Protein AF-0000000079300363 (afdb_homodimer)

pLDDT: mean 96.54, std 2.91, range [78.4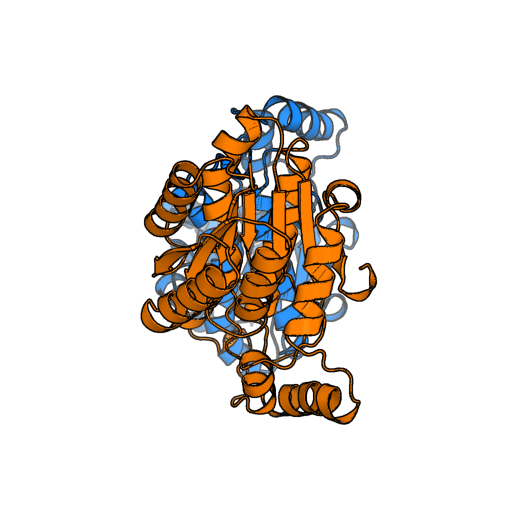4, 98.94]

Solvent-accessible surface area (backbone atoms only — not comparable to full-atom values): 22655 Å² total; per-resid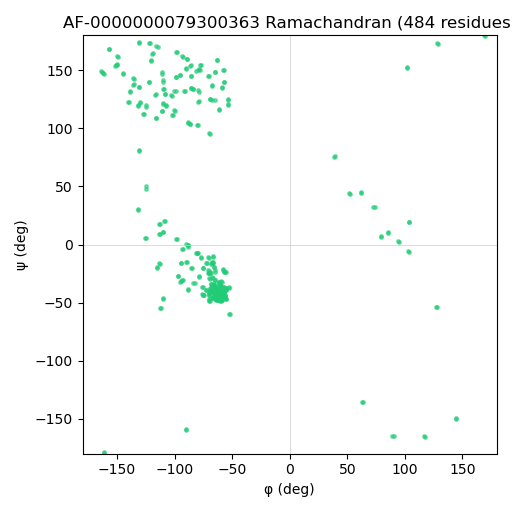ue (Å²): 134,56,44,16,34,34,32,31,30,26,53,47,51,49,24,30,33,29,50,47,50,39,19,70,74,51,30,27,38,30,35,23,24,68,51,52,68,53,40,52,54,46,31,52,53,24,38,74,64,73,23,52,49,50,72,47,59,36,56,41,39,39,62,71,43,20,45,47,45,46,52,51,28,51,70,75,32,59,58,35,41,36,36,41,49,34,68,47,56,80,46,5,38,42,56,53,68,52,51,66,72,59,47,49,48,19,33,29,39,34,27,36,15,52,50,33,39,38,41,58,40,44,67,60,29,56,73,71,55,42,36,39,38,36,38,56,49,50,74,44,40,78,49,52,59,54,11,36,35,54,28,19,22,22,34,27,20,30,51,42,43,40,33,27,48,19,63,64,39,70,53,33,28,15,27,32,36,27,56,70,54,47,66,33,70,68,48,49,46,32,42,63,25,53,61,84,20,14,69,59,29,25,54,54,47,44,43,38,56,76,70,65,58,55,36,49,26,54,57,33,22,51,21,51,61,59,34,56,91,49,36,67,84,32,46,50,36,77,43,42,42,86,75,76,133,54,43,15,34,36,32,30,30,26,52,47,50,49,24,30,32,30,50,47,51,39,19,72,73,51,30,29,38,30,36,24,26,68,52,52,68,52,39,52,54,47,32,50,53,24,39,73,65,73,23,54,49,49,72,48,59,36,54,39,40,37,62,69,42,20,43,49,47,46,50,52,28,51,71,75,32,60,59,34,42,36,37,41,48,33,69,46,58,78,45,6,36,40,55,51,69,53,52,65,72,61,44,49,49,20,34,30,39,36,28,37,16,51,50,32,39,37,40,58,41,44,66,60,28,57,74,71,55,41,34,37,38,37,39,55,48,50,74,45,40,78,50,52,60,55,12,35,34,55,28,18,21,22,34,27,20,29,50,42,42,41,34,28,50,18,62,62,39,71,53,32,28,15,26,32,37,28,57,70,53,45,65,32,69,68,48,50,46,34,42,62,25,54,61,86,19,12,70,60,29,24,54,54,47,44,44,38,56,76,70,64,58,55,36,48,26,54,58,32,22,50,22,52,61,58,34,56,89,49,36,69,83,33,47,50,35,77,45,42,42,86,74,76

InterPro domains:
  IPR002347 Short-chain dehydrogenase/reductase SDR [PF00106] (3-194)
  IPR002347 Short-chain dehydrogenase/reductase SDR [PR00081] (4-21)
  IPR002347 Short-chain dehydrogenase/reductase SDR [PR00081] (77-88)
  IPR002347 Short-chain dehydrogenase/reductase SDR [PR00081] (125-141)
  IPR002347 Short-chain dehydrogenase/reductase SDR [PR00081] (151-170)
  IPR002347 Short-chain dehydrogenase/reductase SDR [PR00081] (170-187)
  IPR002347 Short-chain dehydrogenase/reductase SDR [PR00081] (210-230)
  IPR036291 NAD(P)-binding domain superfamily [SSF51735] (2-232)
  IPR057326 Ketoreductase domain [SM00822] (3-185)

Organism: Thermus brockianus (NCBI:txid56956)

Sequence (488 aa):
MKKTLILTGASRGIGKALALELAKAGYDLVLNARSEGPLKAVAEEVAALGGRALYVAGSAGKAEVAESLVGKAESLGNFFGYIHNAGVLHPGPLLYEIAEPLFMEVLEANLLAGYQLARFAYPLLRRRGEGLAVYVGSGAAETNLPGIGAYAVAKAAEEHLARQLAAEVPEIACFVYRPGVVETEMQRQAREAQGSAASVLQRVFRGYKEEGLLLTPEEAAKALVRLLPKARQYHGKTASWRDAMKKTLILTGASRGIGKALALELAKAGYDLVLNARSEGPLKAVAEEVAALGGRALYVAGSAGKAEVAESLVGKAESLGNFFGYIHNAGVLHPGPLLYEIAEPLFMEVLEANLLAGYQLARFAYPLLRRRGEGLAVYVGSGAAETNLPGIGAYAVAKAAEEHLARQLAAEVPEIACFVYRPGVVETEMQRQAREAQGSAASVLQRVFRGYKEEGLLLTPEEAAKALVRLLPKARQYHGKTASWRDA

Foldseek 3Di:
DAEEEEEEPLLFFLNLLLLQLVLLVRHAYEYEDADDVSVVVSQVNSVVSVHHYHYFHRQLLDLVRLLVSLVVSVVVHNHAYYEQDFADFQFAEFPVPDDPVNLVVRLSNQPSSLVSNCVNNVVVQVVVLEHEYEHAAEPLCVDDQGGRNSNNVNRVNNQVVQLVCLVVRVSYLTAYEYLFAAPTVNLVCQLVDYYDRNVSSVVVSVVCVVVVVYDYSNLSSNLVSVCVVVSNVRRSHYDYSVND/DAEEEEEEPLLFFLNLLLLQLVLLVRHAYEYEEADDVSVVVSQVNSVVSVHHYHYFHRQLLDLVRLLVSQVVSVVVHNHAYYEQDFADFQFAEFPVPDDPVSLVVRLSNQPSSLVSNCVNNVVVQVVVLEHEYEHAAEPLCVDDQGGRNSNNVNRVNNQVVQLVCCVVRVSYLTAYEYLFAAPTVNLVCQLVHYYDRNVSSVVVSVVCVVVVVYDYSNLSSNLVVVCVVVSNVRRSHYDYSVND

Secondary structure (DSSP, 8-state):
---EEEEES-SSHHHHHHHHHHHHTT-EEEEEES-HHHHHHHHHHHHHTT--EEEEES-TTSHHHHHHHHHHHHHHSSEEEEEE-------SS-GGGS-HHHHHHHHIIIIIHHHHHHHHHHHHHHHHT--EEEEE--GGGG---TT-HHHHHHHHHHHHHHHHHHHH-TTSEEEEEE--SB-SHHHHHHHT--STTHHHHHHHHHHHHHTT-PBPHHHHHHHHHHHGGGGGGGTTSEEEGGG-/---EEEEES-SSHHHHHHHHHHHHTT-EEEEEES-HHHHHHHHHHHHHTT--EEEEES-TTSHHHHHHHHHHHHHHSSEEEEEE-------SS-GGGS-HHHHHHHHIIIIIHHHHHHHHHHHHHHHHT--EEEEE--GGGG---TT-HHHHHHHHHHHHHHHHHHHH-TTSEEEEEE--SB-SHHHHHHHT--STTHHHHHHHHHHHHHTT-PBPHHHHHHHHHHHGGGGGGGTTSEEEGGG-

Radius of gyration: 23.1 Å; Cα contacts (8 Å, |Δi|>4): 1162; chains: 2; bounding box: 53×69×51 Å

Nearest PDB structures (foldseek):
  4weo-assembly1_C  TM=8.901E-01  e=1.366E-16  Burkholderia cenocepacia J2315
  7v1q-assembly1_A  TM=8.946E-01  e=1.262E-15  Leifsonia antarctica
  6zzs-assembly2_F-2  TM=8.694E-01  e=1.336E-15  Acinetobacter baumannii
  7yic-assembly1_B  TM=8.596E-01  e=6.225E-15  Leifsonia sp. S749
  7v1r-assembly1_B  TM=8.862E-01  e=7.648E-14  Leifsonia antarctica

Structure (mmCIF, N/CA/C/O backbone):
data_AF-0000000079300363-model_v1
#
loop_
_entity.id
_entity.type
_entity.pdbx_description
1 polymer Dehydrogenase
#
loop_
_atom_site.group_PDB
_atom_site.id
_atom_site.type_symbol
_atom_site.label_atom_id
_atom_site.label_alt_id
_atom_site.label_comp_id
_atom_site.label_asym_id
_atom_site.label_entity_id
_atom_site.label_seq_id
_atom_site.pdbx_PDB_ins_code
_atom_site.Cartn_x
_atom_site.Cartn_y
_atom_site.Cartn_z
_atom_site.occupancy
_atom_site.B_iso_or_equiv
_atom_site.auth_seq_id
_atom_site.auth_comp_id
_atom_site.auth_asym_id
_atom_site.auth_atom_id
_atom_site.pdbx_PDB_model_num
ATOM 1 N N . MET A 1 1 ? -9.18 -34.375 -13.062 1 78.62 1 MET A N 1
ATOM 2 C CA . MET A 1 1 ? -8.773 -33.25 -13.922 1 78.62 1 MET A CA 1
ATOM 3 C C . MET A 1 1 ? -7.754 -32.375 -13.227 1 78.62 1 MET A C 1
ATOM 5 O O . MET A 1 1 ? -7.801 -32.219 -12.008 1 78.62 1 MET A O 1
ATOM 9 N N . LYS A 1 2 ? -6.707 -31.891 -13.984 1 93.88 2 LYS A N 1
ATOM 10 C CA . LYS A 1 2 ? -5.652 -31.047 -13.422 1 93.88 2 LYS A CA 1
ATOM 11 C C . LYS A 1 2 ? -6.199 -29.688 -13.008 1 93.88 2 LYS A C 1
ATOM 13 O O . LYS A 1 2 ? -7.055 -29.109 -13.688 1 93.88 2 LYS A O 1
ATOM 18 N N . LYS A 1 3 ? -5.812 -29.266 -11.93 1 97.19 3 LYS A N 1
ATOM 19 C CA . LYS A 1 3 ? -6.152 -27.906 -11.5 1 97.19 3 LYS A CA 1
ATOM 20 C C . LYS A 1 3 ? -5.41 -26.859 -12.336 1 97.19 3 LYS A C 1
ATOM 22 O O . LYS A 1 3 ? -4.258 -27.078 -12.727 1 97.19 3 LYS A O 1
ATOM 27 N N . THR A 1 4 ? -6.07 -25.719 -12.602 1 98.44 4 THR A N 1
ATOM 28 C CA . THR A 1 4 ? -5.48 -24.641 -13.391 1 98.44 4 THR A CA 1
ATOM 29 C C . THR A 1 4 ? -5.141 -23.453 -12.5 1 98.44 4 THR A C 1
ATOM 31 O O . THR A 1 4 ? -5.98 -22.984 -11.734 1 98.44 4 THR A O 1
ATOM 34 N N . LEU A 1 5 ? -3.906 -22.969 -12.625 1 98.81 5 LEU A N 1
ATOM 35 C CA . LEU A 1 5 ? -3.449 -21.812 -11.867 1 98.81 5 LEU A CA 1
ATOM 36 C C . LEU A 1 5 ? -2.969 -20.703 -12.797 1 98.81 5 LEU A C 1
ATOM 38 O O . LEU A 1 5 ? -2.328 -20.984 -13.812 1 98.81 5 LEU A O 1
ATOM 42 N N . ILE A 1 6 ? -3.283 -19.5 -12.477 1 98.94 6 ILE A N 1
ATOM 43 C CA . ILE A 1 6 ? -2.67 -18.328 -13.094 1 98.94 6 ILE A CA 1
ATOM 44 C C . ILE A 1 6 ? -1.355 -18 -12.391 1 98.94 6 ILE A C 1
ATOM 46 O O . ILE A 1 6 ? -1.273 -18.047 -11.156 1 98.94 6 ILE A O 1
ATOM 50 N N . LEU A 1 7 ? -0.326 -17.75 -13.117 1 98.94 7 LEU A N 1
ATOM 51 C CA . LEU A 1 7 ? 0.969 -17.344 -12.578 1 98.94 7 LEU A CA 1
ATOM 52 C C . LEU A 1 7 ? 1.458 -16.062 -13.25 1 98.94 7 LEU A C 1
ATOM 54 O O . LEU A 1 7 ? 1.732 -16.047 -14.453 1 98.94 7 LEU A O 1
ATOM 58 N N . THR A 1 8 ? 1.51 -14.977 -12.477 1 98.88 8 THR A N 1
ATOM 59 C CA . THR A 1 8 ? 2.045 -13.742 -13.039 1 98.88 8 THR A CA 1
ATOM 60 C C . THR A 1 8 ? 3.555 -13.664 -12.828 1 98.88 8 THR A C 1
ATOM 62 O O . THR A 1 8 ? 4.098 -14.312 -11.938 1 98.88 8 THR A O 1
ATOM 65 N N . GLY A 1 9 ? 4.195 -12.805 -13.672 1 98 9 GLY A N 1
ATOM 66 C CA . GLY A 1 9 ? 5.648 -12.734 -13.609 1 98 9 GLY A CA 1
ATOM 67 C C . GLY A 1 9 ? 6.324 -14.047 -13.961 1 98 9 GLY A C 1
ATOM 68 O O . GLY A 1 9 ? 7.254 -14.477 -13.273 1 98 9 GLY A O 1
ATOM 69 N N . ALA A 1 10 ? 5.895 -14.695 -15 1 98.31 10 ALA A N 1
ATOM 70 C CA . ALA A 1 10 ? 6.234 -16.094 -15.258 1 98.31 10 ALA A CA 1
ATOM 71 C C . ALA A 1 10 ? 7.379 -16.203 -16.266 1 98.31 10 ALA A C 1
ATOM 73 O O . ALA A 1 10 ? 7.805 -17.312 -16.609 1 98.31 10 ALA A O 1
ATOM 74 N N . SER A 1 11 ? 7.965 -15.094 -16.688 1 96.12 11 SER A N 1
ATOM 75 C CA . SER A 1 11 ? 8.852 -15.148 -17.844 1 96.12 11 SER A CA 1
ATOM 76 C C . SER A 1 11 ? 10.305 -15.305 -17.422 1 96.12 11 SER A C 1
ATOM 78 O O . SER A 1 11 ? 11.172 -15.602 -18.25 1 96.12 11 SER A O 1
ATOM 80 N N . ARG A 1 12 ? 10.656 -15.07 -16.172 1 93.88 12 ARG A N 1
ATOM 81 C CA . ARG A 1 12 ? 12.039 -15.18 -15.711 1 93.88 12 ARG A CA 1
ATOM 82 C C . ARG A 1 12 ? 12.094 -15.414 -14.203 1 93.88 12 ARG A C 1
ATOM 84 O O . ARG A 1 12 ? 11.055 -15.445 -13.539 1 93.88 12 ARG A O 1
ATOM 91 N N . GLY A 1 13 ? 13.227 -15.742 -13.758 1 95.81 13 GLY A N 1
ATOM 92 C CA . GLY A 1 13 ? 13.477 -15.797 -12.32 1 95.81 13 GLY A CA 1
ATOM 93 C C . GLY A 1 13 ? 12.633 -16.844 -11.609 1 95.81 13 GLY A C 1
ATOM 94 O O . GLY A 1 13 ? 12.547 -17.984 -12.055 1 95.81 13 GLY A O 1
ATOM 95 N N . ILE A 1 14 ? 12.102 -16.422 -10.484 1 96.75 14 ILE A N 1
ATOM 96 C CA . ILE A 1 14 ? 11.289 -17.297 -9.656 1 96.75 14 ILE A CA 1
ATOM 97 C C . ILE A 1 14 ? 10.055 -17.75 -10.438 1 96.75 14 ILE A C 1
ATOM 99 O O . ILE A 1 14 ? 9.656 -18.906 -10.367 1 96.75 14 ILE A O 1
ATOM 103 N N . GLY A 1 15 ? 9.492 -16.844 -11.242 1 98.19 15 GLY A N 1
ATOM 104 C CA . GLY A 1 15 ? 8.281 -17.125 -12 1 98.19 15 GLY A CA 1
ATOM 105 C C . GLY A 1 15 ? 8.461 -18.234 -13.016 1 98.19 15 GLY A C 1
ATOM 106 O O . GLY A 1 15 ? 7.633 -19.141 -13.109 1 98.19 15 GLY A O 1
ATOM 107 N N . LYS A 1 16 ? 9.5 -18.125 -13.75 1 98.12 16 LYS A N 1
ATOM 108 C CA . LYS A 1 16 ? 9.773 -19.172 -14.727 1 98.12 16 LYS A CA 1
ATOM 109 C C . LYS A 1 16 ? 10 -20.516 -14.039 1 98.12 16 LYS A C 1
ATOM 111 O O . LYS A 1 16 ? 9.445 -21.531 -14.453 1 98.12 16 LYS A O 1
ATOM 116 N N . ALA A 1 17 ? 10.828 -20.516 -13.008 1 98.44 17 ALA A N 1
ATOM 117 C CA . ALA A 1 17 ? 11.078 -21.75 -12.258 1 98.44 17 ALA A CA 1
ATOM 118 C C . ALA A 1 17 ? 9.789 -22.312 -11.695 1 98.44 17 ALA A C 1
ATOM 120 O O . ALA A 1 17 ? 9.578 -23.531 -11.719 1 98.44 17 ALA A O 1
ATOM 121 N N . LEU A 1 18 ? 8.945 -21.453 -11.195 1 98.56 18 LEU A N 1
ATOM 122 C CA . LEU A 1 18 ? 7.668 -21.859 -10.625 1 98.56 18 LEU A CA 1
ATOM 123 C C . LEU A 1 18 ? 6.762 -22.484 -11.688 1 98.56 18 LEU A C 1
ATOM 125 O O . LEU A 1 18 ? 6.086 -23.469 -11.438 1 98.56 18 LEU A O 1
ATOM 129 N N . ALA A 1 19 ? 6.754 -21.875 -12.852 1 98.69 19 ALA A N 1
ATOM 130 C CA . ALA A 1 19 ? 5.953 -22.406 -13.945 1 98.69 19 ALA A CA 1
ATOM 131 C C . ALA A 1 19 ? 6.336 -23.859 -14.242 1 98.69 19 ALA A C 1
ATOM 133 O O . ALA A 1 19 ? 5.465 -24.734 -14.359 1 98.69 19 ALA A O 1
ATOM 134 N N . LEU A 1 20 ? 7.582 -24.109 -14.305 1 98.5 20 LEU A N 1
ATOM 135 C CA . LEU A 1 20 ? 8.078 -25.453 -14.641 1 98.5 20 LEU A CA 1
ATOM 136 C C . LEU A 1 20 ? 7.797 -26.422 -13.508 1 98.5 20 LEU A C 1
ATOM 138 O O . LEU A 1 20 ? 7.355 -27.562 -13.75 1 98.5 20 LEU A O 1
ATOM 142 N N . GLU A 1 21 ? 8.031 -26 -12.273 1 98.44 21 GLU A N 1
ATOM 143 C CA . GLU A 1 21 ? 7.809 -26.875 -11.125 1 98.44 21 GLU A CA 1
ATOM 144 C C . GLU A 1 21 ? 6.324 -27.188 -10.953 1 98.44 21 GLU A C 1
ATOM 146 O O . GLU A 1 21 ? 5.953 -28.297 -10.555 1 98.44 21 GLU A O 1
ATOM 151 N N . LEU A 1 22 ? 5.469 -26.219 -11.219 1 98.56 22 LEU A N 1
ATOM 152 C CA . LEU A 1 22 ? 4.027 -26.422 -11.141 1 98.56 22 LEU A CA 1
ATOM 153 C C . LEU A 1 22 ? 3.566 -27.406 -12.211 1 98.56 22 LEU A C 1
ATOM 155 O O . LEU A 1 22 ? 2.719 -28.266 -11.945 1 98.56 22 LEU A O 1
ATOM 159 N N . ALA A 1 23 ? 4.141 -27.281 -13.398 1 98 23 ALA A N 1
ATOM 160 C CA . ALA A 1 23 ? 3.822 -28.219 -14.477 1 98 23 ALA A CA 1
ATOM 161 C C . ALA A 1 23 ? 4.188 -29.641 -14.078 1 98 23 ALA A C 1
ATOM 163 O O . ALA A 1 23 ? 3.396 -30.562 -14.273 1 98 23 ALA A O 1
ATOM 164 N N . LYS A 1 24 ? 5.332 -29.812 -13.516 1 97.62 24 LYS A N 1
ATOM 165 C CA . LYS A 1 24 ? 5.781 -31.125 -13.055 1 97.62 24 LYS A CA 1
ATOM 166 C C . LYS A 1 24 ? 4.844 -31.688 -11.984 1 97.62 24 LYS A C 1
ATOM 168 O O . LYS A 1 24 ? 4.648 -32.906 -11.906 1 97.62 24 LYS A O 1
ATOM 173 N N . ALA A 1 25 ? 4.309 -30.812 -11.195 1 97.25 25 ALA A N 1
ATOM 174 C CA . ALA A 1 25 ? 3.436 -31.203 -10.094 1 97.25 25 ALA A CA 1
ATOM 175 C C . ALA A 1 25 ? 2.021 -31.5 -10.586 1 97.25 25 ALA A C 1
ATOM 177 O O . ALA A 1 25 ? 1.148 -31.875 -9.805 1 97.25 25 ALA A O 1
ATOM 178 N N . GLY A 1 26 ? 1.766 -31.203 -11.898 1 96.88 26 GLY A N 1
ATOM 179 C CA . GLY A 1 26 ? 0.509 -31.641 -12.492 1 96.88 26 GLY A CA 1
ATOM 180 C C . GLY A 1 26 ? -0.501 -30.516 -12.633 1 96.88 26 GLY A C 1
ATOM 181 O O . GLY A 1 26 ? -1.705 -30.766 -12.719 1 96.88 26 GLY A O 1
ATOM 182 N N . TYR A 1 27 ? -0.087 -29.297 -12.609 1 97.75 27 TYR A N 1
ATOM 183 C CA . TYR A 1 27 ? -0.998 -28.172 -12.797 1 97.75 27 TYR A CA 1
ATOM 184 C C . TYR A 1 27 ? -1.016 -27.719 -14.25 1 97.75 27 TYR A C 1
ATOM 186 O O . TYR A 1 27 ? 0.002 -27.797 -14.945 1 97.75 27 TYR A O 1
ATOM 194 N N . ASP A 1 28 ? -2.139 -27.281 -14.727 1 98.06 28 ASP A N 1
ATOM 195 C CA . ASP A 1 28 ? -2.219 -26.453 -15.938 1 98.06 28 ASP A CA 1
ATOM 196 C C . ASP A 1 28 ? -2.021 -24.984 -15.602 1 98.06 28 ASP A C 1
ATOM 198 O O . ASP A 1 28 ? -2.291 -24.547 -14.484 1 98.06 28 ASP A O 1
ATOM 202 N N . LEU A 1 29 ? -1.549 -24.266 -16.609 1 98.69 29 LEU A N 1
ATOM 203 C CA . LEU A 1 29 ? -1.112 -22.938 -16.219 1 98.69 29 LEU A CA 1
ATOM 204 C C . LEU A 1 29 ? -1.6 -21.891 -17.234 1 98.69 29 LEU A C 1
ATOM 206 O O . LEU A 1 29 ? -1.701 -22.188 -18.422 1 98.69 29 LEU A O 1
ATOM 210 N N . VAL A 1 30 ? -1.963 -20.75 -16.766 1 98.88 30 VAL A N 1
ATOM 211 C CA . VAL A 1 30 ? -2.047 -19.516 -17.547 1 98.88 30 VAL A CA 1
ATOM 212 C C . VAL A 1 30 ? -0.966 -18.547 -17.109 1 98.88 30 VAL A C 1
ATOM 214 O O . VAL A 1 30 ? -1.001 -18.047 -15.977 1 98.88 30 VAL A O 1
ATOM 217 N N . LEU A 1 31 ? -0.021 -18.25 -18 1 98.88 31 LEU A N 1
ATOM 218 C CA . LEU A 1 31 ? 1.19 -17.5 -17.672 1 98.88 31 LEU A CA 1
ATOM 219 C C . LEU A 1 31 ? 1.047 -16.031 -18.062 1 98.88 31 LEU A C 1
ATOM 221 O O . LEU A 1 31 ? 0.441 -15.719 -19.094 1 98.88 31 LEU A O 1
ATOM 225 N N . ASN A 1 32 ? 1.618 -15.172 -17.25 1 98.88 32 ASN A N 1
ATOM 226 C CA . ASN A 1 32 ? 1.548 -13.734 -17.5 1 98.88 32 ASN A CA 1
ATOM 227 C C . ASN A 1 32 ? 2.898 -13.062 -17.281 1 98.88 32 ASN A C 1
ATOM 229 O O . ASN A 1 32 ? 3.621 -13.398 -16.344 1 98.88 32 ASN A O 1
ATOM 233 N N . ALA A 1 33 ? 3.275 -12.227 -18.062 1 97.94 33 ALA A N 1
ATOM 234 C CA . ALA A 1 33 ? 4.363 -11.258 -17.969 1 97.94 33 ALA A CA 1
ATOM 235 C C . ALA A 1 33 ? 4.176 -10.125 -18.969 1 97.94 33 ALA A C 1
ATOM 237 O O . ALA A 1 33 ? 3.244 -10.148 -19.781 1 97.94 33 ALA A O 1
ATOM 238 N N . ARG A 1 34 ? 5.043 -9.211 -19.031 1 94.44 34 ARG A N 1
ATOM 239 C CA . ARG A 1 34 ? 4.871 -8.023 -19.859 1 94.44 34 ARG A CA 1
ATOM 240 C C . ARG A 1 34 ? 5.117 -8.352 -21.328 1 94.44 34 ARG A C 1
ATOM 242 O O . ARG A 1 34 ? 4.395 -7.867 -22.203 1 94.44 34 ARG A O 1
ATOM 249 N N . SER A 1 35 ? 6.039 -9.195 -21.531 1 93.88 35 SER A N 1
ATOM 250 C CA . SER A 1 35 ? 6.457 -9.438 -22.906 1 93.88 35 SER A CA 1
ATOM 251 C C . SER A 1 35 ? 6.027 -10.828 -23.375 1 93.88 35 SER A C 1
ATOM 253 O O . SER A 1 35 ? 6.16 -11.805 -22.641 1 93.88 35 SER A O 1
ATOM 255 N N . GLU A 1 36 ? 5.609 -10.867 -24.578 1 96.56 36 GLU A N 1
ATOM 256 C CA . GLU A 1 36 ? 5.031 -12.086 -25.141 1 96.56 36 GLU A CA 1
ATOM 257 C C . GLU A 1 36 ? 6.113 -13.117 -25.453 1 96.56 36 GLU A C 1
ATOM 259 O O . GLU A 1 36 ? 5.945 -14.305 -25.188 1 96.56 36 GLU A O 1
ATOM 264 N N . GLY A 1 37 ? 7.199 -12.711 -26.016 1 95.81 37 GLY A N 1
ATOM 265 C CA . GLY A 1 37 ? 8.25 -13.617 -26.453 1 95.81 37 GLY A CA 1
ATOM 266 C C . GLY A 1 37 ? 8.711 -14.57 -25.375 1 95.81 37 GLY A C 1
ATOM 267 O O . GLY A 1 37 ? 8.586 -15.789 -25.516 1 95.81 37 GLY A O 1
ATOM 268 N N . PRO A 1 38 ? 9.203 -14.023 -24.297 1 96.38 38 PRO A N 1
ATOM 269 C CA . PRO A 1 38 ? 9.664 -14.875 -23.203 1 96.38 38 PRO A CA 1
ATOM 270 C C . PRO A 1 38 ? 8.555 -15.766 -22.641 1 96.38 38 PRO A C 1
ATOM 272 O O . PRO A 1 38 ? 8.82 -16.891 -22.219 1 96.38 38 PRO A O 1
ATOM 275 N N . LEU A 1 39 ? 7.344 -15.344 -22.656 1 97.31 39 LEU A N 1
ATOM 276 C CA . LEU A 1 39 ? 6.211 -16.125 -22.172 1 97.31 39 LEU A CA 1
ATOM 277 C C . LEU A 1 39 ? 5.977 -17.344 -23.047 1 97.31 39 LEU A C 1
ATOM 279 O O . LEU A 1 39 ? 5.703 -18.438 -22.547 1 97.31 39 LEU A O 1
ATOM 283 N N . LYS A 1 40 ? 6.02 -17.109 -24.312 1 97.31 40 LYS A N 1
ATOM 284 C CA . LYS A 1 40 ? 5.836 -18.203 -25.266 1 97.31 40 LYS A CA 1
ATOM 285 C C . LYS A 1 40 ? 6.883 -19.297 -25.047 1 97.31 40 LYS A C 1
ATOM 287 O O . LYS A 1 40 ? 6.566 -20.484 -25.094 1 97.31 40 LYS A O 1
ATOM 292 N N . ALA A 1 41 ? 8.086 -18.891 -24.828 1 97.88 41 ALA A N 1
ATOM 293 C CA . ALA A 1 41 ? 9.164 -19.844 -24.578 1 97.88 41 ALA A CA 1
ATOM 294 C C . ALA A 1 41 ? 8.875 -20.688 -23.328 1 97.88 41 ALA A C 1
ATOM 296 O O . ALA A 1 41 ? 9.078 -21.906 -23.328 1 97.88 41 ALA A O 1
ATOM 297 N N . VAL A 1 42 ? 8.406 -20.047 -22.25 1 98.25 42 VAL A N 1
ATOM 298 C CA . VAL A 1 42 ? 8.086 -20.75 -21.016 1 98.25 42 VAL A CA 1
ATOM 299 C C . VAL A 1 42 ? 6.91 -21.703 -21.25 1 98.25 42 VAL A C 1
ATOM 301 O O . VAL A 1 42 ? 6.906 -22.828 -20.766 1 98.25 42 VAL A O 1
ATOM 304 N N . ALA A 1 43 ? 5.922 -21.266 -22.016 1 98.12 43 ALA A N 1
ATOM 305 C CA . ALA A 1 43 ? 4.766 -22.094 -22.328 1 98.12 43 ALA A CA 1
ATOM 306 C C . ALA A 1 43 ? 5.188 -23.359 -23.078 1 98.12 43 ALA A C 1
ATOM 308 O O . ALA A 1 43 ? 4.66 -24.438 -22.828 1 98.12 43 ALA A O 1
ATOM 309 N N . GLU A 1 44 ? 6.102 -23.172 -23.969 1 97.94 44 GLU A N 1
ATOM 310 C CA . GLU A 1 44 ? 6.617 -24.312 -24.734 1 97.94 44 GLU A CA 1
ATOM 311 C C . GLU A 1 44 ? 7.363 -25.281 -23.828 1 97.94 44 GLU A C 1
ATOM 313 O O . GLU A 1 44 ? 7.25 -26.5 -23.984 1 97.94 44 GLU A O 1
ATOM 318 N N . GLU A 1 45 ? 8.125 -24.75 -22.922 1 97.81 45 GLU A N 1
ATOM 319 C CA . GLU A 1 45 ? 8.828 -25.594 -21.953 1 97.81 45 GLU A CA 1
ATOM 320 C C . GLU A 1 45 ? 7.848 -26.359 -21.078 1 97.81 45 GLU A C 1
ATOM 322 O O . GLU A 1 45 ? 8.07 -27.531 -20.766 1 97.81 45 GLU A O 1
ATOM 327 N N . VAL A 1 46 ? 6.809 -25.719 -20.641 1 97.75 46 VAL A N 1
ATOM 328 C CA . VAL A 1 46 ? 5.766 -26.359 -19.844 1 97.75 46 VAL A CA 1
ATOM 329 C C . VAL A 1 46 ? 5.117 -27.484 -20.656 1 97.75 46 VAL A C 1
ATOM 331 O O . VAL A 1 46 ? 4.902 -28.578 -20.125 1 97.75 46 VAL A O 1
ATOM 334 N N . ALA A 1 47 ? 4.848 -27.219 -21.922 1 95.94 47 ALA A N 1
ATOM 335 C CA . ALA A 1 47 ? 4.254 -28.219 -22.797 1 95.94 47 ALA A CA 1
ATOM 336 C C . ALA A 1 47 ? 5.168 -29.438 -22.953 1 95.94 47 ALA A C 1
ATOM 338 O O . ALA A 1 47 ? 4.699 -30.562 -23 1 95.94 47 ALA A O 1
ATOM 339 N N . ALA A 1 48 ? 6.379 -29.141 -23.016 1 96.19 48 ALA A N 1
ATOM 340 C CA . ALA A 1 48 ? 7.367 -30.219 -23.156 1 96.19 48 ALA A CA 1
ATOM 341 C C . ALA A 1 48 ? 7.383 -31.109 -21.922 1 96.19 48 ALA A C 1
ATOM 343 O O . ALA A 1 48 ? 7.777 -32.281 -22 1 96.19 48 ALA A O 1
ATOM 344 N N . LEU A 1 49 ? 6.93 -30.625 -20.797 1 94.62 49 LEU A N 1
ATOM 345 C CA . LEU A 1 49 ? 6.863 -31.375 -19.547 1 94.62 49 LEU A CA 1
ATOM 346 C C . LEU A 1 49 ? 5.523 -32.094 -19.422 1 94.62 49 LEU A C 1
ATOM 348 O O . LEU A 1 49 ? 5.25 -32.719 -18.406 1 94.62 49 LEU A O 1
ATOM 352 N N . GLY A 1 50 ? 4.645 -31.922 -20.484 1 91.38 50 GLY A N 1
ATOM 353 C CA . GLY A 1 50 ? 3.359 -32.594 -20.5 1 91.38 50 GLY A CA 1
ATOM 354 C C . GLY A 1 50 ? 2.23 -31.75 -19.938 1 91.38 50 GLY A C 1
ATOM 355 O O . GLY A 1 50 ? 1.108 -32.25 -19.766 1 91.38 50 GLY A O 1
ATOM 356 N N . GLY A 1 51 ? 2.537 -30.516 -19.562 1 92.38 51 GLY A N 1
ATOM 357 C CA . GLY A 1 51 ? 1.513 -29.625 -19.047 1 92.38 51 GLY A CA 1
ATOM 358 C C . GLY A 1 51 ? 0.874 -28.75 -20.109 1 92.38 51 GLY A C 1
ATOM 359 O O . GLY A 1 51 ? 1.361 -28.688 -21.25 1 92.38 51 GLY A O 1
ATOM 360 N N . ARG A 1 52 ? -0.274 -28.203 -19.844 1 96.31 52 ARG A N 1
ATOM 361 C CA . ARG A 1 52 ? -0.909 -27.203 -20.688 1 96.31 52 ARG A CA 1
ATOM 362 C C . ARG A 1 52 ? -0.665 -25.797 -20.156 1 96.31 52 ARG A C 1
ATOM 364 O O . ARG A 1 52 ? -0.726 -25.578 -18.938 1 96.31 52 ARG A O 1
ATOM 371 N N . ALA A 1 53 ? -0.27 -24.969 -21.062 1 97.62 53 ALA A N 1
ATOM 372 C CA . ALA A 1 53 ? -0.047 -23.578 -20.656 1 97.62 53 ALA A CA 1
ATOM 373 C C . ALA A 1 53 ? -0.542 -22.594 -21.719 1 97.62 53 ALA A C 1
ATOM 375 O O . ALA A 1 53 ? -0.218 -22.75 -22.891 1 97.62 53 ALA A O 1
ATOM 376 N N . LEU A 1 54 ? -1.415 -21.734 -21.375 1 98.25 54 LEU A N 1
ATOM 377 C CA . LEU A 1 54 ? -1.738 -20.531 -22.141 1 98.25 54 LEU A CA 1
ATOM 378 C C . LEU A 1 54 ? -1.021 -19.312 -21.562 1 98.25 54 LEU A C 1
ATOM 380 O O . LEU A 1 54 ? -0.351 -19.406 -20.531 1 98.25 54 LEU A O 1
ATOM 384 N N . TYR A 1 55 ? -0.994 -18.25 -22.328 1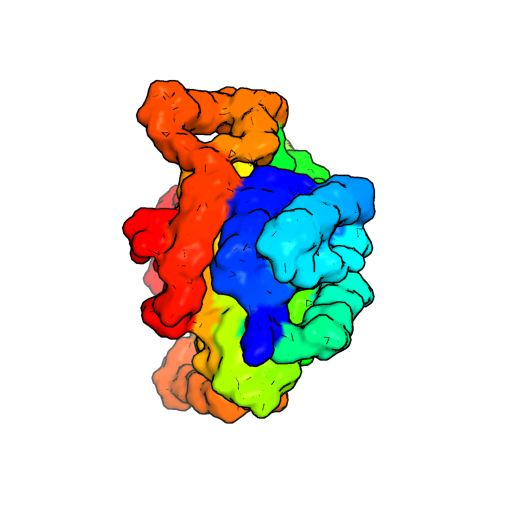 98.38 55 TYR A N 1
ATOM 385 C CA . TYR A 1 55 ? -0.311 -17.062 -21.812 1 98.38 55 TYR A CA 1
ATOM 386 C C . TYR A 1 55 ? -1.001 -15.789 -22.266 1 98.38 55 TYR A C 1
ATOM 388 O O . TYR A 1 55 ? -1.682 -15.781 -23.297 1 98.38 55 TYR A O 1
ATOM 396 N N . VAL A 1 56 ? -0.98 -14.797 -21.453 1 98.62 56 VAL A N 1
ATOM 397 C CA . VAL A 1 56 ? -1.438 -13.438 -21.75 1 98.62 56 VAL A CA 1
ATOM 398 C C . VAL A 1 56 ? -0.315 -12.445 -21.469 1 98.62 56 VAL A C 1
ATOM 400 O O . VAL A 1 56 ? 0.198 -12.375 -20.344 1 98.62 56 VAL A O 1
ATOM 403 N N . ALA A 1 57 ? 0.093 -11.727 -22.5 1 98.44 57 ALA A N 1
ATOM 404 C CA . ALA A 1 57 ? 1.106 -10.688 -22.328 1 98.44 57 ALA A CA 1
ATOM 405 C C . ALA A 1 57 ? 0.473 -9.367 -21.906 1 98.44 57 ALA A C 1
ATOM 407 O O . ALA A 1 57 ? -0.646 -9.047 -22.312 1 98.44 57 ALA A O 1
ATOM 408 N N . GLY A 1 58 ? 1.183 -8.617 -21.062 1 98.25 58 GLY A N 1
ATOM 409 C CA . GLY A 1 58 ? 0.707 -7.348 -20.547 1 98.25 58 GLY A CA 1
ATOM 410 C C . GLY A 1 58 ? 0.783 -7.254 -19.031 1 98.25 58 GLY A C 1
ATOM 411 O O . GLY A 1 58 ? 1.062 -8.25 -18.359 1 98.25 58 GLY A O 1
ATOM 412 N N . SER A 1 59 ? 0.534 -6.152 -18.484 1 98.31 59 SER A N 1
ATOM 413 C CA . SER A 1 59 ? 0.52 -5.973 -17.031 1 98.31 59 SER A CA 1
ATOM 414 C C . SER A 1 59 ? -0.782 -6.488 -16.422 1 98.31 59 SER A C 1
ATOM 416 O O . SER A 1 59 ? -1.867 -6.031 -16.797 1 98.31 59 SER A O 1
ATOM 418 N N . ALA A 1 60 ? -0.658 -7.379 -15.508 1 98.5 60 ALA A N 1
ATOM 419 C CA . ALA A 1 60 ? -1.836 -7.898 -14.812 1 98.5 60 ALA A CA 1
ATOM 420 C C . ALA A 1 60 ? -2.492 -6.82 -13.961 1 98.5 60 ALA A C 1
ATOM 422 O O . ALA A 1 60 ? -3.594 -7.016 -13.438 1 98.5 60 ALA A O 1
ATOM 423 N N . GLY A 1 61 ? -1.787 -5.676 -13.812 1 98.31 61 GLY A N 1
ATOM 424 C CA . GLY A 1 61 ? -2.387 -4.547 -13.109 1 98.31 61 GLY A CA 1
ATOM 425 C C . GLY A 1 61 ? -3.477 -3.861 -13.914 1 98.31 61 GLY A C 1
ATOM 426 O O . GLY A 1 61 ? -4.246 -3.066 -13.375 1 98.31 61 GLY A O 1
ATOM 427 N N . LYS A 1 62 ? -3.525 -4.121 -15.188 1 98.31 62 LYS A N 1
ATOM 428 C CA . LYS A 1 62 ? -4.605 -3.643 -16.047 1 98.31 62 LYS A CA 1
ATOM 429 C C . LYS A 1 62 ? -5.797 -4.598 -16.016 1 98.31 62 LYS A C 1
ATOM 431 O O . LYS A 1 62 ? -5.629 -5.809 -16.156 1 98.31 62 LYS A O 1
ATOM 436 N N . ALA A 1 63 ? -6.961 -4.031 -15.883 1 98.44 63 ALA A N 1
ATOM 437 C CA . ALA A 1 63 ? -8.18 -4.816 -15.711 1 98.44 63 ALA A CA 1
ATOM 438 C C . ALA A 1 63 ? -8.375 -5.797 -16.859 1 98.44 63 ALA A C 1
ATOM 440 O O . ALA A 1 63 ? -8.703 -6.965 -16.641 1 98.44 63 ALA A O 1
ATOM 441 N N . GLU A 1 64 ? -8.133 -5.355 -18.047 1 98.5 64 GLU A N 1
ATOM 442 C CA . GLU A 1 64 ? -8.383 -6.184 -19.219 1 98.5 64 GLU A CA 1
ATOM 443 C C . GLU A 1 64 ? -7.449 -7.391 -19.266 1 98.5 64 GLU A C 1
ATOM 445 O O . GLU A 1 64 ? -7.836 -8.469 -19.719 1 98.5 64 GLU A O 1
ATOM 450 N N . VAL A 1 65 ? -6.246 -7.215 -18.812 1 98.81 65 VAL A N 1
ATOM 451 C CA . VAL A 1 65 ? -5.277 -8.305 -18.797 1 98.81 65 VAL A CA 1
ATOM 452 C C . VAL A 1 65 ? -5.668 -9.336 -17.75 1 98.81 65 VAL A C 1
ATOM 454 O O . VAL A 1 65 ? -5.699 -10.539 -18.016 1 98.81 65 VAL A O 1
ATOM 457 N N . ALA A 1 66 ? -5.988 -8.883 -16.531 1 98.81 66 ALA A N 1
ATOM 458 C CA . ALA A 1 66 ? -6.41 -9.773 -15.445 1 98.81 66 ALA A CA 1
ATOM 459 C C . ALA A 1 66 ? -7.672 -10.547 -15.836 1 98.81 66 ALA A C 1
ATOM 461 O O . ALA A 1 66 ? -7.773 -11.742 -15.57 1 98.81 66 ALA A O 1
ATOM 462 N N . GLU A 1 67 ? -8.562 -9.82 -16.438 1 98.81 67 GLU A N 1
ATOM 463 C CA . GLU A 1 67 ? -9.789 -10.461 -16.906 1 98.81 67 GLU A CA 1
ATOM 464 C C . GLU A 1 67 ? -9.492 -11.555 -17.938 1 98.81 67 GLU A C 1
ATOM 466 O O . GLU A 1 67 ? -10.078 -12.641 -17.875 1 98.81 67 GLU A O 1
ATOM 471 N N . SER A 1 68 ? -8.617 -11.266 -18.844 1 98.88 68 SER A N 1
ATOM 472 C CA . SER A 1 68 ? -8.219 -12.234 -19.859 1 98.88 68 SER A CA 1
ATOM 473 C C . SER A 1 68 ? -7.551 -13.453 -19.234 1 98.88 68 SER A C 1
ATOM 475 O O . SER A 1 68 ? -7.766 -14.586 -19.672 1 98.88 68 SER A O 1
ATOM 477 N N . LEU A 1 69 ? -6.75 -13.219 -18.234 1 98.94 69 LEU A N 1
ATOM 478 C CA . LEU A 1 69 ? -6.094 -14.312 -17.531 1 98.94 69 LEU A CA 1
ATOM 479 C C . LEU A 1 69 ? -7.121 -15.258 -16.906 1 98.94 69 LEU A C 1
ATOM 481 O O . LEU A 1 69 ? -7.031 -16.469 -17.078 1 98.94 69 LEU A O 1
ATOM 485 N N . VAL A 1 70 ? -8.094 -14.703 -16.266 1 98.88 70 VAL A N 1
ATOM 486 C CA . VAL A 1 70 ? -9.117 -15.5 -15.602 1 98.88 70 VAL A CA 1
ATOM 487 C C . VAL A 1 70 ? -9.969 -16.219 -16.656 1 98.88 70 VAL A C 1
ATOM 489 O O . VAL A 1 70 ? -10.305 -17.391 -16.484 1 98.88 70 VAL A O 1
ATOM 492 N N . GLY A 1 71 ? -10.281 -15.484 -17.734 1 98.75 71 GLY A N 1
ATOM 493 C CA . GLY A 1 71 ? -11.023 -16.109 -18.812 1 98.75 71 GLY A CA 1
ATOM 494 C C . GLY A 1 71 ? -10.32 -17.312 -19.406 1 98.75 71 GLY A C 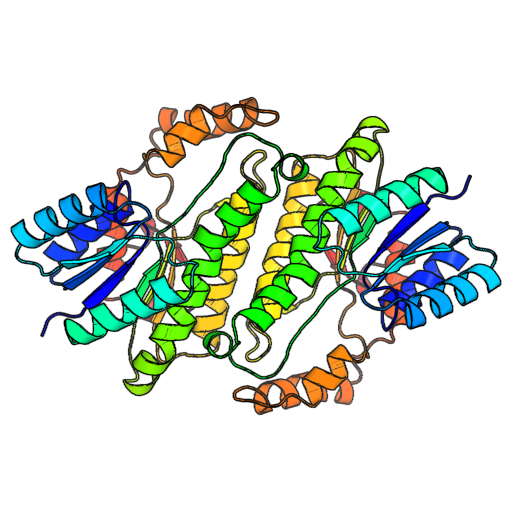1
ATOM 495 O O . GLY A 1 71 ? -10.945 -18.344 -19.656 1 98.75 71 GLY A O 1
ATOM 496 N N . LYS A 1 72 ? -9.055 -17.219 -19.656 1 98.75 72 LYS A N 1
ATOM 497 C CA . LYS A 1 72 ? -8.273 -18.328 -20.203 1 98.75 72 LYS A CA 1
ATOM 498 C C . LYS A 1 72 ? -8.195 -19.484 -19.203 1 98.75 72 LYS A C 1
ATOM 500 O O . LYS A 1 72 ? -8.195 -20.656 -19.609 1 98.75 72 LYS A O 1
ATOM 505 N N . ALA A 1 73 ? -8.031 -19.109 -17.938 1 98.62 73 ALA A N 1
ATOM 506 C CA . ALA A 1 73 ? -8 -20.156 -16.922 1 98.62 73 ALA A CA 1
ATOM 507 C C . ALA A 1 73 ? -9.312 -20.953 -16.906 1 98.62 73 ALA A C 1
ATOM 509 O O . ALA A 1 73 ? -9.305 -22.172 -16.812 1 98.62 73 ALA A O 1
ATOM 510 N N . GLU A 1 74 ? -10.406 -20.25 -17.047 1 98 74 GLU A N 1
ATOM 511 C CA . GLU A 1 74 ? -11.711 -20.891 -17.125 1 98 74 GLU A CA 1
ATOM 512 C C . GLU A 1 74 ? -11.812 -21.781 -18.359 1 98 74 GLU A C 1
ATOM 514 O O . GLU A 1 74 ? -12.352 -22.891 -18.297 1 98 74 GLU A O 1
ATOM 519 N N . SER A 1 75 ? -11.266 -21.297 -19.406 1 97.56 75 SER A N 1
ATOM 520 C CA . SER A 1 75 ? -11.359 -22.031 -20.656 1 97.56 75 SER A CA 1
ATOM 521 C C . SER A 1 75 ? -10.547 -23.328 -20.594 1 97.56 75 SER A C 1
ATOM 523 O O . SER A 1 75 ? -10.922 -24.328 -21.203 1 97.56 75 SER A O 1
ATOM 525 N N . LEU A 1 76 ? -9.414 -23.328 -19.875 1 96.62 76 LEU A N 1
ATOM 526 C CA . LEU A 1 76 ? -8.594 -24.531 -19.703 1 96.62 76 LEU A CA 1
ATOM 527 C C . LEU A 1 76 ? -9.305 -25.547 -18.828 1 96.62 76 LEU A C 1
ATOM 529 O O . LEU A 1 76 ? -9.031 -26.75 -18.922 1 96.62 76 LEU A O 1
ATOM 533 N N . GLY A 1 77 ? -10.148 -25 -17.906 1 96.62 77 GLY A N 1
ATOM 534 C CA . GLY A 1 77 ? -10.93 -25.875 -17.062 1 96.62 77 GLY A CA 1
ATOM 535 C C . GLY A 1 77 ? -10.367 -26.016 -15.656 1 96.62 77 GLY A C 1
ATOM 536 O O . GLY A 1 77 ? -9.164 -25.844 -15.438 1 96.62 77 GLY A O 1
ATOM 537 N N . ASN A 1 78 ? -11.242 -26.312 -14.68 1 97.31 78 ASN A N 1
ATOM 538 C CA . ASN A 1 78 ? -10.914 -26.547 -13.281 1 97.31 78 ASN A CA 1
ATOM 539 C C . ASN A 1 78 ? -10.055 -25.422 -12.703 1 97.31 78 ASN A C 1
ATOM 541 O O . ASN A 1 78 ? -9 -25.672 -12.125 1 97.31 78 ASN A O 1
ATOM 545 N N . PHE A 1 79 ? -10.469 -24.219 -13.039 1 98.44 79 PHE A N 1
ATOM 546 C CA . PHE A 1 79 ? -9.781 -23.047 -12.516 1 98.44 79 PHE A CA 1
ATOM 547 C C . PHE A 1 79 ? -9.703 -23.094 -10.992 1 98.44 79 PHE A C 1
ATOM 549 O O . PHE A 1 79 ? -10.734 -23.141 -10.32 1 98.44 79 PHE A O 1
ATOM 556 N N . PHE A 1 80 ? -8.422 -22.984 -10.453 1 98.62 80 PHE A N 1
ATOM 557 C CA . PHE A 1 80 ? -8.195 -23.203 -9.031 1 98.62 80 PHE A CA 1
ATOM 558 C C . PHE A 1 80 ? -7.711 -21.922 -8.352 1 98.62 80 PHE A C 1
ATOM 560 O O . PHE A 1 80 ? -7.828 -21.781 -7.133 1 98.62 80 PHE A O 1
ATOM 567 N N . GLY A 1 81 ? -7.195 -21 -9.078 1 98.81 81 GLY A N 1
ATOM 568 C CA . GLY A 1 81 ? -6.77 -19.75 -8.469 1 98.81 81 GLY A CA 1
ATOM 569 C C . GLY A 1 81 ? -5.527 -19.172 -9.102 1 98.81 81 GLY A C 1
ATOM 570 O O . GLY A 1 81 ? -5.352 -19.25 -10.32 1 98.81 81 GLY A O 1
ATOM 571 N N . TYR A 1 82 ? -4.727 -18.453 -8.289 1 98.94 82 TYR A N 1
ATOM 572 C CA . TYR A 1 82 ? -3.592 -17.75 -8.898 1 98.94 82 TYR A CA 1
ATOM 573 C C . TYR A 1 82 ? -2.439 -17.625 -7.906 1 98.94 82 TYR A C 1
ATOM 575 O O . TYR A 1 82 ? -2.639 -17.734 -6.695 1 98.94 82 TYR A O 1
ATOM 583 N N . ILE A 1 83 ? -1.266 -17.5 -8.438 1 98.94 83 ILE A N 1
ATOM 584 C CA . ILE A 1 83 ? -0.032 -17.109 -7.77 1 98.94 83 ILE A CA 1
ATOM 585 C C . ILE A 1 83 ? 0.468 -15.781 -8.352 1 98.94 83 ILE A C 1
ATOM 587 O O . ILE A 1 83 ? 0.888 -15.727 -9.508 1 98.94 83 ILE A O 1
ATOM 591 N N . HIS A 1 84 ? 0.368 -14.766 -7.602 1 98.88 84 HIS A N 1
ATOM 592 C CA . HIS A 1 84 ? 0.88 -13.461 -8.008 1 98.88 84 HIS A CA 1
ATOM 593 C C . HIS A 1 84 ? 2.355 -13.312 -7.648 1 98.88 84 HIS A C 1
ATOM 595 O O . HIS A 1 84 ? 2.693 -12.984 -6.512 1 98.88 84 HIS A O 1
ATOM 601 N N . ASN A 1 85 ? 3.191 -13.43 -8.625 1 98.44 85 ASN A N 1
ATOM 602 C CA . ASN A 1 85 ? 4.641 -13.422 -8.461 1 98.44 85 ASN A CA 1
ATOM 603 C C . ASN A 1 85 ? 5.27 -12.188 -9.094 1 98.44 85 ASN A C 1
ATOM 605 O O . ASN A 1 85 ? 6.402 -11.82 -8.773 1 98.44 85 ASN A O 1
ATOM 609 N N . ALA A 1 86 ? 4.516 -11.508 -9.961 1 94.81 86 ALA A N 1
ATOM 610 C CA . ALA A 1 86 ? 5.043 -10.336 -10.656 1 94.81 86 ALA A CA 1
ATOM 611 C C . ALA A 1 86 ? 5.523 -9.281 -9.664 1 94.81 86 ALA A C 1
ATOM 613 O O . ALA A 1 86 ? 4.887 -9.055 -8.633 1 94.81 86 ALA A O 1
ATOM 614 N N . GLY A 1 87 ? 6.629 -8.68 -9.984 1 92.31 87 GLY A N 1
ATOM 615 C CA . GLY A 1 87 ? 7.168 -7.625 -9.148 1 92.31 87 GLY A CA 1
ATOM 616 C C . GLY A 1 87 ? 8.203 -6.77 -9.852 1 92.31 87 GLY A C 1
ATOM 617 O O . GLY A 1 87 ? 8.891 -7.242 -10.758 1 92.31 87 GLY A O 1
ATOM 618 N N . VAL A 1 88 ? 8.234 -5.562 -9.461 1 90.75 88 VAL A N 1
ATOM 619 C CA . VA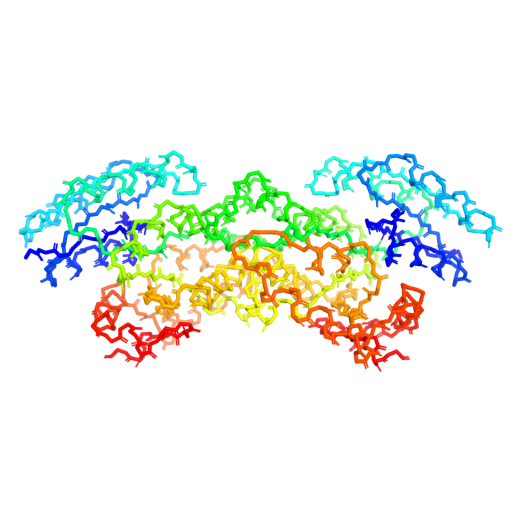L A 1 88 ? 9.188 -4.586 -9.953 1 90.75 88 VAL A CA 1
ATOM 620 C C . VAL A 1 88 ? 9.836 -3.85 -8.781 1 90.75 88 VAL A C 1
ATOM 622 O O . VAL A 1 88 ? 9.164 -3.523 -7.805 1 90.75 88 VAL A O 1
ATOM 625 N N . LEU A 1 89 ? 11.086 -3.633 -8.734 1 89.38 89 LEU A N 1
ATOM 626 C CA . LEU A 1 89 ? 11.828 -3.072 -7.605 1 89.38 89 LEU A CA 1
ATOM 627 C C . LEU A 1 89 ? 12.32 -1.665 -7.926 1 89.38 89 LEU A C 1
ATOM 629 O O . LEU A 1 89 ? 12.102 -0.733 -7.148 1 89.38 89 LEU A O 1
ATOM 633 N N . HIS A 1 90 ? 12.883 -1.145 -8.898 1 91.81 90 HIS A N 1
ATOM 634 C CA . HIS A 1 90 ? 13.633 0.056 -9.25 1 91.81 90 HIS A CA 1
ATOM 635 C C . HIS A 1 90 ? 14.57 0.473 -8.125 1 91.81 90 HIS A C 1
ATOM 637 O O . HIS A 1 90 ? 14.289 1.427 -7.395 1 91.81 90 HIS A O 1
ATOM 643 N N . PRO A 1 91 ? 15.719 -0.233 -7.934 1 94.62 91 PRO A N 1
ATOM 644 C CA . PRO A 1 91 ? 16.609 -0.003 -6.789 1 94.62 91 PRO A CA 1
ATOM 645 C C . PRO A 1 91 ? 17.516 1.204 -6.988 1 94.62 91 PRO A C 1
ATOM 647 O O . PRO A 1 91 ? 17.922 1.502 -8.117 1 94.62 91 PRO A O 1
ATOM 650 N N . GLY A 1 92 ? 17.891 1.872 -5.879 1 94.12 92 GLY A N 1
ATOM 651 C CA . GLY A 1 92 ? 18.953 2.854 -5.957 1 94.12 92 GLY A CA 1
ATOM 652 C C . GLY A 1 92 ? 18.562 4.207 -5.391 1 94.12 92 GLY A C 1
ATOM 653 O O . GLY A 1 92 ? 19.203 4.703 -4.465 1 94.12 92 GLY A O 1
ATOM 654 N N . PRO A 1 93 ? 17.484 4.742 -5.875 1 96.25 93 PRO A N 1
ATOM 655 C CA . PRO A 1 93 ? 17.078 6.07 -5.395 1 96.25 93 PRO A CA 1
ATOM 656 C C . PRO A 1 93 ? 16.406 6.027 -4.027 1 96.25 93 PRO A C 1
ATOM 658 O O . PRO A 1 93 ? 15.812 5.008 -3.658 1 96.25 93 PRO A O 1
ATOM 661 N N . LEU A 1 94 ? 16.578 7.133 -3.279 1 97.88 94 LEU A N 1
ATOM 662 C CA . LEU A 1 94 ? 15.711 7.316 -2.119 1 97.88 94 LEU A CA 1
ATOM 663 C C . LEU A 1 94 ? 14.25 7.445 -2.543 1 97.88 94 LEU A C 1
ATOM 665 O O . LEU A 1 94 ? 13.961 7.781 -3.693 1 97.88 94 LEU A O 1
ATOM 669 N N . LEU A 1 95 ? 13.398 7.199 -1.665 1 98 95 LEU A N 1
ATOM 670 C CA . LEU A 1 95 ? 11.977 7.109 -1.987 1 98 95 LEU A CA 1
ATOM 671 C C . LEU A 1 95 ? 11.477 8.414 -2.59 1 98 95 LEU A C 1
ATOM 673 O O . LEU A 1 95 ? 10.797 8.406 -3.617 1 98 95 LEU A O 1
ATOM 677 N N . TYR A 1 96 ? 11.828 9.562 -1.995 1 98.12 96 TYR A N 1
ATOM 678 C CA . TYR A 1 96 ? 11.312 10.844 -2.457 1 98.12 96 TYR A CA 1
ATOM 679 C C . TYR A 1 96 ? 11.922 11.227 -3.801 1 98.12 96 TYR A C 1
ATOM 681 O O . TYR A 1 96 ? 11.43 12.133 -4.477 1 98.12 96 TYR A O 1
ATOM 689 N N . GLU A 1 97 ? 13 10.484 -4.27 1 98.12 97 GLU A N 1
ATOM 690 C CA . GLU A 1 97 ? 13.68 10.766 -5.531 1 98.12 97 GLU A CA 1
ATOM 691 C C . GLU A 1 97 ? 13.039 10 -6.684 1 98.12 97 GLU A C 1
ATOM 693 O O . GLU A 1 97 ? 13.312 10.289 -7.852 1 98.12 97 GLU A O 1
ATOM 698 N N . ILE A 1 98 ? 12.242 9.039 -6.316 1 97.19 98 ILE A N 1
ATOM 699 C CA . ILE A 1 98 ? 11.656 8.18 -7.34 1 97.19 98 ILE A CA 1
ATOM 700 C C . ILE A 1 98 ? 10.641 8.977 -8.164 1 97.19 98 ILE A C 1
ATOM 702 O O . ILE A 1 98 ? 9.719 9.578 -7.609 1 97.19 98 ILE A O 1
ATOM 706 N N . ALA A 1 99 ? 10.852 8.969 -9.508 1 96.44 99 ALA A N 1
ATOM 707 C CA . ALA A 1 99 ? 9.891 9.625 -10.391 1 96.44 99 ALA A CA 1
ATOM 708 C C . ALA A 1 99 ? 8.531 8.93 -10.336 1 96.44 99 ALA A C 1
ATOM 710 O O . ALA A 1 99 ? 8.461 7.711 -10.141 1 96.44 99 ALA A O 1
ATOM 711 N N . GLU A 1 100 ? 7.48 9.688 -10.508 1 97.69 100 GLU A N 1
ATOM 712 C CA . GLU A 1 100 ? 6.113 9.188 -10.352 1 97.69 100 GLU A CA 1
ATOM 713 C C . GLU A 1 100 ? 5.859 7.992 -11.266 1 97.69 100 GLU A C 1
ATOM 715 O O . GLU A 1 100 ? 5.289 6.988 -10.844 1 97.69 100 GLU A O 1
ATOM 720 N N . PRO A 1 101 ? 6.281 8.039 -12.555 1 97.75 101 PRO A N 1
ATOM 721 C CA . PRO A 1 101 ? 5.996 6.879 -13.406 1 97.75 101 PRO A CA 1
ATOM 722 C C . PRO A 1 101 ? 6.625 5.59 -12.875 1 97.75 101 PRO A C 1
ATOM 724 O O . PRO A 1 101 ? 6.031 4.516 -13 1 97.75 101 PRO A O 1
ATOM 727 N N . LEU A 1 102 ? 7.824 5.688 -12.281 1 97.19 102 LEU A N 1
ATOM 728 C CA . LEU A 1 102 ? 8.492 4.516 -11.727 1 97.19 102 LEU A CA 1
ATOM 729 C C . LEU A 1 102 ? 7.77 4.02 -10.477 1 97.19 102 LEU A C 1
ATOM 731 O O . LEU A 1 102 ? 7.609 2.811 -10.281 1 97.19 102 LEU A O 1
ATOM 735 N N . PHE A 1 103 ? 7.348 4.957 -9.625 1 98.06 103 PHE A N 1
ATOM 736 C CA . PHE A 1 103 ? 6.578 4.598 -8.445 1 98.06 103 PHE A CA 1
ATOM 737 C C . PHE A 1 103 ? 5.293 3.875 -8.828 1 98.06 103 PHE A C 1
ATOM 739 O O . PHE A 1 103 ? 4.953 2.842 -8.25 1 98.06 103 PHE A O 1
ATOM 746 N N . MET A 1 104 ? 4.633 4.418 -9.836 1 98.12 104 MET A N 1
ATOM 747 C CA . MET A 1 104 ? 3.371 3.842 -10.289 1 98.12 104 MET A CA 1
ATOM 748 C C . MET A 1 104 ? 3.594 2.465 -10.914 1 98.12 104 MET A C 1
ATOM 750 O O . MET A 1 104 ? 2.748 1.579 -10.789 1 98.12 104 MET A O 1
ATOM 754 N N . GLU A 1 105 ? 4.688 2.297 -11.609 1 97.62 105 GLU A N 1
ATOM 755 C CA . GLU A 1 105 ? 5.02 0.994 -12.172 1 97.62 105 GLU A CA 1
ATOM 756 C C . GLU A 1 105 ? 5.18 -0.06 -11.086 1 97.62 105 GLU A C 1
ATOM 758 O O . GLU A 1 105 ? 4.715 -1.191 -11.234 1 97.62 105 GLU A O 1
ATOM 763 N N . VAL A 1 106 ? 5.832 0.328 -10.016 1 97.88 106 VAL A N 1
ATOM 764 C CA . VAL A 1 106 ? 6.039 -0.577 -8.891 1 97.88 106 VAL A CA 1
ATOM 765 C C . VAL A 1 106 ? 4.691 -0.947 -8.266 1 97.88 106 VAL A C 1
ATOM 767 O O . VAL A 1 106 ? 4.422 -2.123 -8.016 1 97.88 106 VAL A O 1
ATOM 770 N N . LEU A 1 107 ? 3.83 0.025 -8.047 1 98.31 107 LEU A N 1
ATOM 771 C CA . LEU A 1 107 ? 2.516 -0.226 -7.469 1 98.31 107 LEU A CA 1
ATOM 772 C C . LEU A 1 107 ? 1.68 -1.115 -8.383 1 98.31 107 LEU A C 1
ATOM 774 O O . LEU A 1 107 ? 0.983 -2.018 -7.914 1 98.31 107 LEU A O 1
ATOM 778 N N . GLU A 1 108 ? 1.758 -0.814 -9.656 1 98.25 108 GLU A N 1
ATOM 779 C CA . GLU A 1 108 ? 0.969 -1.562 -10.625 1 98.25 108 GLU A CA 1
ATOM 780 C C . GLU A 1 108 ? 1.349 -3.039 -10.625 1 98.25 108 GLU A C 1
ATOM 782 O O . GLU A 1 108 ? 0.478 -3.908 -10.562 1 98.25 108 GLU A O 1
ATOM 787 N N . ALA A 1 109 ? 2.592 -3.309 -10.664 1 97.75 109 ALA A N 1
ATOM 788 C CA . ALA A 1 109 ? 3.07 -4.684 -10.781 1 97.75 109 ALA A CA 1
ATOM 789 C C . ALA A 1 109 ? 2.865 -5.453 -9.484 1 97.75 109 ALA A C 1
ATOM 791 O O . ALA A 1 109 ? 2.488 -6.625 -9.5 1 97.75 109 ALA A O 1
ATOM 792 N N . ASN A 1 110 ? 3.104 -4.77 -8.391 1 97.56 110 ASN A N 1
ATOM 793 C CA . ASN A 1 110 ? 3.168 -5.488 -7.121 1 97.56 110 ASN A CA 1
ATOM 794 C C . ASN A 1 110 ? 1.826 -5.465 -6.395 1 97.56 110 ASN A C 1
ATOM 796 O O . ASN A 1 110 ? 1.499 -6.398 -5.656 1 97.56 110 ASN A O 1
ATOM 800 N N . LEU A 1 111 ? 1.073 -4.414 -6.566 1 98.44 111 LEU A N 1
ATOM 801 C CA . LEU A 1 111 ? -0.149 -4.262 -5.789 1 98.44 111 LEU A CA 1
ATOM 802 C C . LEU A 1 111 ? -1.381 -4.371 -6.68 1 98.44 111 LEU A C 1
ATOM 804 O O . LEU A 1 111 ? -2.234 -5.234 -6.461 1 98.44 111 LEU A O 1
ATOM 808 N N . LEU A 1 112 ? -1.452 -3.555 -7.73 1 98.75 112 LEU A N 1
ATOM 809 C CA . LEU A 1 112 ? -2.666 -3.496 -8.539 1 98.75 112 LEU A CA 1
ATOM 810 C C . LEU A 1 112 ? -2.91 -4.824 -9.25 1 98.75 112 LEU A C 1
ATOM 812 O O . LEU A 1 112 ? -4.059 -5.223 -9.445 1 98.75 112 LEU A O 1
ATOM 816 N N . ALA A 1 113 ? -1.859 -5.457 -9.664 1 98.75 113 ALA A N 1
ATOM 817 C CA . ALA A 1 113 ? -1.999 -6.75 -10.32 1 98.75 113 ALA A CA 1
ATOM 818 C C . ALA A 1 113 ? -2.689 -7.762 -9.414 1 98.75 113 ALA A C 1
ATOM 820 O O . ALA A 1 113 ? -3.621 -8.453 -9.828 1 98.75 113 ALA A O 1
ATOM 821 N N . GLY A 1 114 ? -2.246 -7.867 -8.164 1 98.62 114 GLY A N 1
ATOM 822 C CA . GLY A 1 114 ? -2.873 -8.758 -7.199 1 98.62 114 GLY A CA 1
ATOM 823 C C . GLY A 1 114 ? -4.324 -8.414 -6.926 1 98.62 114 GLY A C 1
ATOM 824 O O . GLY A 1 114 ? -5.168 -9.305 -6.812 1 98.62 114 GLY A O 1
ATOM 825 N N . TYR A 1 115 ? -4.609 -7.113 -6.824 1 98.81 115 TYR A N 1
ATOM 826 C CA . TYR A 1 115 ? -5.969 -6.625 -6.625 1 98.81 115 TYR A CA 1
ATOM 827 C C . TYR A 1 115 ? -6.863 -7 -7.805 1 98.81 115 TYR A C 1
ATOM 829 O O . TYR A 1 115 ? -7.973 -7.504 -7.613 1 98.81 115 TYR A O 1
ATOM 837 N N . GLN A 1 116 ? -6.402 -6.789 -9.039 1 98.88 116 GLN A N 1
ATOM 838 C CA . GLN A 1 116 ? -7.18 -7.086 -10.242 1 98.88 116 GLN A CA 1
ATOM 839 C C . GLN A 1 116 ? -7.445 -8.578 -10.367 1 98.88 116 GLN A C 1
ATOM 841 O O . GLN A 1 116 ? -8.555 -8.992 -10.727 1 98.88 116 GLN A O 1
ATOM 846 N N . LEU A 1 117 ? -6.418 -9.359 -10.078 1 98.88 117 LEU A N 1
ATOM 847 C CA . LEU A 1 117 ? -6.617 -10.805 -10.102 1 98.88 117 LEU A CA 1
ATOM 848 C C . LEU A 1 117 ? -7.723 -11.219 -9.141 1 98.88 117 LEU A C 1
ATOM 850 O O . LEU A 1 117 ? -8.586 -12.031 -9.492 1 98.88 117 LEU A O 1
ATOM 854 N N . ALA A 1 118 ? -7.691 -10.688 -7.926 1 98.81 118 ALA A N 1
ATOM 855 C CA . ALA A 1 118 ? -8.734 -10.992 -6.949 1 98.81 118 ALA A CA 1
ATOM 856 C C . ALA A 1 118 ? -10.109 -10.57 -7.461 1 98.81 118 ALA A C 1
ATOM 858 O O . ALA A 1 118 ? -11.07 -11.328 -7.355 1 98.81 118 ALA A O 1
ATOM 859 N N . ARG A 1 119 ? -10.195 -9.375 -8.055 1 98.56 119 ARG A N 1
ATOM 860 C CA . ARG A 1 119 ? -11.461 -8.836 -8.539 1 98.56 119 ARG A CA 1
ATOM 861 C C . ARG A 1 119 ? -12.125 -9.805 -9.523 1 98.56 119 ARG A C 1
ATOM 863 O O . ARG A 1 119 ? -13.336 -10 -9.484 1 98.56 119 ARG A O 1
ATOM 870 N N . PHE A 1 120 ? -11.32 -10.422 -10.344 1 98.81 120 PHE A N 1
ATOM 871 C CA . PHE A 1 120 ? -11.906 -11.219 -11.422 1 98.81 120 PHE A CA 1
ATOM 872 C C . PHE A 1 120 ? -11.961 -12.688 -11.031 1 98.81 120 PHE A C 1
ATOM 874 O O . PHE A 1 120 ? -12.852 -13.414 -11.469 1 98.81 120 PHE A O 1
ATOM 881 N N . ALA A 1 121 ? -11.109 -13.188 -10.172 1 98.88 121 ALA A N 1
ATOM 882 C CA . ALA A 1 121 ? -11.031 -14.609 -9.836 1 98.88 121 ALA A CA 1
ATOM 883 C C . ALA A 1 121 ? -11.977 -14.961 -8.695 1 98.88 121 ALA A C 1
ATOM 885 O O . ALA A 1 121 ? -12.586 -16.031 -8.695 1 98.88 121 ALA A O 1
ATOM 886 N N . TYR A 1 122 ? -12.109 -14.102 -7.703 1 98.69 122 TYR A N 1
ATOM 887 C CA . TYR A 1 122 ? -12.734 -14.445 -6.434 1 98.69 122 TYR A CA 1
ATOM 888 C C . TYR A 1 122 ? -14.211 -14.773 -6.629 1 98.69 122 TYR A C 1
ATOM 890 O O . TYR A 1 122 ? -14.742 -15.688 -5.992 1 98.69 122 TYR A O 1
ATOM 898 N N . PRO A 1 123 ? -14.961 -13.945 -7.527 1 98.06 123 PRO A N 1
ATOM 899 C CA . PRO A 1 123 ? -16.359 -14.32 -7.727 1 98.06 123 PRO A CA 1
ATOM 900 C C . PRO A 1 123 ? -16.531 -15.766 -8.195 1 98.06 123 PRO A C 1
ATOM 902 O O . PRO A 1 123 ? -17.438 -16.453 -7.742 1 98.06 123 PRO A O 1
ATOM 905 N N . LEU A 1 124 ? -15.672 -16.234 -9.016 1 98.19 124 LEU A N 1
ATOM 906 C CA . LEU A 1 124 ? -15.742 -17.594 -9.562 1 98.19 124 LEU A CA 1
ATOM 907 C C . LEU A 1 124 ? -15.336 -18.625 -8.508 1 98.19 124 LEU A C 1
ATOM 909 O O . LEU A 1 124 ? -16.016 -19.641 -8.344 1 98.19 124 LEU A O 1
ATOM 913 N N . LEU A 1 125 ? -14.297 -18.344 -7.781 1 98.25 125 LEU A N 1
ATOM 914 C CA . LEU A 1 125 ? -13.766 -19.266 -6.781 1 98.25 125 LEU A CA 1
ATOM 915 C C . LEU A 1 125 ? -14.719 -19.391 -5.598 1 98.25 125 LEU A C 1
ATOM 917 O O . LEU A 1 125 ? -14.883 -20.469 -5.039 1 98.25 125 LEU A O 1
ATOM 921 N N . ARG A 1 126 ? -15.266 -18.266 -5.238 1 96.38 126 ARG A N 1
ATOM 922 C CA . ARG A 1 126 ? -16.203 -18.281 -4.121 1 96.38 126 ARG A CA 1
ATOM 923 C C . ARG A 1 126 ? -17.422 -19.125 -4.445 1 96.38 126 ARG A C 1
ATOM 925 O O . ARG A 1 126 ? -17.938 -19.844 -3.58 1 96.38 126 ARG A O 1
ATOM 932 N N . ARG A 1 127 ? -17.906 -19.016 -5.637 1 95.56 127 ARG A N 1
ATOM 933 C CA . ARG A 1 127 ? -19.047 -19.812 -6.066 1 95.56 127 ARG A CA 1
ATOM 934 C C . ARG A 1 127 ? -18.734 -21.297 -5.98 1 95.56 127 ARG A C 1
ATOM 936 O O . ARG A 1 127 ? -19.609 -22.109 -5.645 1 95.56 127 ARG A O 1
ATOM 943 N N . ARG A 1 128 ? -17.547 -21.703 -6.234 1 95.62 128 ARG A N 1
ATOM 944 C CA . ARG A 1 128 ? -17.109 -23.094 -6.176 1 95.62 128 ARG A CA 1
ATOM 945 C C . ARG A 1 128 ? -16.859 -23.531 -4.734 1 95.62 128 ARG A C 1
ATOM 947 O O . ARG A 1 128 ? -16.875 -24.719 -4.426 1 95.62 128 ARG A O 1
ATOM 954 N N . GLY A 1 129 ? -16.516 -22.578 -3.842 1 96.25 129 GLY A N 1
ATOM 955 C CA . GLY A 1 129 ? -16.297 -22.828 -2.426 1 96.25 129 GLY A CA 1
ATOM 956 C C . GLY A 1 129 ? -14.891 -23.281 -2.104 1 96.25 129 GLY A C 1
ATOM 957 O O . GLY A 1 129 ? -14.641 -23.844 -1.029 1 96.25 129 GLY A O 1
ATOM 958 N N . GLU A 1 130 ? -14.055 -23.188 -3.092 1 96.75 130 GLU A N 1
ATOM 959 C CA . GLU A 1 130 ? -12.648 -23.547 -2.932 1 96.75 130 GLU A CA 1
ATOM 960 C C . GLU A 1 130 ? -11.758 -22.75 -3.879 1 96.75 130 GLU A C 1
ATOM 962 O O . GLU A 1 130 ? -12.219 -22.281 -4.918 1 96.75 130 GLU A O 1
ATOM 967 N N . GLY A 1 131 ? -10.508 -22.594 -3.488 1 98.25 131 GLY A N 1
ATOM 968 C CA . GLY A 1 131 ? -9.562 -21.922 -4.352 1 98.25 131 GLY A CA 1
ATOM 969 C C . GLY A 1 131 ? -8.25 -21.578 -3.656 1 98.25 131 GLY A C 1
ATOM 970 O O . GLY A 1 131 ? -8.055 -21.953 -2.494 1 98.25 131 GLY A O 1
ATOM 971 N N . LEU A 1 132 ? -7.379 -20.969 -4.426 1 98.81 132 LEU A N 1
ATOM 972 C CA . LEU A 1 132 ? -6.035 -20.641 -3.961 1 98.81 132 LEU A CA 1
ATOM 973 C C . LEU A 1 132 ? -5.617 -19.25 -4.438 1 98.81 132 LEU A C 1
ATOM 975 O O . LEU A 1 132 ? -5.848 -18.891 -5.594 1 98.81 132 LEU A O 1
ATOM 979 N N . ALA A 1 133 ? -5.141 -18.516 -3.578 1 98.88 133 ALA A N 1
ATOM 980 C CA . ALA A 1 133 ? -4.457 -17.281 -3.902 1 98.88 133 ALA A CA 1
ATOM 981 C C . ALA A 1 133 ? -3.129 -17.172 -3.156 1 98.88 133 ALA A C 1
ATOM 983 O O . ALA A 1 133 ? -3.092 -17.25 -1.927 1 98.88 133 ALA A O 1
ATOM 984 N N . VAL A 1 134 ? -2.055 -17.078 -3.863 1 98.94 134 VAL A N 1
ATOM 985 C CA . VAL A 1 134 ? -0.737 -16.891 -3.264 1 98.94 134 VAL A CA 1
ATOM 986 C C . VAL A 1 134 ? -0.148 -15.555 -3.719 1 98.94 134 VAL A C 1
ATOM 988 O O . VAL A 1 134 ? -0.177 -15.227 -4.906 1 98.94 134 VAL A O 1
ATOM 991 N N . TYR A 1 135 ? 0.27 -14.805 -2.826 1 98.88 135 TYR A N 1
ATOM 992 C CA . TYR A 1 135 ? 1.022 -13.586 -3.092 1 98.88 135 TYR A CA 1
ATOM 993 C C . TYR A 1 135 ? 2.49 -13.758 -2.725 1 98.88 135 TYR A C 1
ATOM 995 O O . TYR A 1 135 ? 2.818 -14.031 -1.568 1 98.88 135 TYR A O 1
ATOM 1003 N N . VAL A 1 136 ? 3.396 -13.602 -3.711 1 98.38 136 VAL A N 1
ATOM 1004 C CA . VAL A 1 136 ? 4.824 -13.711 -3.439 1 98.38 136 VAL A CA 1
ATOM 1005 C C . VAL A 1 136 ? 5.336 -12.406 -2.836 1 98.38 136 VAL A C 1
ATOM 1007 O O . VAL A 1 136 ? 5.543 -11.422 -3.551 1 98.38 136 VAL A O 1
ATOM 1010 N N . GLY A 1 137 ? 5.527 -12.445 -1.591 1 96.31 137 GLY A N 1
ATOM 1011 C CA . GLY A 1 137 ? 5.918 -11.273 -0.83 1 96.31 137 GLY A CA 1
ATOM 1012 C C . GLY A 1 137 ? 7.422 -11.102 -0.73 1 96.31 137 GLY A C 1
ATOM 1013 O O . GLY A 1 137 ? 8.156 -11.469 -1.646 1 96.31 137 GLY A O 1
ATOM 1014 N N . SER A 1 138 ? 7.828 -10.359 0.241 1 90.62 138 SER A N 1
ATOM 1015 C CA . SER A 1 138 ? 9.234 -10.031 0.462 1 90.62 138 SER A CA 1
ATOM 1016 C C . SER A 1 138 ? 9.469 -9.539 1.888 1 90.62 138 SER A C 1
ATOM 1018 O O . SER A 1 138 ? 8.578 -8.953 2.502 1 90.62 138 SER A O 1
ATOM 1020 N N . GLY A 1 139 ? 10.656 -9.867 2.391 1 87.88 139 GLY A N 1
ATOM 1021 C CA . GLY A 1 139 ? 11.062 -9.242 3.641 1 87.88 139 GLY A CA 1
ATOM 1022 C C . GLY A 1 139 ? 11.039 -7.723 3.582 1 87.88 139 GLY A C 1
ATOM 1023 O O . GLY A 1 139 ? 10.938 -7.059 4.613 1 87.88 139 GLY A O 1
ATOM 1024 N N . ALA A 1 140 ? 11.141 -7.188 2.443 1 87.25 140 ALA A N 1
ATOM 1025 C CA . ALA A 1 140 ? 11.102 -5.742 2.232 1 87.25 140 ALA A CA 1
ATOM 1026 C C . ALA A 1 140 ? 9.812 -5.137 2.787 1 87.25 140 ALA A C 1
ATOM 1028 O O . ALA A 1 140 ? 9.758 -3.943 3.084 1 87.25 140 ALA A O 1
ATOM 1029 N N . ALA A 1 141 ? 8.758 -5.918 2.924 1 92.38 141 ALA A N 1
ATOM 1030 C CA . ALA A 1 141 ? 7.469 -5.449 3.428 1 92.38 141 ALA A CA 1
ATOM 1031 C C . ALA A 1 141 ? 7.57 -5.047 4.895 1 92.38 141 ALA A C 1
ATOM 1033 O O . ALA A 1 141 ? 6.676 -4.375 5.422 1 92.38 141 ALA A O 1
ATOM 1034 N N . GLU A 1 142 ? 8.664 -5.48 5.527 1 91.56 142 GLU A N 1
ATOM 1035 C CA . GLU A 1 142 ? 8.781 -5.238 6.961 1 91.56 142 GLU A CA 1
ATOM 1036 C C . GLU A 1 142 ? 10.086 -4.516 7.289 1 91.56 142 GLU A C 1
ATOM 1038 O O . GLU A 1 142 ? 10.469 -4.414 8.453 1 91.56 142 GLU A O 1
ATOM 1043 N N . THR A 1 143 ? 10.789 -4.152 6.328 1 90.88 143 THR A N 1
ATOM 1044 C CA . THR A 1 143 ? 12.039 -3.428 6.527 1 90.88 143 THR A CA 1
ATOM 1045 C C . THR A 1 143 ? 11.984 -2.059 5.855 1 90.88 143 THR A C 1
ATOM 1047 O O . THR A 1 143 ? 11.062 -1.776 5.082 1 90.88 143 THR A O 1
ATOM 1050 N N . ASN A 1 144 ? 12.883 -1.214 6.23 1 95.56 144 ASN A N 1
ATOM 1051 C CA . ASN A 1 144 ? 12.992 0.115 5.641 1 95.56 144 ASN A CA 1
ATOM 1052 C C . ASN A 1 144 ? 14.398 0.363 5.086 1 95.56 144 ASN A C 1
ATOM 1054 O O . ASN A 1 144 ? 15.016 1.384 5.387 1 95.56 144 ASN A O 1
ATOM 1058 N N . LEU A 1 145 ? 14.844 -0.606 4.285 1 94.56 145 LEU A N 1
ATOM 1059 C CA . LEU A 1 145 ? 16.172 -0.517 3.68 1 94.56 145 LEU A CA 1
ATOM 1060 C C . LEU A 1 145 ? 16.219 0.62 2.664 1 94.56 145 LEU A C 1
ATOM 1062 O O . LEU A 1 145 ? 15.422 0.658 1.724 1 94.56 145 LEU A O 1
ATOM 1066 N N . PRO A 1 146 ? 17.156 1.55 2.84 1 96.56 146 PRO A N 1
ATOM 1067 C CA . PRO A 1 146 ? 17.266 2.648 1.876 1 96.56 146 PRO A CA 1
ATOM 1068 C C . PRO A 1 146 ? 17.531 2.16 0.453 1 96.56 146 PRO A C 1
ATOM 1070 O O . PRO A 1 146 ? 18.359 1.269 0.246 1 96.56 146 PRO A O 1
ATOM 1073 N N . GLY A 1 147 ? 16.812 2.729 -0.49 1 96.5 147 GLY A N 1
ATOM 1074 C CA . GLY A 1 147 ? 17.094 2.451 -1.89 1 96.5 147 GLY A CA 1
ATOM 1075 C C . GLY A 1 147 ? 16.109 1.485 -2.518 1 96.5 147 GLY A C 1
ATOM 1076 O O . GLY A 1 147 ? 16.141 1.259 -3.729 1 96.5 147 GLY A O 1
ATOM 1077 N N . ILE A 1 148 ? 15.203 0.936 -1.661 1 96.5 148 ILE A N 1
ATOM 1078 C CA . ILE A 1 148 ? 14.188 0.045 -2.205 1 96.5 148 ILE A CA 1
ATOM 1079 C C . ILE A 1 148 ? 12.812 0.443 -1.669 1 96.5 148 ILE A C 1
ATOM 1081 O O . ILE A 1 148 ? 11.953 -0.415 -1.442 1 96.5 148 ILE A O 1
ATOM 1085 N N . GLY A 1 149 ? 12.641 1.699 -1.382 1 97.25 149 GLY A N 1
ATOM 1086 C CA . GLY A 1 149 ? 11.469 2.195 -0.679 1 97.25 149 GLY A CA 1
ATOM 1087 C C . GLY A 1 149 ? 10.18 1.96 -1.437 1 97.25 149 GLY A C 1
ATOM 1088 O O . GLY A 1 149 ? 9.172 1.543 -0.851 1 97.25 149 GLY A O 1
ATOM 1089 N N . ALA A 1 150 ? 10.164 2.289 -2.762 1 97.25 150 ALA A N 1
ATOM 1090 C CA . ALA A 1 150 ? 8.953 2.092 -3.553 1 97.25 150 ALA A CA 1
ATOM 1091 C C . ALA A 1 150 ? 8.508 0.632 -3.525 1 97.25 150 ALA A C 1
ATOM 1093 O O . ALA A 1 150 ? 7.32 0.339 -3.375 1 97.25 150 ALA A O 1
ATOM 1094 N N . TYR A 1 151 ? 9.438 -0.216 -3.689 1 97.25 151 TYR A N 1
ATOM 1095 C CA . TYR A 1 151 ? 9.18 -1.65 -3.648 1 97.25 151 TYR A CA 1
ATOM 1096 C C . TYR A 1 151 ? 8.672 -2.074 -2.275 1 97.25 151 TYR A C 1
ATOM 1098 O O . TYR A 1 151 ? 7.699 -2.824 -2.17 1 97.25 151 TYR A O 1
ATOM 1106 N N . ALA A 1 152 ? 9.352 -1.601 -1.2 1 97.81 152 ALA A N 1
ATOM 1107 C CA . ALA A 1 152 ? 8.984 -1.943 0.172 1 97.81 152 ALA A CA 1
ATOM 1108 C C . ALA A 1 152 ? 7.566 -1.49 0.487 1 97.81 152 ALA A C 1
ATOM 1110 O O . ALA A 1 152 ? 6.789 -2.234 1.093 1 97.81 152 ALA A O 1
ATOM 1111 N N . VAL A 1 153 ? 7.203 -0.319 0.081 1 98.38 153 VAL A N 1
ATOM 1112 C CA . VAL A 1 153 ? 5.859 0.216 0.28 1 98.38 153 VAL A CA 1
ATOM 1113 C C . VAL A 1 153 ? 4.84 -0.658 -0.448 1 98.38 153 VAL A C 1
ATOM 1115 O O . VAL A 1 153 ? 3.812 -1.03 0.123 1 98.38 153 VAL A O 1
ATOM 1118 N N . ALA A 1 154 ? 5.094 -1.015 -1.686 1 98.25 154 ALA A N 1
ATOM 1119 C CA . ALA A 1 154 ? 4.195 -1.839 -2.488 1 98.25 154 ALA A CA 1
ATOM 1120 C C . ALA A 1 154 ? 4.027 -3.227 -1.876 1 98.25 154 ALA A C 1
ATOM 1122 O O . ALA A 1 154 ? 2.92 -3.768 -1.845 1 98.25 154 ALA A O 1
ATOM 1123 N N . LYS A 1 155 ? 5.125 -3.766 -1.427 1 98.31 155 LYS A N 1
ATOM 1124 C CA . LYS A 1 155 ? 5.07 -5.105 -0.85 1 98.31 155 LYS A CA 1
ATOM 1125 C C . LYS A 1 155 ? 4.309 -5.105 0.472 1 98.31 155 LYS A C 1
ATOM 1127 O O . LYS A 1 155 ? 3.6 -6.062 0.788 1 98.31 155 LYS A O 1
ATOM 1132 N N . ALA A 1 156 ? 4.477 -4.035 1.297 1 98.06 156 ALA A N 1
ATOM 1133 C CA . ALA A 1 156 ? 3.658 -3.895 2.498 1 98.06 156 ALA A CA 1
ATOM 1134 C C . ALA A 1 156 ? 2.172 -3.887 2.15 1 98.06 156 ALA A C 1
ATOM 1136 O O . ALA A 1 156 ? 1.374 -4.574 2.795 1 98.06 156 ALA A O 1
ATOM 1137 N N . ALA A 1 157 ? 1.845 -3.162 1.146 1 98.5 157 ALA A N 1
ATOM 1138 C CA . ALA A 1 157 ? 0.463 -3.076 0.682 1 98.5 157 ALA A CA 1
ATOM 1139 C C . ALA A 1 157 ? -0.024 -4.422 0.157 1 98.5 157 ALA A C 1
ATOM 1141 O O . ALA A 1 157 ? -1.137 -4.852 0.468 1 98.5 157 ALA A O 1
ATOM 1142 N N . GLU A 1 158 ? 0.781 -5.078 -0.616 1 98.5 158 GLU A N 1
ATOM 1143 C CA . GLU A 1 158 ? 0.449 -6.371 -1.208 1 98.5 158 GLU A CA 1
ATOM 1144 C C . GLU A 1 158 ? 0.164 -7.414 -0.131 1 98.5 158 GLU A C 1
ATOM 1146 O O . GLU A 1 158 ? -0.819 -8.156 -0.219 1 98.5 158 GLU A O 1
ATOM 1151 N N . GLU A 1 159 ? 1.074 -7.473 0.83 1 98.56 159 GLU A N 1
ATOM 1152 C CA . GLU A 1 159 ? 0.896 -8.477 1.879 1 98.56 159 GLU A CA 1
ATOM 1153 C C . GLU A 1 159 ? -0.347 -8.18 2.715 1 98.56 159 GLU A C 1
ATOM 1155 O O . GLU A 1 159 ? -1.033 -9.102 3.16 1 98.56 159 GLU A O 1
ATOM 1160 N N . HIS A 1 160 ? -0.633 -6.891 2.924 1 98.56 160 HIS A N 1
ATOM 1161 C CA . HIS A 1 160 ? -1.87 -6.555 3.619 1 98.56 160 HIS A CA 1
ATOM 1162 C C . HIS A 1 160 ? -3.09 -6.926 2.785 1 98.56 160 HIS A C 1
ATOM 1164 O O . HIS A 1 160 ? -4.09 -7.41 3.32 1 98.56 160 HIS A O 1
ATOM 1170 N N . LEU A 1 161 ? -3.029 -6.711 1.525 1 98.62 161 LEU A N 1
ATOM 1171 C CA . LEU A 1 161 ? -4.09 -7.105 0.604 1 98.62 161 LEU A CA 1
ATOM 1172 C C . LEU A 1 161 ? -4.395 -8.594 0.728 1 98.62 161 LEU A C 1
ATOM 1174 O O . LEU A 1 161 ? -5.559 -8.984 0.822 1 98.62 161 LEU A O 1
ATOM 1178 N N . ALA A 1 162 ? -3.348 -9.383 0.742 1 98.69 162 ALA A N 1
ATOM 1179 C CA . ALA A 1 162 ? -3.506 -10.828 0.862 1 98.69 162 ALA A CA 1
ATOM 1180 C C . ALA A 1 162 ? -4.215 -11.203 2.162 1 98.69 162 ALA A C 1
ATOM 1182 O O . ALA A 1 162 ? -5.168 -11.984 2.158 1 98.69 162 ALA A O 1
ATOM 1183 N N . ARG A 1 163 ? -3.773 -10.602 3.254 1 98.44 163 ARG A N 1
ATOM 1184 C CA . ARG A 1 163 ? -4.363 -10.906 4.555 1 98.44 163 ARG A CA 1
ATOM 1185 C C . ARG A 1 163 ? -5.812 -10.438 4.621 1 98.44 163 ARG A C 1
ATOM 1187 O O . ARG A 1 163 ? -6.656 -11.094 5.234 1 98.44 163 ARG A O 1
ATOM 1194 N N . GLN A 1 164 ? -6.066 -9.289 4.004 1 98.5 164 GLN A N 1
ATOM 1195 C CA . GLN A 1 164 ? -7.43 -8.766 3.965 1 98.5 164 GLN A CA 1
ATOM 1196 C C . GLN A 1 164 ? -8.352 -9.703 3.193 1 98.5 164 GLN A C 1
ATOM 1198 O O . GLN A 1 164 ? -9.461 -10.008 3.646 1 98.5 164 GLN A O 1
ATOM 1203 N N . LEU A 1 165 ? -7.938 -10.156 2.047 1 98.62 165 LEU A N 1
ATOM 1204 C CA . LEU A 1 165 ? -8.719 -11.086 1.239 1 98.62 165 LEU A CA 1
ATOM 1205 C C . LEU A 1 165 ? -8.992 -12.375 2.008 1 98.62 165 LEU A C 1
ATOM 1207 O O . LEU A 1 165 ? -10.117 -12.891 1.981 1 98.62 165 LEU A O 1
ATOM 1211 N N . ALA A 1 166 ? -7.984 -12.898 2.68 1 98.62 166 ALA A N 1
ATOM 1212 C CA . ALA A 1 166 ? -8.133 -14.117 3.471 1 98.62 166 ALA A CA 1
ATOM 1213 C C . ALA A 1 166 ? -9.203 -13.945 4.543 1 98.62 166 ALA A C 1
ATOM 1215 O O . ALA A 1 166 ? -10.016 -14.852 4.77 1 98.62 166 ALA A O 1
ATOM 1216 N N . ALA A 1 167 ? -9.195 -12.781 5.207 1 98 167 ALA A N 1
ATOM 1217 C CA . ALA A 1 167 ? -10.148 -12.5 6.281 1 98 167 ALA A CA 1
ATOM 1218 C C . ALA A 1 167 ? -11.57 -12.391 5.734 1 98 167 ALA A C 1
ATOM 1220 O O . ALA A 1 167 ? -12.531 -12.766 6.41 1 98 167 ALA A O 1
ATOM 1221 N N . GLU A 1 168 ? -11.719 -11.984 4.531 1 97.88 168 GLU A N 1
ATOM 1222 C CA . GLU A 1 168 ? -13.031 -11.648 3.986 1 97.88 168 GLU A CA 1
ATOM 1223 C C . GLU A 1 168 ? -13.656 -12.852 3.283 1 97.88 168 GLU A C 1
ATOM 1225 O O . GLU A 1 168 ? -14.883 -12.969 3.203 1 97.88 168 GLU A O 1
ATOM 1230 N N . VAL A 1 169 ? -12.781 -13.688 2.74 1 97.88 169 VAL A N 1
ATOM 1231 C CA . VAL A 1 169 ? -13.281 -14.82 1.978 1 97.88 169 VAL A CA 1
ATOM 1232 C C . VAL A 1 169 ? -12.586 -16.094 2.436 1 97.88 169 VAL A C 1
ATOM 1234 O O . VAL A 1 169 ? -11.742 -16.641 1.718 1 97.88 169 VAL A O 1
ATOM 1237 N N . PRO A 1 170 ? -13.016 -16.656 3.48 1 96.69 170 PRO A N 1
ATOM 1238 C CA . PRO A 1 170 ? -12.305 -17.781 4.098 1 96.69 170 PRO A CA 1
ATOM 1239 C C . PRO A 1 170 ? -12.344 -19.031 3.244 1 96.69 170 PRO A C 1
ATOM 1241 O O . PRO A 1 170 ? -11.562 -19.969 3.469 1 96.69 170 PRO A O 1
ATOM 1244 N N . GLU A 1 171 ? -13.234 -19.109 2.266 1 96.69 171 GLU A N 1
ATOM 1245 C CA . GLU A 1 171 ? -13.359 -20.297 1.428 1 96.69 171 GLU A CA 1
ATOM 1246 C C . GLU A 1 171 ? -12.156 -20.453 0.506 1 96.69 171 GLU A C 1
ATOM 1248 O O . GLU A 1 171 ? -11.875 -21.547 0.023 1 96.69 171 GLU A O 1
ATOM 1253 N N . ILE A 1 172 ? -11.484 -19.406 0.207 1 98.44 172 ILE A N 1
ATOM 1254 C CA . ILE A 1 172 ? -10.312 -19.422 -0.664 1 98.44 172 ILE A CA 1
ATOM 1255 C C . ILE A 1 172 ? -9.039 -19.391 0.181 1 98.44 172 ILE A C 1
ATOM 1257 O O . ILE A 1 172 ? -8.82 -18.453 0.944 1 98.44 172 ILE A O 1
ATOM 1261 N N . ALA A 1 173 ? -8.242 -20.453 0.126 1 98.75 173 ALA A N 1
ATOM 1262 C CA . ALA A 1 173 ? -6.957 -20.422 0.82 1 98.75 173 ALA A CA 1
ATOM 1263 C C . ALA A 1 173 ? -6.062 -19.312 0.261 1 98.75 173 ALA A C 1
ATOM 1265 O O . ALA A 1 173 ? -5.734 -19.312 -0.928 1 98.75 173 ALA A O 1
ATOM 1266 N N . CYS A 1 174 ? -5.742 -18.359 1.05 1 98.81 174 CYS A N 1
ATOM 1267 C CA . CYS A 1 174 ? -4.961 -17.203 0.644 1 98.81 174 CYS A CA 1
ATOM 1268 C C . CYS A 1 174 ? -3.805 -16.953 1.608 1 98.81 174 CYS A C 1
ATOM 1270 O O . CYS A 1 174 ? -4.016 -16.828 2.814 1 98.81 174 CYS A O 1
ATOM 1272 N N . PHE A 1 175 ? -2.545 -16.938 1.089 1 98.75 175 PHE A N 1
ATOM 1273 C CA . PHE A 1 175 ? -1.423 -16.688 1.988 1 98.75 175 PHE A CA 1
ATOM 1274 C C . PHE A 1 175 ? -0.283 -15.992 1.257 1 98.75 175 PHE A C 1
ATOM 1276 O O . PHE A 1 175 ? -0.295 -15.898 0.028 1 98.75 175 PHE A O 1
ATOM 1283 N N . VAL A 1 176 ? 0.587 -15.406 2.016 1 98.75 176 VAL A N 1
ATOM 1284 C CA . VAL A 1 176 ? 1.801 -14.773 1.507 1 98.75 176 VAL A CA 1
ATOM 1285 C C . VAL A 1 176 ? 2.947 -15.781 1.512 1 98.75 176 VAL A C 1
ATOM 1287 O O . VAL A 1 176 ? 3.135 -16.516 2.486 1 98.75 176 VAL A O 1
ATOM 1290 N N . TYR A 1 177 ? 3.676 -15.875 0.404 1 98.75 177 TYR A N 1
ATOM 1291 C CA . TYR A 1 177 ? 4.883 -16.688 0.328 1 98.75 177 TYR A CA 1
ATOM 1292 C C . TYR A 1 177 ? 6.125 -15.82 0.218 1 98.75 177 TYR A C 1
ATOM 1294 O O . TYR A 1 177 ? 6.23 -14.992 -0.687 1 98.75 177 TYR A O 1
ATOM 1302 N N . ARG A 1 178 ? 7.023 -15.93 1.092 1 97.94 178 ARG A N 1
ATOM 1303 C CA . ARG A 1 178 ? 8.312 -15.25 1.013 1 97.94 178 ARG A CA 1
ATOM 1304 C C . ARG A 1 178 ? 9.406 -16.203 0.555 1 97.94 178 ARG A C 1
ATOM 1306 O O . ARG A 1 178 ? 9.828 -17.078 1.309 1 97.94 178 ARG A O 1
ATOM 1313 N N . PRO A 1 179 ? 9.922 -16.047 -0.575 1 96.38 179 PRO A N 1
ATOM 1314 C CA . PRO A 1 179 ? 10.844 -17.016 -1.176 1 96.38 179 PRO A CA 1
ATOM 1315 C C . PRO A 1 179 ? 12.25 -16.922 -0.588 1 96.38 179 PRO A C 1
ATOM 1317 O O . PRO A 1 179 ? 13.078 -17.812 -0.836 1 96.38 179 PRO A O 1
ATOM 1320 N N . GLY A 1 180 ? 12.547 -15.844 0.219 1 92.06 180 GLY A N 1
ATOM 1321 C CA . GLY A 1 180 ? 13.914 -15.617 0.661 1 92.06 180 GLY A CA 1
ATOM 1322 C C . GLY A 1 180 ? 14.719 -14.766 -0.303 1 92.06 180 GLY A C 1
ATOM 1323 O O . GLY A 1 180 ? 14.148 -13.992 -1.082 1 92.06 180 GLY A O 1
ATOM 1324 N N . VAL A 1 181 ? 16.078 -14.789 -0.121 1 92.81 181 VAL A N 1
ATOM 1325 C CA . VAL A 1 181 ? 16.969 -14.055 -1.004 1 92.81 181 VAL A CA 1
ATOM 1326 C C . VAL A 1 181 ? 17.359 -14.93 -2.195 1 92.81 181 VAL A C 1
ATOM 1328 O O . VAL A 1 181 ? 18.156 -15.852 -2.061 1 92.81 181 VAL A O 1
ATOM 1331 N N . VAL A 1 182 ? 16.766 -14.625 -3.334 1 94.38 182 VAL A N 1
ATOM 1332 C CA . VAL A 1 182 ? 16.891 -15.508 -4.488 1 94.38 182 VAL A CA 1
ATOM 1333 C C . VAL A 1 182 ? 17.766 -14.844 -5.555 1 94.38 182 VAL A C 1
ATOM 1335 O O . VAL A 1 182 ? 17.625 -13.656 -5.828 1 94.38 182 VAL A O 1
ATOM 1338 N N . GLU A 1 183 ? 18.672 -15.578 -6.09 1 93.25 183 GLU A N 1
ATOM 1339 C CA . GLU A 1 183 ? 19.531 -15.07 -7.156 1 93.25 183 GLU A CA 1
ATOM 1340 C C . GLU A 1 183 ? 18.75 -14.875 -8.453 1 93.25 183 GLU A C 1
ATOM 1342 O O . GLU A 1 183 ? 18.562 -15.82 -9.219 1 93.25 183 GLU A O 1
ATOM 1347 N N . THR A 1 184 ? 18.297 -13.68 -8.68 1 93.06 184 THR A N 1
ATOM 1348 C CA . THR A 1 184 ? 17.547 -13.273 -9.867 1 93.06 184 THR A CA 1
ATOM 1349 C C . THR A 1 184 ? 18.125 -11.992 -10.461 1 93.06 184 THR A C 1
ATOM 1351 O O . THR A 1 184 ? 19.078 -11.422 -9.914 1 93.06 184 THR A O 1
ATOM 1354 N N . GLU A 1 185 ? 17.609 -11.602 -11.602 1 89.88 185 GLU A N 1
ATOM 1355 C CA . GLU A 1 185 ? 17.984 -10.32 -12.195 1 89.88 185 GLU A CA 1
ATOM 1356 C C . GLU A 1 185 ? 17.672 -9.172 -11.242 1 89.88 185 GLU A C 1
ATOM 1358 O O . GLU A 1 185 ? 18.422 -8.188 -11.195 1 89.88 185 GLU A O 1
ATOM 1363 N N . MET A 1 186 ? 16.625 -9.242 -10.523 1 88.56 186 MET A N 1
ATOM 1364 C CA . MET A 1 186 ? 16.266 -8.227 -9.531 1 88.56 186 MET A CA 1
ATOM 1365 C C . MET A 1 186 ? 17.359 -8.07 -8.492 1 88.56 186 MET A C 1
ATOM 1367 O O . MET A 1 186 ? 17.719 -6.949 -8.125 1 88.56 186 MET A O 1
ATOM 1371 N N . GLN A 1 187 ? 17.875 -9.164 -8.016 1 89.81 187 GLN A N 1
ATOM 1372 C CA . GLN A 1 187 ? 18.969 -9.156 -7.043 1 89.81 187 GLN A CA 1
ATOM 1373 C C . GLN A 1 187 ? 20.234 -8.547 -7.641 1 89.81 187 GLN A C 1
ATOM 1375 O O . GLN A 1 187 ? 20.938 -7.793 -6.969 1 89.81 187 GLN A O 1
ATOM 1380 N N . ARG A 1 188 ? 20.484 -8.914 -8.875 1 90.94 188 ARG A N 1
ATOM 1381 C CA . ARG A 1 188 ? 21.641 -8.344 -9.57 1 90.94 188 ARG A CA 1
ATOM 1382 C C . ARG A 1 188 ? 21.5 -6.828 -9.695 1 90.94 188 ARG A C 1
ATOM 1384 O O . ARG A 1 188 ? 22.469 -6.09 -9.477 1 90.94 188 ARG A O 1
ATOM 1391 N N . GLN A 1 189 ? 20.344 -6.41 -10.039 1 91.62 189 GLN A N 1
ATOM 1392 C CA . GLN A 1 189 ? 20.078 -4.98 -10.164 1 91.62 189 GLN A CA 1
ATOM 1393 C C . GLN A 1 189 ? 20.312 -4.254 -8.844 1 91.62 189 GLN A C 1
ATOM 1395 O O . GLN A 1 189 ? 20.844 -3.135 -8.828 1 91.62 189 GLN A O 1
ATOM 1400 N N . ALA A 1 190 ? 19.922 -4.875 -7.762 1 91.94 190 ALA A N 1
ATOM 1401 C CA . ALA A 1 190 ? 20.141 -4.285 -6.441 1 91.94 190 ALA A CA 1
ATOM 1402 C C . ALA A 1 190 ? 21.625 -4.18 -6.117 1 91.94 190 ALA A C 1
ATOM 1404 O O . ALA A 1 190 ? 22.078 -3.168 -5.578 1 91.94 190 ALA A O 1
ATOM 1405 N N . ARG A 1 191 ? 22.375 -5.184 -6.508 1 92.81 191 ARG A N 1
ATOM 1406 C CA . ARG A 1 191 ? 23.812 -5.203 -6.258 1 92.81 191 ARG A CA 1
ATOM 1407 C C . ARG A 1 191 ? 24.531 -4.176 -7.125 1 92.81 191 ARG A C 1
ATOM 1409 O O . ARG A 1 191 ? 25.641 -3.729 -6.785 1 92.81 191 ARG A O 1
ATOM 1416 N N . GLU A 1 192 ? 23.875 -3.799 -8.219 1 93.56 192 GLU A N 1
ATOM 1417 C CA . GLU A 1 192 ? 24.5 -2.871 -9.164 1 93.56 192 GLU A CA 1
ATOM 1418 C C . GLU A 1 192 ? 23.75 -1.538 -9.188 1 93.56 192 GLU A C 1
ATOM 1420 O O . GLU A 1 192 ? 23.844 -0.785 -10.164 1 93.56 192 GLU A O 1
ATOM 1425 N N . ALA A 1 193 ? 23 -1.376 -8.18 1 93.19 193 ALA A N 1
ATOM 1426 C CA . ALA A 1 193 ? 22.141 -0.194 -8.141 1 93.19 193 ALA A CA 1
ATOM 1427 C C . ALA A 1 193 ? 22.969 1.085 -8.258 1 93.19 193 ALA A C 1
ATOM 1429 O O . ALA A 1 193 ? 24.141 1.113 -7.875 1 93.19 193 ALA A O 1
ATOM 1430 N N . GLN A 1 194 ? 22.359 2.062 -8.82 1 93.19 194 GLN A N 1
ATOM 1431 C CA . GLN A 1 194 ? 22.922 3.412 -8.891 1 93.19 194 GLN A CA 1
ATOM 1432 C C . GLN A 1 194 ? 21.984 4.418 -8.203 1 93.19 194 GLN A C 1
ATOM 1434 O O . GLN A 1 194 ? 20.812 4.133 -7.98 1 93.19 194 GLN A O 1
ATOM 1439 N N . GLY A 1 195 ? 22.562 5.523 -7.824 1 93.94 195 GLY A N 1
ATOM 1440 C CA . GLY A 1 195 ? 21.766 6.559 -7.188 1 93.94 195 GLY A CA 1
ATOM 1441 C C . GLY A 1 195 ? 22.172 6.836 -5.754 1 93.94 195 GLY A C 1
ATOM 1442 O O . GLY A 1 195 ? 23.219 6.355 -5.297 1 93.94 195 GLY A O 1
ATOM 1443 N N . SER A 1 196 ? 21.312 7.531 -5.023 1 95.81 196 SER A N 1
ATOM 1444 C CA . SER A 1 196 ? 21.672 8.102 -3.727 1 95.81 196 SER A CA 1
ATOM 1445 C C . SER A 1 196 ? 21.844 7.008 -2.676 1 95.81 196 SER A C 1
ATOM 1447 O O . SER A 1 196 ? 22.609 7.176 -1.719 1 95.81 196 SER A O 1
ATOM 1449 N N . ALA A 1 197 ? 21.188 5.836 -2.887 1 96.12 197 ALA A N 1
ATOM 1450 C CA . ALA A 1 197 ? 21.25 4.785 -1.873 1 96.12 197 ALA A CA 1
ATOM 1451 C C . ALA A 1 197 ? 22.078 3.6 -2.369 1 96.12 197 ALA A C 1
ATOM 1453 O O . ALA A 1 197 ? 22.047 2.521 -1.772 1 96.12 197 ALA A O 1
ATOM 1454 N N . ALA A 1 198 ? 22.766 3.715 -3.445 1 95 198 ALA A N 1
ATOM 1455 C CA . ALA A 1 198 ? 23.469 2.625 -4.109 1 95 198 ALA A CA 1
ATOM 1456 C C . ALA A 1 198 ? 24.453 1.957 -3.162 1 95 198 ALA A C 1
ATOM 1458 O O . ALA A 1 198 ? 24.531 0.728 -3.088 1 95 198 ALA A O 1
ATOM 1459 N N . SER A 1 199 ? 25.219 2.746 -2.432 1 95.5 199 SER A N 1
ATOM 1460 C CA . SER A 1 199 ? 26.266 2.197 -1.568 1 95.5 199 SER A CA 1
ATOM 1461 C C . SER A 1 199 ? 25.672 1.287 -0.498 1 95.5 199 SER A C 1
ATOM 1463 O O . SER A 1 199 ? 26.203 0.215 -0.218 1 95.5 199 SER A O 1
ATOM 1465 N N . VAL A 1 200 ? 24.578 1.701 0.043 1 94.94 200 VAL A N 1
ATOM 1466 C CA . VAL A 1 200 ? 23.906 0.913 1.071 1 94.94 200 VAL A CA 1
ATOM 1467 C C . VAL A 1 200 ? 23.406 -0.399 0.471 1 94.94 200 VAL A C 1
ATOM 1469 O O . VAL A 1 200 ? 23.625 -1.472 1.039 1 94.94 200 VAL A O 1
ATOM 1472 N N . LEU A 1 201 ? 22.828 -0.339 -0.648 1 94.25 201 LEU A N 1
ATOM 1473 C CA . LEU A 1 201 ? 22.25 -1.513 -1.288 1 94.25 201 LEU A CA 1
ATOM 1474 C C . LEU A 1 201 ? 23.328 -2.5 -1.708 1 94.25 201 LEU A C 1
ATOM 1476 O O . LEU A 1 201 ? 23.188 -3.707 -1.503 1 94.25 201 LEU A O 1
ATOM 1480 N N . GLN A 1 202 ? 24.344 -1.919 -2.318 1 94.75 202 GLN A N 1
ATOM 1481 C CA . GLN A 1 202 ? 25.438 -2.775 -2.754 1 94.75 202 GLN A CA 1
ATOM 1482 C C . GLN A 1 202 ? 26.047 -3.527 -1.576 1 94.75 202 GLN A C 1
ATOM 1484 O O . GLN A 1 202 ? 26.312 -4.727 -1.67 1 94.75 202 GLN A O 1
ATOM 1489 N N . ARG A 1 203 ? 26.219 -2.832 -0.509 1 94.44 203 ARG A N 1
ATOM 1490 C CA . ARG A 1 203 ? 26.781 -3.463 0.681 1 94.44 203 ARG A CA 1
ATOM 1491 C C . ARG A 1 203 ? 25.891 -4.586 1.182 1 94.44 203 ARG A C 1
ATOM 1493 O O . ARG A 1 203 ? 26.359 -5.688 1.469 1 94.44 203 ARG A O 1
ATOM 1500 N N . VAL A 1 204 ? 24.578 -4.359 1.241 1 92.62 204 VAL A N 1
ATOM 1501 C CA . VAL A 1 204 ? 23.609 -5.32 1.776 1 92.62 204 VAL A CA 1
ATOM 1502 C C . VAL A 1 204 ? 23.5 -6.512 0.829 1 92.62 204 VAL A C 1
ATOM 1504 O O . VAL A 1 204 ? 23.641 -7.664 1.247 1 92.62 204 VAL A O 1
ATOM 1507 N N . PHE A 1 205 ? 23.344 -6.293 -0.401 1 92.25 205 PHE A N 1
ATOM 1508 C CA . PHE A 1 205 ? 23.016 -7.359 -1.339 1 92.25 205 PHE A CA 1
ATOM 1509 C C . PHE A 1 205 ? 24.25 -8.117 -1.768 1 92.25 205 PHE A C 1
ATOM 1511 O O . PHE A 1 205 ? 24.188 -9.32 -2.039 1 92.25 205 PHE A O 1
ATOM 1518 N N . ARG A 1 206 ? 25.344 -7.406 -1.852 1 91.69 206 ARG A N 1
ATOM 1519 C CA . ARG A 1 206 ? 26.594 -8.141 -2.055 1 91.69 206 ARG A CA 1
ATOM 1520 C C . ARG A 1 206 ? 26.922 -9.008 -0.848 1 91.69 206 ARG A C 1
ATOM 1522 O O . ARG A 1 206 ? 27.453 -10.109 -0.997 1 91.69 206 ARG A O 1
ATOM 1529 N N . GLY A 1 207 ? 26.547 -8.508 0.274 1 91.38 207 GLY A N 1
ATOM 1530 C CA . GLY A 1 207 ? 26.734 -9.281 1.488 1 91.38 207 GLY A CA 1
ATOM 1531 C C . GLY A 1 207 ? 25.969 -10.594 1.482 1 91.38 207 GLY A C 1
ATOM 1532 O O . GLY A 1 207 ? 26.5 -11.633 1.889 1 91.38 207 GLY A O 1
ATOM 1533 N N . TYR A 1 208 ? 24.766 -10.57 1.043 1 90.25 208 TYR A N 1
ATOM 1534 C CA . TYR A 1 208 ? 23.969 -11.797 0.935 1 90.25 208 TYR A CA 1
ATOM 1535 C C . TYR A 1 208 ? 24.688 -12.82 0.058 1 90.25 208 TYR A C 1
ATOM 1537 O O . TYR A 1 208 ? 24.719 -14.016 0.386 1 90.25 208 TYR A O 1
ATOM 1545 N N . LYS A 1 209 ? 25.188 -12.375 -1.053 1 88.62 209 LYS A N 1
ATOM 1546 C CA . LYS A 1 209 ? 25.875 -13.266 -1.987 1 88.62 209 LYS A CA 1
ATOM 1547 C C . LYS A 1 209 ? 27.156 -13.82 -1.382 1 88.62 209 LYS A C 1
ATOM 1549 O O . LYS A 1 209 ? 27.422 -15.023 -1.451 1 88.62 209 LYS A O 1
ATOM 1554 N N . GLU A 1 210 ? 27.906 -12.938 -0.781 1 92.19 210 GLU A N 1
ATOM 1555 C CA . GLU A 1 210 ? 29.188 -13.312 -0.203 1 92.19 210 GLU A CA 1
ATOM 1556 C C . GLU A 1 210 ? 29 -14.297 0.952 1 92.19 210 GLU A C 1
ATOM 1558 O O . GLU A 1 210 ? 29.859 -15.156 1.18 1 92.19 210 GLU A O 1
ATOM 1563 N N . GLU A 1 211 ? 27.875 -14.164 1.634 1 93.19 211 GLU A N 1
ATOM 1564 C CA . GLU A 1 211 ? 27.609 -15 2.799 1 93.19 211 GLU A CA 1
ATOM 1565 C C . GLU A 1 211 ? 26.922 -16.297 2.396 1 93.19 211 GLU A C 1
ATOM 1567 O O . GLU A 1 211 ? 26.609 -17.141 3.25 1 93.19 211 GLU A O 1
ATOM 1572 N N . GLY A 1 212 ? 26.625 -16.484 1.131 1 89.56 212 GLY A N 1
ATOM 1573 C CA . GLY A 1 212 ? 26.031 -17.719 0.627 1 89.56 212 GLY A CA 1
ATOM 1574 C C . GLY A 1 212 ? 24.578 -17.859 1.001 1 89.56 212 GLY A C 1
ATOM 1575 O O . GLY A 1 212 ? 24.094 -18.984 1.215 1 89.56 212 GLY A O 1
ATOM 1576 N N . LEU A 1 213 ? 23.875 -16.766 1.1 1 89.44 213 LEU A N 1
ATOM 1577 C CA . LEU A 1 213 ? 22.5 -16.797 1.565 1 89.44 213 LEU A CA 1
ATOM 1578 C C . LEU A 1 213 ? 21.531 -16.891 0.39 1 89.44 213 LEU A C 1
ATOM 1580 O O . LEU A 1 213 ? 20.328 -17.078 0.585 1 89.44 213 LEU A O 1
ATOM 1584 N N . LEU A 1 214 ? 22.016 -16.859 -0.828 1 93.88 214 LEU A N 1
ATOM 1585 C CA . LEU A 1 214 ? 21.156 -16.812 -1.998 1 93.88 214 LEU A CA 1
ATOM 1586 C C . LEU A 1 214 ? 20.594 -18.188 -2.322 1 93.88 214 LEU A C 1
ATOM 1588 O O . LEU A 1 214 ? 21.344 -19.172 -2.35 1 93.88 214 LEU A O 1
ATOM 1592 N N . LEU A 1 215 ? 19.312 -18.234 -2.535 1 95.38 215 LEU A N 1
ATOM 1593 C CA . LEU A 1 215 ? 18.656 -19.391 -3.105 1 95.38 215 LEU A CA 1
ATOM 1594 C C . LEU A 1 215 ? 18.609 -19.297 -4.629 1 95.38 215 LEU A C 1
ATOM 1596 O O . LEU A 1 215 ? 18.641 -18.203 -5.191 1 95.38 215 LEU A O 1
ATOM 1600 N N . THR A 1 216 ? 18.594 -20.5 -5.258 1 96.44 216 THR A N 1
ATOM 1601 C CA . THR A 1 216 ? 18.297 -20.5 -6.688 1 96.44 216 THR A CA 1
ATOM 1602 C C . THR A 1 216 ? 16.797 -20.312 -6.93 1 96.44 216 THR A C 1
ATOM 1604 O O . THR A 1 216 ? 15.984 -20.625 -6.062 1 96.44 216 THR A O 1
ATOM 1607 N N . PRO A 1 217 ? 16.438 -19.781 -8.086 1 97.75 217 PRO A N 1
ATOM 1608 C CA . PRO A 1 217 ? 15.008 -19.719 -8.422 1 97.75 217 PRO A CA 1
ATOM 1609 C C . PRO A 1 217 ? 14.305 -21.062 -8.297 1 97.75 217 PRO A C 1
ATOM 1611 O O . PRO A 1 217 ? 13.172 -21.125 -7.82 1 97.75 217 PRO A O 1
ATOM 1614 N N . GLU A 1 218 ? 14.961 -22.109 -8.641 1 97.81 218 GLU A N 1
ATOM 1615 C CA . GLU A 1 218 ? 14.398 -23.453 -8.578 1 97.81 218 GLU A CA 1
ATOM 1616 C C . GLU A 1 218 ? 14.117 -23.875 -7.141 1 97.81 218 GLU A C 1
ATOM 1618 O O . GLU A 1 218 ? 13.078 -24.484 -6.855 1 97.81 218 GLU A O 1
ATOM 1623 N N . GLU A 1 219 ? 15.062 -23.547 -6.246 1 97.62 219 GLU A N 1
ATOM 1624 C CA . GLU A 1 219 ? 14.859 -23.859 -4.836 1 97.62 219 GLU A CA 1
ATOM 1625 C C . GLU A 1 219 ? 13.648 -23.125 -4.27 1 97.62 219 GLU A C 1
ATOM 1627 O O . GLU A 1 219 ? 12.836 -23.719 -3.557 1 97.62 219 GLU A O 1
ATOM 1632 N N . ALA A 1 220 ? 13.531 -21.891 -4.586 1 97.88 220 ALA A N 1
ATOM 1633 C CA . ALA A 1 220 ? 12.391 -21.094 -4.145 1 97.88 220 ALA A CA 1
ATOM 1634 C C . ALA A 1 220 ? 11.086 -21.641 -4.719 1 97.88 220 ALA A C 1
ATOM 1636 O O . ALA A 1 220 ? 10.078 -21.734 -4.012 1 97.88 220 ALA A O 1
ATOM 1637 N N . ALA A 1 221 ? 11.086 -22.016 -5.969 1 98.44 221 ALA A N 1
ATOM 1638 C CA . ALA A 1 221 ? 9.906 -22.547 -6.652 1 98.44 221 ALA A CA 1
ATOM 1639 C C . ALA A 1 221 ? 9.469 -23.875 -6.043 1 98.44 221 ALA A C 1
ATOM 1641 O O . ALA A 1 221 ? 8.289 -24.062 -5.75 1 98.44 221 ALA A O 1
ATOM 1642 N N . LYS A 1 222 ? 10.438 -24.781 -5.836 1 98.38 222 LYS A N 1
ATOM 1643 C CA . LYS A 1 222 ? 10.141 -26.094 -5.258 1 98.38 222 LYS A CA 1
ATOM 1644 C C . LYS A 1 222 ? 9.523 -25.953 -3.871 1 98.38 222 LYS A C 1
ATOM 1646 O O . LYS A 1 222 ? 8.602 -26.688 -3.514 1 98.38 222 LYS A O 1
ATOM 1651 N N . ALA A 1 223 ? 10.062 -25.016 -3.135 1 98.44 223 ALA A N 1
ATOM 1652 C CA . ALA A 1 223 ? 9.539 -24.781 -1.791 1 98.44 223 ALA A CA 1
ATOM 1653 C C . ALA A 1 223 ? 8.07 -24.391 -1.834 1 98.44 223 ALA A C 1
ATOM 1655 O O . ALA A 1 223 ? 7.254 -24.938 -1.082 1 98.44 223 ALA A O 1
ATOM 1656 N N . LEU A 1 224 ? 7.656 -23.469 -2.719 1 98.62 224 LEU A N 1
ATOM 1657 C CA . LEU A 1 224 ? 6.262 -23.047 -2.812 1 98.62 224 LEU A CA 1
ATOM 1658 C C . LEU A 1 224 ? 5.375 -24.203 -3.256 1 98.62 224 LEU A C 1
ATOM 1660 O O . LEU A 1 224 ? 4.293 -24.422 -2.699 1 98.62 224 LEU A O 1
ATOM 1664 N N . VAL A 1 225 ? 5.809 -25 -4.223 1 98.75 225 VAL A N 1
ATOM 1665 C CA . VAL A 1 225 ? 5.016 -26.125 -4.73 1 98.75 225 VAL A CA 1
ATOM 1666 C C . VAL A 1 225 ? 4.754 -27.125 -3.609 1 98.75 225 VAL A C 1
ATOM 1668 O O . VAL A 1 225 ? 3.658 -27.688 -3.51 1 98.75 225 VAL A O 1
ATOM 1671 N N . ARG A 1 226 ? 5.762 -27.297 -2.74 1 98.38 226 ARG A N 1
ATOM 1672 C CA . ARG A 1 226 ? 5.617 -28.203 -1.612 1 98.38 226 ARG A CA 1
ATOM 1673 C C . ARG A 1 226 ? 4.613 -27.672 -0.599 1 98.38 226 ARG A C 1
ATOM 1675 O O . ARG A 1 226 ? 4.012 -28.438 0.156 1 98.38 226 ARG A O 1
ATOM 1682 N N . LEU A 1 227 ? 4.391 -26.375 -0.552 1 98.44 227 LEU A N 1
ATOM 1683 C CA . LEU A 1 227 ? 3.49 -25.75 0.415 1 98.44 227 LEU A CA 1
ATOM 1684 C C . LEU A 1 227 ? 2.051 -25.781 -0.088 1 98.44 227 LEU A C 1
ATOM 1686 O O . LEU A 1 227 ? 1.111 -25.656 0.7 1 98.44 227 LEU A O 1
ATOM 1690 N N . LEU A 1 228 ? 1.807 -25.938 -1.384 1 98.31 228 LEU A N 1
ATOM 1691 C CA . LEU A 1 228 ? 0.497 -25.75 -2 1 98.31 228 LEU A CA 1
ATOM 1692 C C . LEU A 1 228 ? -0.516 -26.734 -1.431 1 98.31 228 LEU A C 1
ATOM 1694 O O . LEU A 1 228 ? -1.645 -26.359 -1.11 1 98.31 228 LEU A O 1
ATOM 1698 N N . PRO A 1 229 ? -0.121 -28.047 -1.188 1 97.19 229 PRO A N 1
ATOM 1699 C CA . PRO A 1 229 ? -1.086 -28.984 -0.596 1 97.19 229 PRO A CA 1
ATOM 1700 C C . PRO A 1 229 ? -1.446 -28.625 0.844 1 97.19 229 PRO A C 1
ATOM 1702 O O . PRO A 1 229 ? -2.445 -29.109 1.376 1 97.19 229 PRO A O 1
ATOM 1705 N N . LYS A 1 230 ? -0.66 -27.766 1.51 1 96.88 230 LYS A N 1
ATOM 1706 C CA . LYS A 1 230 ? -0.871 -27.328 2.889 1 96.88 230 LYS A CA 1
ATOM 1707 C C . LYS A 1 230 ? -1.329 -25.875 2.947 1 96.88 230 LYS A C 1
ATOM 1709 O O . LYS A 1 230 ? -1.194 -25.219 3.982 1 96.88 230 LYS A O 1
ATOM 1714 N N . ALA A 1 231 ? -1.841 -25.375 1.88 1 97.94 231 ALA A N 1
ATOM 1715 C CA . ALA A 1 231 ? -2.174 -23.969 1.744 1 97.94 231 ALA A CA 1
ATOM 1716 C C . ALA A 1 231 ? -3.113 -23.516 2.857 1 97.94 231 ALA A C 1
ATOM 1718 O O . ALA A 1 231 ? -2.975 -22.406 3.385 1 97.94 231 ALA A O 1
ATOM 1719 N N . ARG A 1 232 ? -4.047 -24.344 3.221 1 97.88 232 ARG A N 1
ATOM 1720 C CA . ARG A 1 232 ? -5.043 -24 4.23 1 97.88 232 ARG A CA 1
ATOM 1721 C C . ARG A 1 232 ? -4.387 -23.719 5.578 1 97.88 232 ARG A C 1
ATOM 1723 O O . ARG A 1 232 ? -4.863 -22.891 6.355 1 97.88 232 ARG A O 1
ATOM 1730 N N . GLN A 1 233 ? -3.293 -24.391 5.863 1 97.81 233 GLN A N 1
ATOM 1731 C CA . GLN A 1 233 ? -2.555 -24.203 7.105 1 97.81 233 GLN A CA 1
ATOM 1732 C C . GLN A 1 233 ? -1.955 -22.797 7.176 1 97.81 233 GLN A C 1
ATOM 1734 O O . GLN A 1 233 ? -1.698 -22.281 8.266 1 97.81 233 GLN A O 1
ATOM 1739 N N . TYR A 1 234 ? -1.838 -22.172 6.027 1 98.19 234 TYR A N 1
ATOM 1740 C CA . TYR A 1 234 ? -1.18 -20.875 5.977 1 98.19 234 TYR A CA 1
ATOM 1741 C C . TYR A 1 234 ? -2.174 -19.766 5.625 1 98.19 234 TYR A C 1
ATOM 1743 O O . TYR A 1 234 ? -1.781 -18.625 5.379 1 98.19 234 TYR A O 1
ATOM 1751 N N . HIS A 1 235 ? -3.469 -20.125 5.609 1 98.62 235 HIS A N 1
ATOM 1752 C CA . HIS A 1 235 ? -4.5 -19.156 5.281 1 98.62 235 HIS A CA 1
ATOM 1753 C C . HIS A 1 235 ? -4.395 -17.922 6.168 1 98.62 235 HIS A C 1
ATOM 1755 O O . HIS A 1 235 ? -4.422 -18.031 7.395 1 98.62 235 HIS A O 1
ATOM 1761 N N . GLY A 1 236 ? -4.207 -16.766 5.547 1 98.19 236 GLY A N 1
ATOM 1762 C CA . GLY A 1 236 ? -4.125 -15.492 6.258 1 98.19 236 GLY A CA 1
ATOM 1763 C C . GLY A 1 236 ? -2.771 -15.25 6.895 1 98.19 236 GLY A C 1
ATOM 1764 O O . GLY A 1 236 ? -2.594 -14.289 7.648 1 98.19 236 GLY A O 1
ATOM 1765 N N . LYS A 1 237 ? -1.795 -16.156 6.609 1 97.75 237 LYS A N 1
ATOM 1766 C CA . LYS A 1 237 ? -0.478 -16.078 7.238 1 97.75 237 LYS A CA 1
ATOM 1767 C C . LYS A 1 237 ? 0.624 -15.945 6.188 1 97.75 237 LYS A C 1
ATOM 1769 O O . LYS A 1 237 ? 0.341 -15.82 4.996 1 97.75 237 LYS A O 1
ATOM 1774 N N . THR A 1 238 ? 1.771 -15.75 6.648 1 98.06 238 THR A N 1
ATOM 1775 C CA . THR A 1 238 ? 2.967 -15.75 5.816 1 98.06 238 THR A CA 1
ATOM 1776 C C . THR A 1 238 ? 3.738 -17.047 5.973 1 98.06 238 THR A C 1
ATOM 1778 O O . THR A 1 238 ? 3.975 -17.516 7.094 1 98.06 238 THR A O 1
ATOM 1781 N N . ALA A 1 239 ? 4.047 -17.672 4.883 1 98 239 ALA A N 1
ATOM 1782 C CA . ALA A 1 239 ? 4.965 -18.812 4.848 1 98 239 ALA A CA 1
ATOM 1783 C C . ALA A 1 239 ? 6.262 -18.438 4.137 1 98 239 ALA A C 1
ATOM 1785 O O . ALA A 1 239 ? 6.262 -17.625 3.211 1 98 239 ALA A O 1
ATOM 1786 N N . SER A 1 240 ? 7.352 -19.016 4.535 1 96.62 240 SER A N 1
ATOM 1787 C CA . SER A 1 240 ? 8.625 -18.828 3.848 1 96.62 240 SER A CA 1
ATOM 1788 C C . SER A 1 240 ? 9.125 -20.141 3.246 1 96.62 240 SER A C 1
ATOM 1790 O O . SER A 1 240 ? 8.562 -21.203 3.512 1 96.62 240 SER A O 1
ATOM 1792 N N . TRP A 1 241 ? 10.148 -20 2.463 1 95.69 241 TRP A N 1
ATOM 1793 C CA . TRP A 1 241 ? 10.734 -21.188 1.852 1 95.69 241 TRP A CA 1
ATOM 1794 C C . TRP A 1 241 ? 11.188 -22.188 2.918 1 95.69 241 TRP A C 1
ATOM 1796 O O . TRP A 1 241 ? 11.219 -23.391 2.674 1 95.69 241 TRP A O 1
ATOM 1806 N N . ARG A 1 242 ? 11.398 -21.703 4.109 1 94.38 242 ARG A N 1
ATOM 1807 C CA . ARG A 1 242 ? 11.852 -22.562 5.199 1 94.38 242 ARG A CA 1
ATOM 1808 C C . ARG A 1 242 ? 10.719 -23.438 5.73 1 94.38 242 ARG A C 1
ATOM 1810 O O . ARG A 1 242 ? 10.953 -24.453 6.375 1 94.38 242 ARG A O 1
ATOM 1817 N N . ASP A 1 243 ? 9.5 -23.031 5.473 1 95.12 243 ASP A N 1
ATOM 1818 C CA . ASP A 1 243 ? 8.328 -23.75 5.973 1 95.12 243 ASP A CA 1
ATOM 1819 C C . ASP A 1 243 ? 8.008 -24.953 5.102 1 95.12 243 ASP A C 1
ATOM 1821 O O . ASP A 1 243 ? 7.137 -25.766 5.445 1 95.12 243 ASP A O 1
ATOM 1825 N N . ALA A 1 244 ? 8.672 -25.156 3.938 1 92.12 244 ALA A N 1
ATOM 1826 C CA . ALA A 1 244 ? 8.367 -26.188 2.953 1 92.12 244 ALA A CA 1
ATOM 1827 C C . ALA A 1 244 ? 8.875 -27.547 3.412 1 92.12 244 ALA A C 1
ATOM 1829 O O . ALA A 1 244 ? 8.242 -28.578 3.154 1 92.12 244 ALA A O 1
ATOM 1830 N N . MET B 1 1 ? 10.008 34 13.281 1 78.44 1 MET B N 1
ATOM 1831 C CA . MET B 1 1 ? 9.031 33.812 12.211 1 78.44 1 MET B CA 1
ATOM 1832 C C . MET B 1 1 ? 8.266 32.5 12.414 1 78.44 1 MET B C 1
ATOM 1834 O O . MET B 1 1 ? 8.812 31.516 12.93 1 78.44 1 MET B O 1
ATOM 1838 N N . LYS B 1 2 ? 6.922 32.5 12.125 1 93.88 2 LYS B N 1
ATOM 1839 C CA . LYS B 1 2 ? 6.074 31.312 12.297 1 93.88 2 LYS B CA 1
ATOM 1840 C C . LYS B 1 2 ? 6.449 30.219 11.305 1 93.88 2 LYS B C 1
ATOM 1842 O O . LYS B 1 2 ? 6.77 30.5 10.148 1 93.88 2 LYS B O 1
ATOM 1847 N N . LYS B 1 3 ? 6.5 29.078 11.758 1 97.19 3 LYS B N 1
ATOM 1848 C CA . LYS B 1 3 ? 6.703 27.953 10.859 1 97.19 3 LYS B CA 1
ATOM 1849 C C . LYS B 1 3 ? 5.469 27.703 10 1 97.19 3 LYS B C 1
ATOM 1851 O O . LYS B 1 3 ? 4.34 27.891 10.453 1 97.19 3 LYS B O 1
ATOM 1856 N N . THR B 1 4 ? 5.691 27.266 8.734 1 98.44 4 THR B N 1
ATOM 1857 C CA . THR B 1 4 ? 4.602 27 7.805 1 98.44 4 THR B CA 1
ATOM 1858 C C . THR B 1 4 ? 4.449 25.5 7.578 1 98.44 4 THR B C 1
ATOM 1860 O O . THR B 1 4 ? 5.426 24.797 7.281 1 98.44 4 THR B O 1
ATOM 1863 N N . LEU B 1 5 ? 3.219 25.016 7.715 1 98.81 5 LEU B N 1
ATOM 1864 C CA . LEU B 1 5 ? 2.918 23.594 7.496 1 98.81 5 LEU B CA 1
ATOM 1865 C C . LEU B 1 5 ? 1.857 23.438 6.414 1 98.81 5 LEU B C 1
ATOM 1867 O O . LEU B 1 5 ? 0.905 24.219 6.344 1 98.81 5 LEU B O 1
ATOM 1871 N N . ILE B 1 6 ? 2.027 22.469 5.582 1 98.94 6 ILE B N 1
ATOM 1872 C CA . ILE B 1 6 ? 0.977 22 4.684 1 98.94 6 ILE B CA 1
ATOM 1873 C C . ILE B 1 6 ? 0.073 21 5.414 1 98.94 6 ILE B C 1
ATOM 1875 O O . ILE B 1 6 ? 0.556 20.141 6.148 1 98.94 6 ILE B O 1
ATOM 1879 N N . LEU B 1 7 ? -1.203 21.156 5.289 1 98.94 7 LEU B N 1
ATOM 1880 C CA . LEU B 1 7 ? -2.18 20.234 5.859 1 98.94 7 LEU B CA 1
ATOM 1881 C C . LEU B 1 7 ? -3.168 19.75 4.797 1 98.94 7 LEU B C 1
ATOM 1883 O O . LEU B 1 7 ? -3.936 20.562 4.258 1 98.94 7 LEU B O 1
ATOM 1887 N N . THR B 1 8 ? -3.1 18.469 4.465 1 98.88 8 THR B N 1
ATOM 1888 C CA . THR B 1 8 ? -4.07 17.938 3.514 1 98.88 8 THR B CA 1
ATOM 1889 C C . THR B 1 8 ? -5.316 17.438 4.238 1 98.88 8 THR B C 1
ATOM 1891 O O . THR B 1 8 ? -5.262 17.125 5.426 1 98.88 8 THR B O 1
ATOM 1894 N N . GLY B 1 9 ? -6.426 17.328 3.447 1 98 9 GLY B N 1
ATOM 1895 C CA . GLY B 1 9 ? -7.684 16.938 4.066 1 98 9 GLY B CA 1
ATOM 1896 C C . GLY B 1 9 ? -8.164 17.938 5.117 1 98 9 GLY B C 1
ATOM 1897 O O . GLY B 1 9 ? -8.586 17.531 6.203 1 98 9 GLY B O 1
ATOM 1898 N N . ALA B 1 10 ? -8.094 19.203 4.844 1 98.31 10 ALA B N 1
ATOM 1899 C CA . ALA B 1 10 ? -8.219 20.234 5.859 1 98.31 10 ALA B CA 1
ATOM 1900 C C . ALA B 1 10 ? -9.633 20.797 5.906 1 98.31 10 ALA B C 1
ATOM 1902 O O . ALA B 1 10 ? -9.93 21.703 6.699 1 98.31 10 ALA B O 1
ATOM 1903 N N . SER B 1 11 ? -10.562 20.25 5.137 1 96.06 11 SER B N 1
ATOM 1904 C CA . SER B 1 11 ? -11.844 20.922 4.941 1 96.06 11 SER B CA 1
ATOM 1905 C C . SER B 1 11 ? -12.891 20.422 5.93 1 96.06 11 SER B C 1
ATOM 1907 O O . SER B 1 11 ? -13.945 21.031 6.086 1 96.06 11 SER B O 1
ATOM 1909 N N . ARG B 1 12 ? -12.688 19.297 6.582 1 93.75 12 ARG B N 1
ATOM 1910 C CA . ARG B 1 12 ? -13.664 18.75 7.516 1 93.75 12 ARG B CA 1
ATOM 1911 C C . ARG B 1 12 ? -13 17.812 8.516 1 93.75 12 ARG B C 1
ATOM 1913 O O . ARG B 1 12 ? -11.789 17.562 8.438 1 93.75 12 ARG B O 1
ATOM 1920 N N . GLY B 1 13 ? -13.719 17.469 9.5 1 95.75 13 GLY B N 1
ATOM 1921 C CA . GLY B 1 13 ? -13.289 16.438 10.422 1 95.75 13 GLY B CA 1
ATOM 1922 C C . GLY B 1 13 ? -12.023 16.797 11.18 1 95.75 13 GLY B C 1
ATOM 1923 O O . GLY B 1 13 ? -11.914 17.891 11.727 1 95.75 13 GLY B O 1
ATOM 1924 N N . ILE B 1 14 ? -11.148 15.82 11.242 1 96.69 14 ILE B N 1
ATOM 1925 C CA . ILE B 1 14 ? -9.891 15.977 11.961 1 96.69 14 ILE B CA 1
ATOM 1926 C C . ILE B 1 14 ? -9.062 17.094 11.32 1 96.69 14 ILE B C 1
ATOM 1928 O O . ILE B 1 14 ? -8.453 17.891 12.023 1 96.69 14 ILE B O 1
ATOM 1932 N N . GLY B 1 15 ? -9.125 17.188 9.992 1 98.19 15 GLY B N 1
ATOM 1933 C CA . GLY B 1 15 ? -8.344 18.156 9.25 1 98.19 15 GLY B CA 1
ATOM 1934 C C . GLY B 1 15 ? -8.727 19.594 9.57 1 98.19 15 GLY B C 1
ATOM 1935 O O . GLY B 1 15 ? -7.859 20.438 9.805 1 98.19 15 GLY B O 1
ATOM 1936 N N . LYS B 1 16 ? -9.977 19.828 9.562 1 98.12 16 LYS B N 1
ATOM 1937 C CA . LYS B 1 16 ? -10.43 21.172 9.914 1 98.12 16 LYS B CA 1
ATOM 1938 C C . LYS B 1 16 ? -10.047 21.531 11.344 1 98.12 16 LYS B C 1
ATOM 1940 O O . LYS B 1 16 ? -9.539 22.625 11.609 1 98.12 16 LYS B O 1
ATOM 1945 N N . ALA B 1 17 ? -10.312 20.625 12.266 1 98.44 17 ALA B N 1
ATOM 1946 C CA . ALA B 1 17 ? -9.945 20.844 13.664 1 98.44 17 ALA B CA 1
ATOM 1947 C C . ALA B 1 17 ? -8.445 21.094 13.805 1 98.44 17 ALA B C 1
ATOM 1949 O O . ALA B 1 17 ? -8.023 21.969 14.57 1 98.44 17 ALA B O 1
ATOM 1950 N N . LEU B 1 18 ? -7.676 20.344 13.078 1 98.56 18 LEU B N 1
ATOM 1951 C CA . LEU B 1 18 ? -6.223 20.469 13.117 1 98.56 18 LEU B CA 1
ATOM 1952 C C . LEU B 1 18 ? -5.781 21.828 12.578 1 98.56 18 LEU B C 1
ATOM 1954 O O . LEU B 1 18 ? -4.871 22.438 13.133 1 98.56 18 LEU B O 1
ATOM 1958 N N . ALA B 1 19 ? -6.41 22.25 11.516 1 98.69 19 ALA B N 1
ATOM 1959 C CA . ALA B 1 19 ? -6.09 23.562 10.961 1 98.69 19 ALA B CA 1
ATOM 1960 C C . ALA B 1 19 ? -6.254 24.656 12.008 1 98.69 19 ALA B C 1
ATOM 1962 O O . ALA B 1 19 ? -5.367 25.5 12.188 1 98.69 19 ALA B O 1
ATOM 1963 N N . LEU B 1 20 ? -7.316 24.625 12.711 1 98.5 20 LEU B N 1
ATOM 1964 C CA . LEU B 1 20 ? -7.621 25.641 13.703 1 98.5 20 LEU B CA 1
ATOM 1965 C C . LEU B 1 20 ? -6.672 25.531 14.898 1 98.5 20 LEU B C 1
ATOM 1967 O O . LEU B 1 20 ? -6.156 26.547 15.375 1 98.5 20 LEU B O 1
ATOM 1971 N N . GLU B 1 21 ? -6.418 24.312 15.359 1 98.44 21 GLU B N 1
ATOM 1972 C CA . GLU B 1 21 ? -5.535 24.125 16.5 1 98.44 21 GLU B CA 1
ATOM 1973 C C . GLU B 1 21 ? -4.098 24.5 16.172 1 98.44 21 GLU B C 1
ATOM 1975 O O . GLU B 1 21 ? -3.369 25.031 17.016 1 98.44 21 GLU B O 1
ATOM 1980 N N . LEU B 1 22 ? -3.672 24.234 14.945 1 98.56 22 LEU B N 1
ATOM 1981 C CA . LEU B 1 22 ? -2.336 24.625 14.5 1 98.56 22 LEU B CA 1
ATOM 1982 C C . LEU B 1 22 ? -2.199 26.141 14.43 1 98.56 22 LEU B C 1
ATOM 1984 O O . LEU B 1 22 ? -1.166 26.688 14.812 1 98.56 22 LEU B O 1
ATOM 1988 N N . ALA B 1 23 ? -3.254 26.781 13.953 1 98 23 ALA B N 1
ATOM 1989 C CA . ALA B 1 23 ? -3.254 28.25 13.906 1 98 23 ALA B CA 1
ATOM 1990 C C . ALA B 1 23 ? -3.105 28.828 15.305 1 98 23 ALA B C 1
ATOM 1992 O O . ALA B 1 23 ? -2.311 29.75 15.516 1 98 23 ALA B O 1
ATOM 1993 N N . LYS B 1 24 ? -3.818 28.297 16.234 1 97.62 24 LYS B N 1
ATOM 1994 C CA . LYS B 1 24 ? -3.738 28.75 17.625 1 97.62 24 LYS B CA 1
ATOM 1995 C C . LYS B 1 24 ? -2.336 28.547 18.188 1 97.62 24 LYS B C 1
ATOM 1997 O O . LYS B 1 24 ? -1.877 29.344 19.016 1 97.62 24 LYS B O 1
ATOM 2002 N N . ALA B 1 25 ? -1.696 27.516 17.75 1 97.25 25 ALA B N 1
ATOM 2003 C CA . ALA B 1 25 ? -0.365 27.172 18.234 1 97.25 25 ALA B CA 1
ATOM 2004 C C . ALA B 1 25 ? 0.709 28.016 17.547 1 97.25 25 ALA B C 1
ATOM 2006 O O . ALA B 1 25 ? 1.896 27.891 17.859 1 97.25 25 ALA B O 1
ATOM 2007 N N . GLY B 1 26 ? 0.302 28.812 16.516 1 96.81 26 GLY B N 1
ATOM 2008 C CA . GLY B 1 26 ? 1.226 29.781 15.953 1 96.81 26 GLY B CA 1
ATOM 2009 C C . GLY B 1 26 ? 1.813 29.344 14.625 1 96.81 26 GLY B C 1
ATOM 2010 O O . GLY B 1 26 ? 2.873 29.828 14.219 1 96.81 26 GLY B O 1
ATOM 2011 N N . TYR B 1 27 ? 1.202 28.422 13.938 1 97.75 27 TYR B N 1
ATOM 2012 C CA . TYR B 1 27 ? 1.683 28 12.625 1 97.75 27 TYR B CA 1
ATOM 2013 C C . TYR B 1 27 ? 0.96 28.75 11.508 1 97.75 27 TYR B C 1
ATOM 2015 O O . TYR B 1 27 ? -0.219 29.078 11.641 1 97.75 27 TYR B O 1
ATOM 2023 N N . ASP B 1 28 ? 1.646 29.016 10.445 1 98.06 28 ASP B N 1
ATOM 2024 C CA . ASP B 1 28 ? 1.015 29.359 9.172 1 98.06 28 ASP B CA 1
ATOM 2025 C C . ASP B 1 28 ? 0.679 28.094 8.383 1 98.06 28 ASP B C 1
ATOM 2027 O O . ASP B 1 28 ? 1.324 27.062 8.555 1 98.06 28 ASP B O 1
ATOM 2031 N N . LEU B 1 29 ? -0.334 28.234 7.543 1 98.69 29 LEU B N 1
ATOM 2032 C CA . LEU B 1 29 ? -0.827 26.984 6.984 1 98.69 29 LEU B CA 1
ATOM 2033 C C . LEU B 1 29 ? -1.062 27.109 5.48 1 98.69 29 LEU B C 1
ATOM 2035 O O . LEU B 1 29 ? -1.444 28.188 5 1 98.69 29 LEU B O 1
ATOM 2039 N N . VAL B 1 30 ? -0.767 26.094 4.75 1 98.88 30 VAL B N 1
ATOM 2040 C CA . VAL B 1 30 ? -1.295 25.859 3.412 1 98.88 30 VAL B CA 1
ATOM 2041 C C . VAL B 1 30 ? -2.242 24.672 3.426 1 98.88 30 VAL B C 1
ATOM 2043 O O . VAL B 1 30 ? -1.817 23.531 3.662 1 98.88 30 VAL B O 1
ATOM 2046 N N . LEU B 1 31 ? -3.52 24.922 3.158 1 98.88 31 LEU B N 1
ATOM 2047 C CA . LEU B 1 31 ? -4.586 23.938 3.332 1 98.88 31 LEU B CA 1
ATOM 2048 C C . LEU B 1 31 ? -4.938 23.281 2.006 1 98.88 31 LEU B C 1
ATOM 2050 O O . LEU B 1 31 ? -4.934 23.938 0.959 1 98.88 31 LEU B O 1
ATOM 2054 N N . ASN B 1 32 ? -5.254 22 2.072 1 98.81 32 ASN B N 1
ATOM 2055 C CA . ASN B 1 32 ? -5.602 21.234 0.877 1 98.81 32 ASN B CA 1
ATOM 2056 C C . ASN B 1 32 ? -6.824 20.359 1.111 1 98.81 32 ASN B C 1
ATOM 2058 O O . ASN B 1 32 ? -6.969 19.766 2.182 1 98.81 32 ASN B O 1
ATOM 2062 N N . ALA B 1 33 ? -7.668 20.281 0.255 1 97.88 33 ALA B N 1
ATOM 2063 C CA . ALA B 1 33 ? -8.773 19.344 0.089 1 97.88 33 ALA B CA 1
ATOM 2064 C C . ALA B 1 33 ? -9.289 19.359 -1.348 1 97.88 33 ALA B C 1
ATOM 2066 O O . ALA B 1 33 ? -8.828 20.141 -2.176 1 97.88 33 ALA B O 1
ATOM 2067 N N . ARG B 1 34 ? -10.266 18.609 -1.63 1 94.25 34 ARG B N 1
ATOM 2068 C CA . ARG B 1 34 ? -10.734 18.453 -3.004 1 94.25 34 ARG B CA 1
ATOM 2069 C C . ARG B 1 34 ? -11.523 19.672 -3.463 1 94.25 34 ARG B C 1
ATOM 2071 O O . ARG B 1 34 ? -11.375 20.125 -4.602 1 94.25 34 ARG B O 1
ATOM 2078 N N . SER B 1 35 ? -12.234 20.188 -2.549 1 93.81 35 SER B N 1
ATOM 2079 C CA . SER B 1 35 ? -13.156 21.266 -2.934 1 93.81 35 SER B CA 1
ATOM 2080 C C . SER B 1 35 ? -12.703 22.609 -2.383 1 93.81 35 SER B C 1
ATOM 2082 O O . SER B 1 35 ? -12.297 22.703 -1.224 1 93.81 35 SER B O 1
ATOM 2084 N N . GLU B 1 36 ? -12.875 23.594 -3.186 1 96.56 36 GLU B N 1
ATOM 2085 C CA . GLU B 1 36 ? -12.359 24.922 -2.857 1 96.56 36 GLU B CA 1
ATOM 2086 C C . GLU B 1 36 ? -13.234 25.609 -1.813 1 96.56 36 GLU B C 1
ATOM 2088 O O . GLU B 1 36 ? -12.727 26.25 -0.891 1 96.56 36 GLU B O 1
ATOM 2093 N N . GLY B 1 37 ? -14.508 25.516 -1.929 1 95.88 37 GLY B N 1
ATOM 2094 C CA . GLY B 1 37 ? -15.438 26.219 -1.054 1 95.88 37 GLY B CA 1
ATOM 2095 C C . GLY B 1 37 ? -15.164 25.969 0.419 1 95.88 37 GLY B C 1
ATOM 2096 O O . GLY B 1 37 ? -14.867 26.906 1.165 1 95.88 37 GLY B O 1
ATOM 2097 N N . PRO B 1 38 ? -15.234 24.734 0.813 1 96.38 38 PRO B N 1
ATOM 2098 C CA . PRO B 1 38 ? -14.969 24.422 2.221 1 96.38 38 PRO B CA 1
ATOM 2099 C C . PRO B 1 38 ? -13.578 24.844 2.672 1 96.38 38 PRO B C 1
ATOM 2101 O O . PRO B 1 38 ? -13.391 25.234 3.828 1 96.38 38 PRO B O 1
ATOM 2104 N N . LEU B 1 39 ? -12.602 24.812 1.823 1 97.25 39 LEU B N 1
ATOM 2105 C CA . LEU B 1 39 ? -11.242 25.219 2.145 1 97.25 39 LEU B CA 1
ATOM 2106 C C . LEU B 1 39 ? -11.172 26.719 2.445 1 97.25 39 LEU B C 1
ATOM 2108 O O . LEU B 1 39 ? -10.484 27.141 3.377 1 97.25 39 LEU B O 1
ATOM 2112 N N . LYS B 1 40 ? -11.828 27.453 1.609 1 97.25 40 LYS B N 1
ATOM 2113 C CA . LYS B 1 40 ? -11.867 28.906 1.808 1 97.25 40 LYS B CA 1
ATOM 2114 C C . LYS B 1 40 ? -12.461 29.266 3.17 1 97.25 40 LYS B C 1
ATOM 2116 O O . LYS B 1 40 ? -11.953 30.141 3.859 1 97.25 40 LYS B O 1
ATOM 2121 N N . ALA B 1 41 ? -13.492 28.578 3.529 1 97.88 41 ALA B N 1
ATOM 2122 C CA . ALA B 1 41 ? -14.133 28.797 4.824 1 97.88 41 ALA B CA 1
ATOM 2123 C C . ALA B 1 41 ? -13.156 28.531 5.969 1 97.88 41 ALA B C 1
ATOM 2125 O O . ALA B 1 41 ? -13.086 29.297 6.926 1 97.88 41 ALA B O 1
ATOM 2126 N N . VAL B 1 42 ? -12.391 27.422 5.875 1 98.25 42 VAL B N 1
ATOM 2127 C CA . VAL B 1 42 ? -11.414 27.078 6.91 1 98.25 42 VAL B CA 1
ATOM 2128 C C . VAL B 1 42 ? -10.305 28.125 6.941 1 98.25 42 VAL B C 1
ATOM 2130 O O . VAL B 1 42 ? -9.852 28.531 8.016 1 98.25 42 VAL B O 1
ATOM 2133 N N . ALA B 1 43 ? -9.867 28.578 5.789 1 98.12 43 ALA B N 1
ATOM 2134 C CA . ALA B 1 43 ? -8.828 29.609 5.707 1 98.12 43 ALA B CA 1
ATOM 2135 C C . ALA B 1 43 ? -9.273 30.891 6.387 1 98.12 43 ALA B C 1
ATOM 2137 O O . ALA B 1 43 ? -8.484 31.547 7.07 1 98.12 43 ALA B O 1
ATOM 2138 N N . GLU B 1 44 ? -10.508 31.219 6.191 1 97.94 44 GLU B N 1
ATOM 2139 C CA . GLU B 1 44 ? -11.062 32.406 6.82 1 97.94 44 GLU B CA 1
ATOM 2140 C C . GLU B 1 44 ? -11.117 32.25 8.336 1 97.94 44 GLU B C 1
ATOM 2142 O O . GLU B 1 44 ? -10.844 33.219 9.078 1 97.94 44 GLU B O 1
ATOM 2147 N N . GLU B 1 45 ? -11.484 31.094 8.773 1 97.81 45 GLU B N 1
ATOM 2148 C CA . GLU B 1 45 ? -11.508 30.812 10.203 1 97.81 45 GLU B CA 1
ATOM 2149 C C . GLU B 1 45 ? -10.102 30.906 10.805 1 97.81 45 GLU B C 1
ATOM 2151 O O . GLU B 1 45 ? -9.922 31.422 11.906 1 97.81 45 GLU B O 1
ATOM 2156 N N . VAL B 1 46 ? -9.133 30.391 10.102 1 97.75 46 VAL B N 1
ATOM 2157 C CA . VAL B 1 46 ? -7.738 30.469 10.531 1 97.75 46 VAL B CA 1
ATOM 2158 C C . VAL B 1 46 ? -7.301 31.922 10.625 1 97.75 46 VAL B C 1
ATOM 2160 O O . VAL B 1 46 ? -6.656 32.312 11.594 1 97.75 46 VAL B O 1
ATOM 2163 N N . ALA B 1 47 ? -7.68 32.719 9.633 1 96 47 ALA B N 1
ATOM 2164 C CA . ALA B 1 47 ? -7.348 34.125 9.617 1 96 47 ALA B CA 1
ATOM 2165 C C . ALA B 1 47 ? -7.965 34.875 10.812 1 96 47 ALA B C 1
ATOM 2167 O O . ALA B 1 47 ? -7.344 35.75 11.391 1 96 47 ALA B O 1
ATOM 2168 N N . ALA B 1 48 ? -9.109 34.469 11.109 1 96.19 48 ALA B N 1
ATOM 2169 C CA . ALA B 1 48 ? -9.812 35.062 12.234 1 96.19 48 ALA B CA 1
ATOM 2170 C C . ALA B 1 48 ? -9.102 34.781 13.547 1 96.19 48 ALA B C 1
ATOM 2172 O O . ALA B 1 48 ? -9.234 35.531 14.516 1 96.19 48 ALA B O 1
ATOM 2173 N N . LEU B 1 49 ? -8.312 33.719 13.602 1 94.62 49 LEU B N 1
ATOM 2174 C CA . LEU B 1 49 ? -7.539 33.344 14.781 1 94.62 49 LEU B CA 1
ATOM 2175 C C . LEU B 1 49 ? -6.168 34.031 14.773 1 94.62 49 LEU B C 1
ATOM 2177 O O . LEU B 1 49 ? -5.348 33.781 15.664 1 94.62 49 LEU B O 1
ATOM 2181 N N . GLY B 1 50 ? -5.906 34.844 13.695 1 91.44 50 GLY B N 1
ATOM 2182 C CA . GLY B 1 50 ? -4.648 35.562 13.609 1 91.44 50 GLY B CA 1
ATOM 2183 C C . GLY B 1 50 ? -3.59 34.844 12.805 1 91.44 50 GLY B C 1
ATOM 2184 O O . GLY B 1 50 ? -2.436 35.281 12.75 1 91.44 50 GLY B O 1
ATOM 2185 N N . GLY B 1 51 ? -3.949 33.688 12.242 1 92.31 51 GLY B N 1
ATOM 2186 C CA . GLY B 1 51 ? -3.008 32.938 11.438 1 92.31 51 GLY B CA 1
ATOM 2187 C C . GLY B 1 51 ? -3.098 33.25 9.953 1 92.31 51 GLY B C 1
ATOM 2188 O O . GLY B 1 51 ? -4.027 33.938 9.516 1 92.31 51 GLY B O 1
ATOM 2189 N N . ARG B 1 52 ? -2.086 32.906 9.211 1 96.38 52 ARG B N 1
ATOM 2190 C CA . ARG B 1 52 ? -2.105 33 7.754 1 96.38 52 ARG B CA 1
ATOM 2191 C C . ARG B 1 52 ? -2.361 31.625 7.137 1 96.38 52 ARG B C 1
ATOM 2193 O O . ARG B 1 52 ? -1.812 30.609 7.598 1 96.38 52 ARG B O 1
ATOM 2200 N N . ALA B 1 53 ? -3.275 31.625 6.219 1 97.62 53 ALA B N 1
AT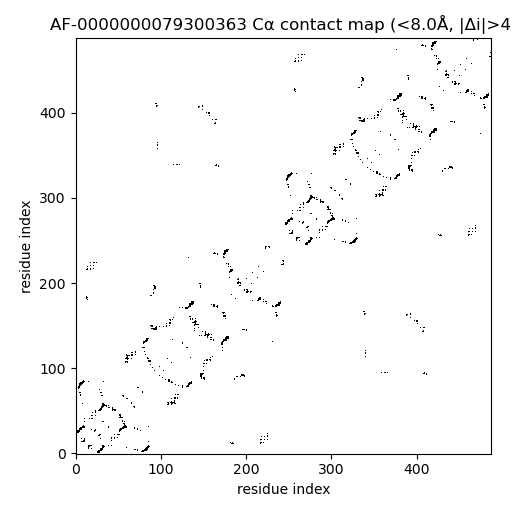OM 2201 C CA . ALA B 1 53 ? -3.562 30.375 5.543 1 97.62 53 ALA B CA 1
ATOM 2202 C C . ALA B 1 53 ? -3.805 30.578 4.051 1 97.62 53 ALA B C 1
ATOM 2204 O O . ALA B 1 53 ? -4.574 31.469 3.664 1 97.62 53 ALA B O 1
ATOM 2205 N N . LEU B 1 54 ? -3.076 29.953 3.219 1 98.25 54 LEU B N 1
ATOM 2206 C CA . LEU B 1 54 ? -3.385 29.766 1.805 1 98.25 54 LEU B CA 1
ATOM 2207 C C . LEU B 1 54 ? -4.008 28.391 1.556 1 98.25 54 LEU B C 1
ATOM 2209 O O . LEU B 1 54 ? -4.113 27.578 2.475 1 98.25 54 LEU B O 1
ATOM 2213 N N . TYR B 1 55 ? -4.594 28.234 0.389 1 98.38 55 TYR B N 1
ATOM 2214 C CA . TYR B 1 55 ? -5.199 26.922 0.129 1 98.38 55 TYR B CA 1
ATOM 2215 C C . TYR B 1 55 ? -5.059 26.547 -1.34 1 98.38 55 TYR B C 1
ATOM 2217 O O . TYR B 1 55 ? -4.918 27.406 -2.203 1 98.38 55 TYR B O 1
ATOM 2225 N N . VAL B 1 56 ? -4.922 25.312 -1.607 1 98.62 56 VAL B N 1
ATOM 2226 C CA . VAL B 1 56 ? -4.93 24.703 -2.936 1 98.62 56 VAL B CA 1
ATOM 2227 C C . VAL B 1 56 ? -5.992 23.609 -3 1 98.62 56 VAL B C 1
ATOM 2229 O O . VAL B 1 56 ? -5.957 22.656 -2.219 1 98.62 56 VAL B O 1
ATOM 2232 N N . ALA B 1 57 ? -6.961 23.797 -3.893 1 98.44 57 ALA B N 1
ATOM 2233 C CA . ALA B 1 57 ? -7.984 22.766 -4.094 1 98.44 57 ALA B CA 1
ATOM 2234 C C . ALA B 1 57 ? -7.516 21.719 -5.094 1 98.44 57 ALA B C 1
ATOM 2236 O O . ALA B 1 57 ? -6.781 22.031 -6.035 1 98.44 57 ALA B O 1
ATOM 2237 N N . GLY B 1 58 ? -7.922 20.469 -4.867 1 98.25 58 GLY B N 1
ATOM 2238 C CA . GLY B 1 58 ? -7.543 19.344 -5.711 1 98.25 58 GLY B CA 1
ATOM 2239 C C . GLY B 1 58 ? -6.961 18.172 -4.934 1 98.25 58 GLY B C 1
ATOM 2240 O O . GLY B 1 58 ? -6.719 18.281 -3.73 1 98.25 58 GLY B O 1
ATOM 2241 N N . SER B 1 59 ? -6.719 17.109 -5.547 1 98.31 59 SER B N 1
ATOM 2242 C CA . SER B 1 59 ? -6.105 15.945 -4.906 1 98.31 59 SER B CA 1
ATOM 2243 C C . SER B 1 59 ? -4.594 16.109 -4.789 1 98.31 59 SER B C 1
ATOM 2245 O O . SER B 1 59 ? -3.902 16.297 -5.793 1 98.31 59 SER B O 1
ATOM 2247 N N . ALA B 1 60 ? -4.105 16.031 -3.594 1 98.5 60 ALA B N 1
ATOM 2248 C CA . ALA B 1 60 ? -2.666 16.125 -3.371 1 98.5 60 ALA B CA 1
ATOM 2249 C C . ALA B 1 60 ? -1.939 14.922 -3.973 1 98.5 60 ALA B C 1
ATOM 2251 O O . ALA B 1 60 ? -0.708 14.906 -4.043 1 98.5 60 ALA B O 1
ATOM 2252 N N . GLY B 1 61 ? -2.727 13.906 -4.398 1 98.31 61 GLY B N 1
ATOM 2253 C CA . GLY B 1 61 ? -2.131 12.781 -5.102 1 98.31 61 GLY B CA 1
ATOM 2254 C C . GLY B 1 61 ? -1.678 13.125 -6.508 1 98.31 61 GLY B C 1
ATOM 2255 O O . GLY B 1 61 ? -0.934 12.359 -7.129 1 98.31 61 GLY B O 1
ATOM 2256 N N . LYS B 1 62 ? -2.145 14.227 -7.02 1 98.31 62 LYS B N 1
ATOM 2257 C CA . LYS B 1 62 ? -1.679 14.75 -8.305 1 98.31 62 LYS B CA 1
ATOM 2258 C C . LYS B 1 62 ? -0.427 15.602 -8.125 1 98.31 62 LYS B C 1
ATOM 2260 O O . LYS B 1 62 ? -0.38 16.469 -7.254 1 98.31 62 LYS B O 1
ATOM 2265 N N . ALA B 1 63 ? 0.531 15.367 -8.984 1 98.44 63 ALA B N 1
ATOM 2266 C CA . ALA B 1 63 ? 1.833 16.016 -8.875 1 98.44 63 ALA B CA 1
ATOM 2267 C C . ALA B 1 63 ? 1.688 17.547 -8.867 1 98.44 63 ALA B C 1
ATOM 2269 O O . ALA B 1 63 ? 2.316 18.234 -8.062 1 98.44 63 ALA B O 1
ATOM 2270 N N . GLU B 1 64 ? 0.859 18.062 -9.711 1 98.5 64 GLU B N 1
ATOM 2271 C CA . GLU B 1 64 ? 0.729 19.5 -9.859 1 98.5 64 GLU B CA 1
ATOM 2272 C C . GLU B 1 64 ? 0.148 20.141 -8.594 1 98.5 64 GLU B C 1
ATOM 2274 O O . GLU B 1 64 ? 0.502 21.266 -8.234 1 98.5 64 GLU B O 1
ATOM 2279 N N . VAL B 1 65 ? -0.74 19.453 -7.953 1 98.81 65 VAL B N 1
ATOM 2280 C CA . VAL B 1 65 ? -1.355 19.953 -6.734 1 98.81 65 VAL B CA 1
ATOM 2281 C C . VAL B 1 65 ? -0.331 19.969 -5.602 1 98.81 65 VAL B C 1
ATOM 2283 O O . VAL B 1 65 ? -0.18 20.969 -4.895 1 98.81 65 VAL B O 1
ATOM 2286 N N . ALA B 1 66 ? 0.401 18.859 -5.41 1 98.81 66 ALA B N 1
ATOM 2287 C CA . ALA B 1 66 ? 1.431 18.766 -4.379 1 98.81 66 ALA B CA 1
ATOM 2288 C C . ALA B 1 66 ? 2.518 19.812 -4.59 1 98.81 66 ALA B C 1
ATOM 2290 O O . ALA B 1 66 ? 2.975 20.438 -3.635 1 98.81 66 ALA B O 1
ATOM 2291 N N . GLU B 1 67 ? 2.871 19.953 -5.836 1 98.81 67 GLU B N 1
ATOM 2292 C CA . GLU B 1 67 ? 3.867 20.969 -6.172 1 98.81 67 GLU B CA 1
ATOM 2293 C C . GLU B 1 67 ? 3.377 22.375 -5.801 1 98.81 67 GLU B C 1
ATOM 2295 O O . GLU B 1 67 ? 4.137 23.172 -5.258 1 98.81 67 GLU B O 1
ATOM 2300 N N . SER B 1 68 ? 2.152 22.656 -6.109 1 98.88 68 SER B N 1
ATOM 2301 C CA . SER B 1 68 ? 1.557 23.953 -5.781 1 98.88 68 SER B CA 1
ATOM 2302 C C . SER B 1 68 ? 1.503 24.156 -4.273 1 98.88 68 SER B C 1
ATOM 2304 O O . SER B 1 68 ? 1.73 25.281 -3.795 1 98.88 68 SER B O 1
ATOM 2306 N N . LEU B 1 69 ? 1.196 23.125 -3.551 1 98.94 69 LEU B N 1
ATOM 2307 C CA . LEU B 1 69 ? 1.162 23.203 -2.094 1 98.94 69 LEU B CA 1
ATOM 2308 C C . LEU B 1 69 ? 2.527 23.609 -1.542 1 98.94 69 LEU B C 1
ATOM 2310 O O . LEU B 1 69 ? 2.625 24.516 -0.718 1 98.94 69 LEU B O 1
ATOM 2314 N N . VAL B 1 70 ? 3.551 22.969 -2.02 1 98.88 70 VAL B N 1
ATOM 2315 C CA . VAL B 1 70 ? 4.906 23.234 -1.549 1 98.88 70 VAL B CA 1
ATOM 2316 C C . VAL B 1 70 ? 5.332 24.641 -1.975 1 98.88 70 VAL B C 1
ATOM 2318 O O . VAL B 1 70 ? 5.938 25.375 -1.191 1 98.88 70 VAL B O 1
ATOM 2321 N N . GLY B 1 71 ? 4.973 25 -3.211 1 98.75 71 GLY B N 1
ATOM 2322 C CA . GLY B 1 71 ? 5.273 26.344 -3.674 1 98.75 71 GLY B CA 1
ATOM 2323 C C . GLY B 1 71 ? 4.645 27.422 -2.816 1 98.75 71 GLY B C 1
ATOM 2324 O O . GLY B 1 71 ? 5.293 28.422 -2.492 1 98.75 71 GLY B O 1
ATOM 2325 N N . LYS B 1 72 ? 3.412 27.281 -2.455 1 98.75 72 LYS B N 1
ATOM 2326 C CA . LYS B 1 72 ? 2.717 28.25 -1.612 1 98.75 72 LYS B CA 1
ATOM 2327 C C . LYS B 1 72 ? 3.322 28.281 -0.212 1 98.75 72 LYS B C 1
ATOM 2329 O O . LYS B 1 72 ? 3.387 29.344 0.41 1 98.75 72 LYS B O 1
ATOM 2334 N N . ALA B 1 73 ? 3.666 27.078 0.273 1 98.62 73 ALA B N 1
ATOM 2335 C CA . ALA B 1 73 ? 4.305 27.047 1.586 1 98.62 73 ALA B CA 1
ATOM 2336 C C . ALA B 1 73 ? 5.613 27.828 1.581 1 98.62 73 ALA B C 1
ATOM 2338 O O . ALA B 1 73 ? 5.902 28.578 2.52 1 98.62 73 ALA B O 1
ATOM 2339 N N . GLU B 1 74 ? 6.367 27.703 0.517 1 98 74 GLU B N 1
ATOM 2340 C CA . GLU B 1 74 ? 7.605 28.453 0.367 1 98 74 GLU B CA 1
ATOM 2341 C C . GLU B 1 74 ? 7.328 29.953 0.293 1 98 74 GLU B C 1
ATOM 2343 O O . GLU B 1 74 ? 8.055 30.75 0.889 1 98 74 GLU B O 1
ATOM 2348 N N . SER B 1 75 ? 6.285 30.266 -0.388 1 97.56 75 SER B N 1
ATOM 2349 C CA . SER B 1 75 ? 5.969 31.672 -0.569 1 97.56 75 SER B CA 1
ATOM 2350 C C . SER B 1 75 ? 5.555 32.312 0.749 1 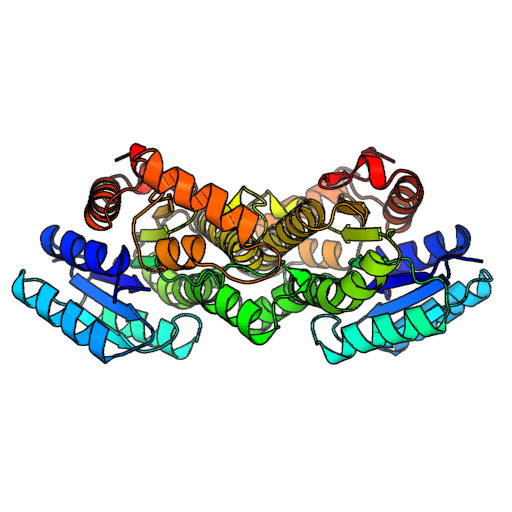97.56 75 SER B C 1
ATOM 2352 O O . SER B 1 75 ? 5.809 33.5 0.97 1 97.56 75 SER B O 1
ATOM 2354 N N . LEU B 1 76 ? 4.879 31.578 1.64 1 96.62 76 LEU B N 1
ATOM 2355 C CA . LEU B 1 76 ? 4.484 32.094 2.949 1 96.62 76 LEU B CA 1
ATOM 2356 C C . LEU B 1 76 ? 5.703 32.281 3.844 1 96.62 76 LEU B C 1
ATOM 2358 O O . LEU B 1 76 ? 5.668 33.094 4.773 1 96.62 76 LEU B O 1
ATOM 2362 N N . GLY B 1 77 ? 6.738 31.438 3.572 1 96.62 77 GLY B N 1
ATOM 2363 C CA . GLY B 1 77 ? 7.977 31.578 4.316 1 96.62 77 GLY B CA 1
ATOM 2364 C C . GLY B 1 77 ? 8.141 30.547 5.418 1 96.62 77 GLY B C 1
ATOM 2365 O O . GLY B 1 77 ? 7.152 30.031 5.938 1 96.62 77 GLY B O 1
ATOM 2366 N N . ASN B 1 78 ? 9.391 30.219 5.754 1 97.25 78 ASN B N 1
ATOM 2367 C CA . ASN B 1 78 ? 9.773 29.297 6.824 1 97.25 78 ASN B CA 1
ATOM 2368 C C . ASN B 1 78 ? 9.055 27.953 6.703 1 97.25 78 ASN B C 1
ATOM 2370 O O . ASN B 1 78 ? 8.445 27.484 7.664 1 97.25 78 ASN B O 1
ATOM 2374 N N . PHE B 1 79 ? 9.016 27.484 5.473 1 98.38 79 PHE B N 1
ATOM 2375 C CA . PHE B 1 79 ? 8.406 26.188 5.215 1 98.38 79 PHE B CA 1
ATOM 2376 C C . PHE B 1 79 ? 9.023 25.109 6.105 1 98.38 79 PHE B C 1
ATOM 2378 O O . PHE B 1 79 ? 10.234 24.875 6.055 1 98.38 79 PHE B O 1
ATOM 2385 N N . PHE B 1 80 ? 8.125 24.391 6.887 1 98.62 80 PHE B N 1
ATOM 2386 C CA . PHE B 1 80 ? 8.609 23.469 7.91 1 98.62 80 PHE B CA 1
ATOM 2387 C C . PHE B 1 80 ? 8.219 22.031 7.582 1 98.62 80 PHE B C 1
ATOM 2389 O O . PHE B 1 80 ? 8.828 21.094 8.086 1 98.62 80 PHE B O 1
ATOM 2396 N N . GLY B 1 81 ? 7.254 21.844 6.754 1 98.81 81 GLY B N 1
ATOM 2397 C CA . GLY B 1 81 ? 6.895 20.484 6.383 1 98.81 81 GLY B CA 1
ATOM 2398 C C . GLY B 1 81 ? 5.402 20.297 6.168 1 98.81 81 GLY B C 1
ATOM 2399 O O . GLY B 1 81 ? 4.73 21.188 5.641 1 98.81 81 GLY B O 1
ATOM 2400 N N . TYR B 1 82 ? 4.914 19.062 6.438 1 98.94 82 TYR B N 1
ATOM 2401 C CA . TYR B 1 82 ? 3.516 18.797 6.117 1 98.94 82 TYR B CA 1
ATOM 2402 C C . TYR B 1 82 ? 2.92 17.766 7.066 1 98.94 82 TYR B C 1
ATOM 2404 O O . TYR B 1 82 ? 3.65 17.016 7.707 1 98.94 82 TYR B O 1
ATOM 2412 N N . ILE B 1 83 ? 1.637 17.828 7.215 1 98.94 83 ILE B N 1
ATOM 2413 C CA . ILE B 1 83 ? 0.773 16.828 7.832 1 98.94 83 ILE B CA 1
ATOM 2414 C C . ILE B 1 83 ? -0.193 16.266 6.793 1 98.94 83 ILE B C 1
ATOM 2416 O O . ILE B 1 83 ? -1.084 16.984 6.316 1 98.94 83 ILE B O 1
ATOM 2420 N N . HIS B 1 84 ? 0.02 15.07 6.426 1 98.88 84 HIS B N 1
ATOM 2421 C CA . HIS B 1 84 ? -0.873 14.391 5.5 1 98.88 84 HIS B CA 1
ATOM 2422 C C . HIS B 1 84 ? -2.033 13.727 6.238 1 98.88 84 HIS B C 1
ATOM 2424 O O . HIS B 1 84 ? -1.89 12.617 6.762 1 98.88 84 HIS B O 1
ATOM 2430 N N . ASN B 1 85 ? -3.172 14.336 6.164 1 98.44 85 ASN B N 1
ATOM 2431 C CA . ASN B 1 85 ? -4.363 13.906 6.887 1 98.44 85 ASN B CA 1
ATOM 2432 C C . ASN B 1 85 ? -5.449 13.414 5.938 1 98.44 85 ASN B C 1
ATOM 2434 O O . ASN B 1 85 ? -6.371 12.711 6.348 1 98.44 85 ASN B O 1
ATOM 2438 N N . ALA B 1 86 ? -5.312 13.742 4.652 1 94.69 86 ALA B N 1
ATOM 2439 C CA . ALA B 1 86 ? -6.324 13.352 3.672 1 94.69 86 ALA B CA 1
ATOM 2440 C C . ALA B 1 86 ? -6.523 11.844 3.66 1 94.69 86 ALA B C 1
ATOM 2442 O O . ALA B 1 86 ? -5.555 11.078 3.76 1 94.69 86 ALA B O 1
ATOM 2443 N N . GLY B 1 87 ? -7.754 11.445 3.537 1 92.25 87 GLY B N 1
ATOM 2444 C CA . GLY B 1 87 ? -8.07 10.023 3.461 1 92.25 87 GLY B CA 1
ATOM 2445 C C . GLY B 1 87 ? -9.469 9.758 2.932 1 92.25 87 GLY B C 1
ATOM 2446 O O . GLY B 1 87 ? -10.367 10.578 3.1 1 92.25 87 GLY B O 1
ATOM 2447 N N . VAL B 1 88 ? -9.57 8.672 2.291 1 90.56 88 VAL B N 1
ATOM 2448 C CA . VAL B 1 88 ? -10.836 8.18 1.748 1 90.56 88 VAL B CA 1
ATOM 2449 C C . VAL B 1 88 ? -11.031 6.719 2.137 1 90.56 88 VAL B C 1
ATOM 2451 O O . VAL B 1 88 ? -10.078 5.934 2.127 1 90.56 88 VAL B O 1
ATOM 2454 N N . LEU B 1 89 ? -12.133 6.27 2.564 1 88.88 89 LEU B N 1
ATOM 2455 C CA . LEU B 1 89 ? -12.398 4.938 3.09 1 88.88 89 LEU B CA 1
ATOM 2456 C C . LEU B 1 89 ? -13.266 4.137 2.127 1 88.88 89 LEU B C 1
ATOM 2458 O O . LEU B 1 89 ? -12.922 3.008 1.765 1 88.88 89 LEU B O 1
ATOM 2462 N N . HIS B 1 90 ? -14.305 4.367 1.492 1 91.56 90 HIS B N 1
ATOM 2463 C CA . HIS B 1 90 ? -15.367 3.67 0.77 1 91.56 90 HIS B CA 1
ATOM 2464 C C . HIS B 1 90 ? -15.773 2.389 1.488 1 91.56 90 HIS B C 1
ATOM 2466 O O . HIS B 1 90 ? -15.398 1.29 1.069 1 91.56 90 HIS B O 1
ATOM 2472 N N . PRO B 1 91 ? -16.547 2.477 2.59 1 94.44 91 PRO B N 1
ATOM 2473 C CA . PRO B 1 91 ? -16.859 1.319 3.432 1 94.44 91 PRO B CA 1
ATOM 2474 C C . PRO B 1 91 ? -18 0.471 2.865 1 94.44 91 PRO B C 1
ATOM 2476 O O . PRO B 1 91 ? -18.906 1.002 2.23 1 94.44 91 PRO B O 1
ATOM 2479 N N . GLY B 1 92 ? -17.953 -0.836 3.141 1 94.06 92 GLY B N 1
ATOM 2480 C CA . GLY B 1 92 ? -19.125 -1.654 2.869 1 94.06 92 GLY B CA 1
ATOM 2481 C C . GLY B 1 92 ? -18.812 -2.883 2.037 1 94.06 92 GLY B C 1
ATOM 2482 O O . GLY B 1 92 ? -19.078 -4.012 2.465 1 94.06 92 GLY B O 1
ATOM 2483 N N . PRO B 1 93 ? -18.188 -2.682 0.914 1 96.19 93 PRO B N 1
ATOM 2484 C CA . PRO B 1 93 ? -17.906 -3.832 0.049 1 96.19 93 PRO B CA 1
ATOM 2485 C C . PRO B 1 93 ? -16.703 -4.641 0.519 1 96.19 93 PRO B C 1
ATOM 2487 O O . PRO B 1 93 ? -15.812 -4.105 1.19 1 96.19 93 PRO B O 1
ATOM 2490 N N . LEU B 1 94 ? -16.75 -5.949 0.199 1 97.88 94 LEU B N 1
ATOM 2491 C CA . LEU B 1 94 ? -15.516 -6.727 0.31 1 97.88 94 LEU B CA 1
ATOM 2492 C C . LEU B 1 94 ? -14.461 -6.207 -0.657 1 97.88 94 LEU B C 1
ATOM 2494 O O . LEU B 1 94 ? -14.789 -5.551 -1.648 1 97.88 94 LEU B O 1
ATOM 2498 N N . LEU B 1 95 ? -13.281 -6.496 -0.388 1 98 95 LEU B N 1
ATOM 2499 C CA . LEU B 1 95 ? -12.164 -5.914 -1.124 1 98 95 LEU B CA 1
ATOM 2500 C C . LEU B 1 95 ? -12.258 -6.25 -2.609 1 98 95 LEU B C 1
ATOM 2502 O O . LEU B 1 95 ? -12.117 -5.371 -3.461 1 98 95 LEU B O 1
ATOM 2506 N N . TYR B 1 96 ? -12.531 -7.52 -2.951 1 98.12 96 TYR B N 1
ATOM 2507 C CA . TYR B 1 96 ? -12.547 -7.938 -4.348 1 98.12 96 TYR B CA 1
ATOM 2508 C C . TYR B 1 96 ? -13.75 -7.352 -5.082 1 98.12 96 TYR B C 1
ATOM 2510 O O . TYR B 1 96 ? -13.805 -7.367 -6.312 1 98.12 96 TYR B O 1
ATOM 2518 N N . GLU B 1 97 ? -14.75 -6.746 -4.324 1 98.12 97 GLU B N 1
ATOM 2519 C CA . GLU B 1 97 ? -15.953 -6.168 -4.906 1 98.12 97 GLU B CA 1
ATOM 2520 C C . GLU B 1 97 ? -15.75 -4.699 -5.266 1 98.12 97 GLU B C 1
ATOM 2522 O O . GLU B 1 97 ? -16.562 -4.113 -5.988 1 98.12 97 GLU B O 1
ATOM 2527 N N . ILE B 1 98 ? -14.695 -4.156 -4.734 1 97.25 98 ILE B N 1
ATOM 2528 C CA . ILE B 1 98 ? -14.461 -2.73 -4.93 1 97.25 98 ILE B CA 1
ATOM 2529 C C . ILE B 1 98 ? -14.094 -2.463 -6.387 1 97.25 98 ILE B C 1
ATOM 2531 O O . ILE B 1 98 ? -13.164 -3.07 -6.922 1 97.25 98 ILE B O 1
ATOM 2535 N N . ALA B 1 99 ? -14.867 -1.535 -7.02 1 96.38 99 ALA B N 1
ATOM 2536 C CA . ALA B 1 99 ? -14.547 -1.144 -8.391 1 96.38 99 ALA B CA 1
ATOM 2537 C C . ALA B 1 99 ? -13.195 -0.436 -8.453 1 96.38 99 ALA B C 1
ATOM 2539 O O . ALA B 1 99 ? -12.797 0.25 -7.512 1 96.38 99 ALA B O 1
ATOM 2540 N N . GLU B 1 100 ? -12.5 -0.598 -9.555 1 97.62 100 GLU B N 1
ATOM 2541 C CA . GLU B 1 100 ? -11.141 -0.09 -9.719 1 97.62 100 GLU B CA 1
ATOM 2542 C C . GLU B 1 100 ? -11.078 1.413 -9.469 1 97.62 100 GLU B C 1
ATOM 2544 O O . GLU B 1 100 ? -10.188 1.894 -8.766 1 97.62 100 GLU B O 1
ATOM 2549 N N . PRO B 1 101 ? -12.023 2.211 -10 1 97.69 101 PRO B N 1
ATOM 2550 C CA . PRO B 1 101 ? -11.914 3.65 -9.758 1 97.69 101 PRO B CA 1
ATOM 2551 C C . PRO B 1 101 ? -11.969 4 -8.273 1 97.69 101 PRO B C 1
ATOM 2553 O O . PRO B 1 101 ? -11.289 4.926 -7.824 1 97.69 101 PRO B O 1
ATOM 2556 N N . LEU B 1 102 ? -12.773 3.268 -7.48 1 97.12 102 LEU B N 1
ATOM 2557 C CA . LEU B 1 102 ? -12.875 3.512 -6.047 1 97.12 102 LEU B CA 1
ATOM 2558 C C . LEU B 1 102 ? -11.586 3.098 -5.336 1 97.12 102 LEU B C 1
ATOM 2560 O O . LEU B 1 102 ? -11.117 3.801 -4.438 1 97.12 102 LEU B O 1
ATOM 2564 N N . PHE B 1 103 ? -11.031 1.959 -5.742 1 98 103 PHE B N 1
ATOM 2565 C CA . PHE B 1 103 ? -9.766 1.508 -5.184 1 98 103 PHE B CA 1
ATOM 2566 C C . PHE B 1 103 ? -8.664 2.529 -5.441 1 98 103 PHE B C 1
ATOM 2568 O O . PHE B 1 103 ? -7.902 2.871 -4.535 1 98 103 PHE B O 1
ATOM 2575 N N . MET B 1 104 ? -8.641 3.025 -6.668 1 98.06 104 MET B N 1
ATOM 2576 C CA . MET B 1 104 ? -7.625 3.996 -7.055 1 98.06 104 MET B CA 1
ATOM 2577 C C . MET B 1 104 ? -7.812 5.312 -6.305 1 98.06 104 MET B C 1
ATOM 2579 O O . MET B 1 104 ? -6.836 5.988 -5.977 1 98.06 104 MET B O 1
ATOM 2583 N N . GLU B 1 105 ? -9.031 5.691 -6.078 1 97.62 105 GLU B N 1
ATOM 2584 C CA . GLU B 1 105 ? -9.305 6.898 -5.305 1 97.62 105 GLU B CA 1
ATOM 2585 C C . GLU B 1 105 ? -8.75 6.785 -3.887 1 97.62 105 GLU B C 1
ATOM 2587 O O . GLU B 1 105 ? -8.18 7.738 -3.361 1 97.62 105 GLU B O 1
ATOM 2592 N N . VAL B 1 106 ? -8.93 5.629 -3.297 1 97.81 106 VAL B N 1
ATOM 2593 C CA . VAL B 1 106 ? -8.43 5.383 -1.948 1 97.81 106 VAL B CA 1
ATOM 2594 C C . VAL B 1 106 ? -6.906 5.461 -1.94 1 97.81 106 VAL B C 1
ATOM 2596 O O . VAL B 1 106 ? -6.316 6.113 -1.078 1 97.81 106 VAL B O 1
ATOM 2599 N N . LEU B 1 107 ? -6.258 4.832 -2.908 1 98.31 107 LEU B N 1
ATOM 2600 C CA . LEU B 1 107 ? -4.801 4.855 -2.998 1 98.31 107 LEU B CA 1
ATOM 2601 C C . LEU B 1 107 ? -4.293 6.277 -3.221 1 98.31 107 LEU B C 1
ATOM 2603 O O . LEU B 1 107 ? -3.293 6.684 -2.627 1 98.31 107 LEU B O 1
ATOM 2607 N N . GLU B 1 108 ? -4.984 6.973 -4.082 1 98.25 108 GLU B N 1
ATOM 2608 C CA . GLU B 1 108 ? -4.57 8.328 -4.422 1 98.25 108 GLU B CA 1
ATOM 2609 C C . GLU B 1 108 ? -4.602 9.234 -3.195 1 98.25 108 GLU B C 1
ATOM 2611 O O . GLU B 1 108 ? -3.633 9.945 -2.918 1 98.25 108 GLU B O 1
ATOM 2616 N N . ALA B 1 109 ? -5.645 9.188 -2.469 1 97.75 109 ALA B N 1
ATOM 2617 C CA . ALA B 1 109 ? -5.836 10.086 -1.335 1 97.75 109 ALA B CA 1
ATOM 2618 C C . ALA B 1 109 ? -4.922 9.711 -0.173 1 97.75 109 ALA B C 1
ATOM 2620 O O . ALA B 1 109 ? -4.363 10.586 0.497 1 97.75 109 ALA B O 1
ATOM 2621 N N . ASN B 1 110 ? -4.777 8.422 0.026 1 97.5 110 ASN B N 1
ATOM 2622 C CA . ASN B 1 110 ? -4.121 7.98 1.253 1 97.5 110 ASN B CA 1
ATOM 2623 C C . ASN B 1 110 ? -2.635 7.723 1.031 1 97.5 110 ASN B C 1
ATOM 2625 O O . ASN B 1 110 ? -1.827 7.891 1.948 1 97.5 110 ASN B O 1
ATOM 2629 N N . LEU B 1 111 ? -2.271 7.285 -0.148 1 98.38 111 LEU B N 1
ATOM 2630 C CA . LEU B 1 111 ? -0.891 6.879 -0.379 1 98.38 111 LEU B CA 1
ATOM 2631 C C . LEU B 1 111 ? -0.188 7.844 -1.324 1 98.38 111 LEU B C 1
ATOM 2633 O O . LEU B 1 111 ? 0.833 8.438 -0.967 1 98.38 111 LEU B O 1
ATOM 2637 N N . LEU B 1 112 ? -0.761 8.078 -2.508 1 98.75 112 LEU B N 1
ATOM 2638 C CA . LEU B 1 112 ? -0.071 8.867 -3.521 1 98.75 112 LEU B CA 1
ATOM 2639 C C . LEU B 1 112 ? 0.101 10.312 -3.061 1 98.75 112 LEU B C 1
ATOM 2641 O O . LEU B 1 112 ? 1.099 10.953 -3.387 1 98.75 112 LEU B O 1
ATOM 2645 N N . ALA B 1 113 ? -0.869 10.812 -2.359 1 98.75 113 ALA B N 1
ATOM 2646 C CA . ALA B 1 113 ? -0.773 12.18 -1.844 1 98.75 113 ALA B CA 1
ATOM 2647 C C . ALA B 1 113 ? 0.443 12.336 -0.936 1 98.75 113 ALA B C 1
ATOM 2649 O O . ALA B 1 113 ? 1.212 13.289 -1.079 1 98.75 113 ALA B O 1
ATOM 2650 N N . GLY B 1 114 ? 0.632 11.414 0.001 1 98.62 114 GLY B N 1
ATOM 2651 C CA . GLY B 1 114 ? 1.789 11.445 0.881 1 98.62 114 GLY B CA 1
ATOM 2652 C C . GLY B 1 114 ? 3.105 11.32 0.14 1 98.62 114 GLY B C 1
ATOM 2653 O O . GLY B 1 114 ? 4.078 12.008 0.466 1 98.62 114 GLY B O 1
ATOM 2654 N N . TYR B 1 115 ? 3.133 10.438 -0.861 1 98.81 115 TYR B N 1
ATOM 2655 C CA . TYR B 1 115 ? 4.305 10.25 -1.709 1 98.81 115 TYR B CA 1
ATOM 2656 C C . TYR B 1 115 ? 4.641 11.531 -2.467 1 98.81 115 TYR B C 1
ATOM 2658 O O . TYR B 1 115 ? 5.793 11.961 -2.494 1 98.81 115 TYR B O 1
ATOM 2666 N N . GLN B 1 116 ? 3.646 12.188 -3.078 1 98.88 116 GLN B N 1
ATOM 2667 C CA . GLN B 1 116 ? 3.854 13.406 -3.852 1 98.88 116 GLN B CA 1
ATOM 2668 C C . GLN B 1 116 ? 4.34 14.547 -2.963 1 98.88 116 GLN B C 1
ATOM 2670 O O . GLN B 1 116 ? 5.227 15.312 -3.352 1 98.88 116 GLN B O 1
ATOM 2675 N N . LEU B 1 117 ? 3.732 14.648 -1.796 1 98.88 117 LEU B N 1
ATOM 2676 C CA . LEU B 1 117 ? 4.191 15.664 -0.859 1 98.88 117 LEU B CA 1
ATOM 2677 C C . LEU B 1 117 ? 5.668 15.477 -0.531 1 98.88 117 LEU B C 1
ATOM 2679 O O . LEU B 1 117 ? 6.43 16.453 -0.513 1 98.88 117 LEU B O 1
ATOM 2683 N N . ALA B 1 118 ? 6.07 14.242 -0.249 1 98.81 118 ALA B N 1
ATOM 2684 C CA . ALA B 1 118 ? 7.473 13.961 0.035 1 98.81 118 ALA B CA 1
ATOM 2685 C C . ALA B 1 118 ? 8.359 14.336 -1.15 1 98.81 118 ALA B C 1
ATOM 2687 O O . ALA B 1 118 ? 9.406 14.961 -0.979 1 98.81 118 ALA B O 1
ATOM 2688 N N . ARG B 1 119 ? 7.918 13.984 -2.365 1 98.56 119 ARG B N 1
ATOM 2689 C CA . ARG B 1 119 ? 8.695 14.234 -3.576 1 98.56 119 ARG B CA 1
ATOM 2690 C C . ARG B 1 119 ? 9.039 15.719 -3.705 1 98.56 119 ARG B C 1
ATOM 2692 O O . ARG B 1 119 ? 10.156 16.062 -4.082 1 98.56 119 ARG B O 1
ATOM 2699 N N . PHE B 1 120 ? 8.109 16.562 -3.342 1 98.81 120 PHE B N 1
ATOM 2700 C CA . PHE B 1 120 ? 8.305 17.984 -3.604 1 98.81 120 PHE B CA 1
ATOM 2701 C C . PHE B 1 120 ? 8.836 18.688 -2.363 1 98.81 120 PHE B C 1
ATOM 2703 O O . PHE B 1 120 ? 9.57 19.672 -2.473 1 98.81 120 PHE B O 1
ATOM 2710 N N . ALA B 1 121 ? 8.57 18.219 -1.168 1 98.88 121 ALA B N 1
ATOM 2711 C CA . ALA B 1 121 ? 8.938 18.906 0.067 1 98.88 121 ALA B CA 1
ATOM 2712 C C . ALA B 1 121 ? 10.344 18.516 0.511 1 98.88 121 ALA B C 1
ATOM 2714 O O . ALA B 1 121 ? 11.102 19.359 1.012 1 98.88 121 ALA B O 1
ATOM 2715 N N . TYR B 1 122 ? 10.727 17.266 0.362 1 98.69 122 TYR B N 1
ATOM 2716 C CA . TYR B 1 122 ? 11.906 16.719 1.013 1 98.69 122 TYR B CA 1
ATOM 2717 C C . TYR B 1 122 ? 13.18 17.375 0.484 1 98.69 122 TYR B C 1
ATOM 2719 O O . TYR B 1 122 ? 14.109 17.625 1.245 1 98.69 122 TYR B O 1
ATOM 2727 N N . PRO B 1 123 ? 13.25 17.625 -0.918 1 98.06 123 PRO B N 1
ATOM 2728 C CA . PRO B 1 123 ? 14.461 18.312 -1.384 1 98.06 123 PRO B CA 1
ATOM 2729 C C . PRO B 1 123 ? 14.703 19.641 -0.673 1 98.06 123 PRO B C 1
ATOM 2731 O O . PRO B 1 123 ? 15.844 19.969 -0.342 1 98.06 123 PRO B O 1
ATOM 2734 N N . LEU B 1 124 ? 13.688 20.359 -0.382 1 98.19 124 LEU B N 1
ATOM 2735 C CA . LEU B 1 124 ? 13.789 21.672 0.263 1 98.19 124 LEU B CA 1
ATOM 2736 C C . LEU B 1 124 ? 14.109 21.516 1.745 1 98.19 124 LEU B C 1
ATOM 2738 O O . LEU B 1 124 ? 14.984 22.219 2.266 1 98.19 124 LEU B O 1
ATOM 2742 N N . LEU B 1 125 ? 13.469 20.594 2.402 1 98.25 125 LEU B N 1
ATOM 2743 C CA . LEU B 1 125 ? 13.633 20.391 3.836 1 98.25 125 LEU B CA 1
ATOM 2744 C C . LEU B 1 125 ? 15.016 19.812 4.145 1 98.25 125 LEU B C 1
ATOM 2746 O O . LEU B 1 125 ? 15.633 20.172 5.148 1 98.25 125 LEU B O 1
ATOM 2750 N N . ARG B 1 126 ? 15.414 18.922 3.289 1 96.38 126 ARG B N 1
ATOM 2751 C CA . ARG B 1 126 ? 16.734 18.312 3.477 1 96.38 126 ARG B CA 1
ATOM 2752 C C . ARG B 1 126 ? 17.828 19.359 3.373 1 96.38 126 ARG B C 1
ATOM 2754 O O . ARG B 1 126 ? 18.812 19.328 4.129 1 96.38 126 ARG B O 1
ATOM 2761 N N . ARG B 1 127 ? 17.703 20.25 2.436 1 95.56 127 ARG B N 1
ATOM 2762 C CA . ARG B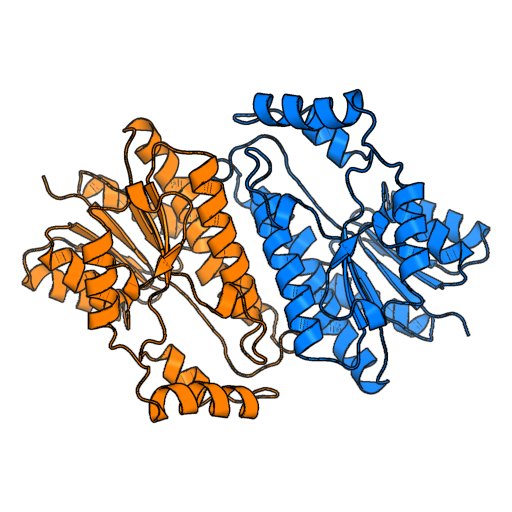 1 127 ? 18.672 21.312 2.275 1 95.56 127 ARG B CA 1
ATOM 2763 C C . ARG B 1 127 ? 18.75 22.188 3.529 1 95.56 127 ARG B C 1
ATOM 2765 O O . ARG B 1 127 ? 19.828 22.656 3.906 1 95.56 127 ARG B O 1
ATOM 2772 N N . ARG B 1 128 ? 17.688 22.391 4.207 1 95.62 128 ARG B N 1
ATOM 2773 C CA . ARG B 1 128 ? 17.609 23.188 5.43 1 95.62 128 ARG B CA 1
ATOM 2774 C C . ARG B 1 128 ? 18.125 22.391 6.629 1 95.62 128 ARG B C 1
ATOM 2776 O O . ARG B 1 128 ? 18.516 22.953 7.641 1 95.62 128 ARG B O 1
ATOM 2783 N N . GLY B 1 129 ? 18.016 21.031 6.574 1 96.25 129 GLY B N 1
ATOM 2784 C CA . GLY B 1 129 ? 18.516 20.141 7.609 1 96.25 129 GLY B CA 1
ATOM 2785 C C . GLY B 1 129 ? 17.516 19.938 8.742 1 96.25 129 GLY B C 1
ATOM 2786 O O . GLY B 1 129 ? 17.891 19.484 9.828 1 96.25 129 GLY B O 1
ATOM 2787 N N . GLU B 1 130 ? 16.328 20.406 8.5 1 96.69 130 GLU B N 1
ATOM 2788 C CA . GLU B 1 130 ? 15.25 20.25 9.469 1 96.69 130 GLU B CA 1
ATOM 2789 C C . GLU B 1 130 ? 13.891 20.203 8.781 1 96.69 130 GLU B C 1
ATOM 2791 O O . GLU B 1 130 ? 13.734 20.734 7.68 1 96.69 130 GLU B O 1
ATOM 2796 N N . GLY B 1 131 ? 12.953 19.562 9.43 1 98.25 131 GLY B N 1
ATOM 2797 C CA . GLY B 1 131 ? 11.594 19.531 8.898 1 98.25 131 GLY B CA 1
ATOM 2798 C C . GLY B 1 131 ? 10.695 18.547 9.617 1 98.25 131 GLY B C 1
ATOM 2799 O O . GLY B 1 131 ? 11.117 17.906 10.586 1 98.25 131 GLY B O 1
ATOM 2800 N N . LEU B 1 132 ? 9.461 18.516 9.164 1 98.81 132 LEU B N 1
ATOM 2801 C CA . LEU B 1 132 ? 8.43 17.688 9.773 1 98.81 132 LEU B CA 1
ATOM 2802 C C . LEU B 1 132 ? 7.566 17.016 8.703 1 98.81 132 LEU B C 1
ATOM 2804 O O . LEU B 1 132 ? 7.184 17.656 7.723 1 98.81 132 LEU B O 1
ATOM 2808 N N . ALA B 1 133 ? 7.387 15.812 8.852 1 98.88 133 ALA B N 1
ATOM 2809 C CA . ALA B 1 133 ? 6.387 15.07 8.086 1 98.88 133 ALA B CA 1
ATOM 2810 C C . ALA B 1 133 ? 5.535 14.195 8.992 1 98.88 133 ALA B C 1
ATOM 2812 O O . ALA B 1 133 ? 6.062 13.359 9.734 1 98.88 133 ALA B O 1
ATOM 2813 N N . VAL B 1 134 ? 4.262 14.43 9.023 1 98.94 134 VAL B N 1
ATOM 2814 C CA . VAL B 1 134 ? 3.336 13.602 9.789 1 98.94 134 VAL B CA 1
ATOM 2815 C C . VAL B 1 134 ? 2.35 12.914 8.844 1 98.94 134 VAL B C 1
ATOM 2817 O O . VAL B 1 134 ? 1.786 13.555 7.957 1 98.94 134 VAL B O 1
ATOM 2820 N N . TYR B 1 135 ? 2.223 11.688 8.977 1 98.88 135 TYR B N 1
ATOM 2821 C CA . TYR B 1 135 ? 1.197 10.906 8.289 1 98.88 135 TYR B CA 1
ATOM 2822 C C . TYR B 1 135 ? 0.114 10.453 9.258 1 98.88 135 TYR B C 1
ATOM 2824 O O . TYR B 1 135 ? 0.396 9.742 10.219 1 98.88 135 TYR B O 1
ATOM 2832 N N . VAL B 1 136 ? -1.146 10.883 9.016 1 98.38 136 VAL B N 1
ATOM 2833 C CA . VAL B 1 136 ? -2.252 10.461 9.875 1 98.38 136 VAL B CA 1
ATOM 2834 C C . VAL B 1 136 ? -2.701 9.055 9.477 1 98.38 136 VAL B C 1
ATOM 2836 O O . VAL B 1 136 ? -3.406 8.883 8.484 1 98.38 136 VAL B O 1
ATOM 2839 N N . GLY B 1 137 ? -2.303 8.141 10.258 1 96.31 137 GLY B N 1
ATOM 2840 C CA . GLY B 1 137 ? -2.555 6.734 9.992 1 96.31 137 GLY B CA 1
ATOM 2841 C C . GLY B 1 137 ? -3.857 6.238 10.594 1 96.31 137 GLY B C 1
ATOM 2842 O O . GLY B 1 137 ? -4.824 6.996 10.703 1 96.31 137 GLY B O 1
ATOM 2843 N N . SER B 1 138 ? -3.934 4.969 10.773 1 90.56 138 SER B N 1
ATOM 2844 C CA . SER B 1 138 ? -5.129 4.305 11.281 1 90.56 138 SER B CA 1
ATOM 2845 C C . SER B 1 138 ? -4.805 2.908 11.805 1 90.56 138 SER B C 1
ATOM 2847 O O . SER B 1 138 ? -3.879 2.256 11.312 1 90.56 138 SER B O 1
ATOM 2849 N N . GLY B 1 139 ? -5.559 2.525 12.836 1 87.69 139 GLY B N 1
ATOM 2850 C CA . GLY B 1 139 ? -5.488 1.13 13.242 1 87.69 139 GLY B CA 1
ATOM 2851 C C . GLY B 1 139 ? -5.809 0.167 12.109 1 87.69 139 GLY B C 1
ATOM 2852 O O . GLY B 1 139 ? -5.398 -0.995 12.141 1 87.69 139 GLY B O 1
ATOM 2853 N N . ALA B 1 140 ? -6.516 0.596 11.156 1 87.12 140 ALA B N 1
ATOM 2854 C CA . ALA B 1 140 ? -6.875 -0.206 9.992 1 87.12 140 ALA B CA 1
ATOM 2855 C C . ALA B 1 140 ? -5.633 -0.737 9.281 1 87.12 140 ALA B C 1
ATOM 2857 O O . ALA B 1 140 ? -5.703 -1.727 8.547 1 87.12 140 ALA B O 1
ATOM 2858 N N . ALA B 1 141 ? -4.48 -0.103 9.445 1 92.25 141 ALA B N 1
ATOM 2859 C CA . ALA B 1 141 ? -3.232 -0.512 8.812 1 92.25 141 ALA B CA 1
ATOM 2860 C C . ALA B 1 141 ? -2.756 -1.856 9.352 1 92.25 141 ALA B C 1
ATOM 2862 O O . ALA B 1 141 ? -1.884 -2.498 8.758 1 92.25 141 ALA B O 1
ATOM 2863 N N . GLU B 1 142 ? -3.344 -2.244 10.492 1 91.5 142 GLU B N 1
ATOM 2864 C CA . GLU B 1 142 ? -2.867 -3.463 11.133 1 91.5 142 GLU B CA 1
ATOM 2865 C C . GLU B 1 142 ? -4.012 -4.449 11.367 1 91.5 142 GLU B C 1
ATOM 2867 O O . GLU B 1 142 ? -3.854 -5.43 12.094 1 91.5 142 GLU B O 1
ATOM 2872 N N . THR B 1 143 ? -5.117 -4.133 10.906 1 90.75 143 THR B N 1
ATOM 2873 C CA . THR B 1 143 ? -6.27 -5.016 11.047 1 90.75 143 THR B CA 1
ATOM 2874 C C . THR B 1 143 ? -6.793 -5.438 9.672 1 90.75 143 THR B C 1
ATOM 2876 O O . THR B 1 143 ? -6.387 -4.891 8.648 1 90.75 143 THR B O 1
ATOM 2879 N N . ASN B 1 144 ? -7.605 -6.453 9.664 1 95.62 144 ASN B N 1
ATOM 2880 C CA . ASN B 1 144 ? -8.242 -6.938 8.445 1 95.62 144 ASN B CA 1
ATOM 2881 C C . ASN B 1 144 ? -9.758 -6.984 8.578 1 95.62 144 ASN B C 1
ATOM 2883 O O . ASN B 1 144 ? -10.383 -8.008 8.281 1 95.62 144 ASN B O 1
ATOM 2887 N N . LEU B 1 145 ? -10.289 -5.863 9.078 1 94.5 145 LEU B N 1
ATOM 2888 C CA . LEU B 1 145 ? -11.734 -5.758 9.266 1 94.5 145 LEU B CA 1
ATOM 2889 C C . LEU B 1 145 ? -12.461 -5.793 7.922 1 94.5 145 LEU B C 1
ATOM 2891 O O . LEU B 1 145 ? -12.18 -4.984 7.039 1 94.5 145 LEU B O 1
ATOM 2895 N N . PRO B 1 146 ? -13.406 -6.73 7.758 1 96.5 146 PRO B N 1
ATOM 2896 C CA . PRO B 1 146 ? -14.148 -6.789 6.496 1 96.5 146 PRO B CA 1
ATOM 2897 C C . PRO B 1 146 ? -14.898 -5.5 6.191 1 96.5 146 PRO B C 1
ATOM 2899 O O . PRO B 1 146 ? -15.531 -4.922 7.082 1 96.5 146 PRO B O 1
ATOM 2902 N N . GLY B 1 147 ? -14.805 -5.055 4.957 1 96.44 147 GLY B N 1
ATOM 2903 C CA . GLY B 1 147 ? -15.617 -3.928 4.523 1 96.44 147 GLY B CA 1
ATOM 2904 C C . GLY B 1 147 ? -14.836 -2.631 4.434 1 96.44 147 GLY B C 1
ATOM 2905 O O . GLY B 1 147 ? -15.352 -1.622 3.949 1 96.44 147 GLY B O 1
ATOM 2906 N N . ILE B 1 148 ? -13.555 -2.693 4.898 1 96.44 148 ILE B N 1
ATOM 2907 C CA . ILE B 1 148 ? -12.727 -1.499 4.789 1 96.44 148 ILE B CA 1
ATOM 2908 C C . ILE B 1 148 ? -11.367 -1.864 4.188 1 96.44 148 ILE B C 1
ATOM 2910 O O . ILE B 1 148 ? -10.344 -1.279 4.551 1 96.44 148 ILE B O 1
ATOM 2914 N N . GLY B 1 149 ? -11.352 -2.867 3.363 1 97.19 149 GLY B N 1
ATOM 2915 C CA . GLY B 1 149 ? -10.117 -3.465 2.869 1 97.19 149 GLY B CA 1
ATOM 2916 C C . GLY B 1 149 ? -9.273 -2.502 2.061 1 97.19 149 GLY B C 1
ATOM 2917 O O . GLY B 1 149 ? -8.055 -2.443 2.232 1 97.19 149 GLY B O 1
ATOM 2918 N N . ALA B 1 150 ? -9.906 -1.763 1.103 1 97.25 150 ALA B N 1
ATOM 2919 C CA . ALA B 1 150 ? -9.156 -0.815 0.285 1 97.25 150 ALA B CA 1
ATOM 2920 C C . ALA B 1 150 ? -8.461 0.227 1.154 1 97.25 150 ALA B C 1
ATOM 2922 O O . ALA B 1 150 ? -7.293 0.561 0.921 1 97.25 150 ALA B O 1
ATOM 2923 N N . TYR B 1 151 ? -9.164 0.714 2.09 1 97.19 151 TYR B N 1
ATOM 2924 C CA . TYR B 1 151 ? -8.625 1.692 3.029 1 97.19 151 TYR B CA 1
ATOM 2925 C C . TYR B 1 151 ? -7.492 1.094 3.852 1 97.19 151 TYR B C 1
ATOM 2927 O O . TYR B 1 151 ? -6.441 1.717 4.02 1 97.19 151 TYR B O 1
ATOM 2935 N N . ALA B 1 152 ? -7.703 -0.138 4.387 1 97.81 152 ALA B N 1
ATOM 2936 C CA . ALA B 1 152 ? -6.703 -0.818 5.207 1 97.81 152 ALA B CA 1
ATOM 2937 C C . ALA B 1 152 ? -5.418 -1.053 4.426 1 97.81 152 ALA B C 1
ATOM 2939 O O . ALA B 1 152 ? -4.32 -0.835 4.945 1 97.81 152 ALA B O 1
ATOM 2940 N N . VAL B 1 153 ? -5.527 -1.463 3.205 1 98.38 153 VAL B N 1
ATOM 2941 C CA . VAL B 1 153 ? -4.379 -1.683 2.334 1 98.38 153 VAL B CA 1
ATOM 2942 C C . VAL B 1 153 ? -3.631 -0.368 2.121 1 98.38 153 VAL B C 1
ATOM 2944 O O . VAL B 1 153 ? -2.404 -0.317 2.242 1 98.38 153 VAL B O 1
ATOM 2947 N N . ALA B 1 154 ? -4.324 0.707 1.823 1 98.25 154 ALA B N 1
ATOM 2948 C CA . ALA B 1 154 ? -3.727 2.018 1.587 1 98.25 154 ALA B CA 1
ATOM 2949 C C . ALA B 1 154 ? -3.021 2.533 2.84 1 98.25 154 ALA B C 1
ATOM 2951 O O . ALA B 1 154 ? -1.93 3.1 2.756 1 98.25 154 ALA B O 1
ATOM 2952 N N . LYS B 1 155 ? -3.666 2.34 3.951 1 98.25 155 LYS B N 1
ATOM 2953 C CA . LYS B 1 155 ? -3.088 2.826 5.199 1 98.25 155 LYS B CA 1
ATOM 2954 C C . LYS B 1 155 ? -1.84 2.033 5.574 1 98.25 155 LYS B C 1
ATOM 2956 O O . LYS B 1 155 ? -0.886 2.59 6.121 1 98.25 155 LYS B O 1
ATOM 2961 N N . ALA B 1 156 ? -1.849 0.699 5.324 1 98.06 156 ALA B N 1
ATOM 2962 C CA . ALA B 1 156 ? -0.632 -0.089 5.512 1 98.06 156 ALA B CA 1
ATOM 2963 C C . ALA B 1 156 ? 0.512 0.459 4.664 1 98.06 156 ALA B C 1
ATOM 2965 O O . ALA B 1 156 ? 1.634 0.617 5.148 1 98.06 156 ALA B O 1
ATOM 2966 N N . ALA B 1 157 ? 0.199 0.765 3.453 1 98.5 157 ALA B N 1
ATOM 2967 C CA . ALA B 1 157 ? 1.184 1.324 2.531 1 98.5 157 ALA B CA 1
ATOM 2968 C C . ALA B 1 157 ? 1.655 2.697 3 1 98.5 157 ALA B C 1
ATOM 2970 O O . ALA B 1 157 ? 2.854 2.988 2.984 1 98.5 157 ALA B O 1
ATOM 2971 N N . GLU B 1 158 ? 0.754 3.523 3.414 1 98.5 158 GLU B N 1
ATOM 2972 C CA . GLU B 1 158 ? 1.046 4.879 3.877 1 98.5 158 GLU B CA 1
ATOM 2973 C C . GLU B 1 158 ? 1.983 4.859 5.078 1 98.5 158 GLU B C 1
ATOM 2975 O O . GLU B 1 158 ? 2.953 5.621 5.129 1 98.5 158 GLU B O 1
ATOM 2980 N N . GLU B 1 159 ? 1.629 4.023 6.039 1 98.56 159 GLU B N 1
ATOM 2981 C CA . GLU B 1 159 ? 2.453 3.973 7.242 1 98.56 159 GLU B CA 1
ATOM 2982 C C . GLU B 1 159 ? 3.848 3.434 6.934 1 98.56 159 GLU B C 1
ATOM 2984 O O . GLU B 1 159 ? 4.832 3.871 7.531 1 98.56 159 GLU B O 1
ATOM 2989 N N . HIS B 1 160 ? 3.928 2.482 5.992 1 98.56 160 HIS B N 1
ATOM 2990 C CA . HIS B 1 160 ? 5.246 2.014 5.578 1 98.56 160 HIS B CA 1
ATOM 2991 C C . HIS B 1 160 ? 6.02 3.111 4.859 1 98.56 160 HIS B C 1
ATOM 2993 O O . HIS B 1 160 ? 7.23 3.252 5.051 1 98.56 160 HIS B O 1
ATOM 2999 N N . LEU B 1 161 ? 5.355 3.861 4.055 1 98.62 161 LEU B N 1
ATOM 3000 C CA . LEU B 1 161 ? 5.953 5.004 3.369 1 98.62 161 LEU B CA 1
ATOM 3001 C C . LEU B 1 161 ? 6.582 5.969 4.367 1 98.62 161 LEU B C 1
ATOM 3003 O O . LEU B 1 161 ? 7.719 6.402 4.184 1 98.62 161 LEU B O 1
ATOM 3007 N N . ALA B 1 162 ? 5.844 6.266 5.406 1 98.69 162 ALA B N 1
ATOM 3008 C CA . ALA B 1 162 ? 6.332 7.176 6.438 1 98.69 162 ALA B CA 1
ATOM 3009 C C . ALA B 1 162 ? 7.602 6.637 7.09 1 98.69 162 ALA B C 1
ATOM 3011 O O . ALA B 1 162 ? 8.594 7.359 7.23 1 98.69 162 ALA B O 1
ATOM 3012 N N . ARG B 1 163 ? 7.578 5.367 7.441 1 98.44 163 ARG B N 1
ATOM 3013 C CA . ARG B 1 163 ? 8.727 4.758 8.094 1 98.44 163 ARG B CA 1
ATOM 3014 C C . ARG B 1 163 ? 9.93 4.699 7.156 1 98.44 163 ARG B C 1
ATOM 3016 O O . ARG B 1 163 ? 11.07 4.871 7.586 1 98.44 163 ARG B O 1
ATOM 3023 N N . GLN B 1 164 ? 9.641 4.434 5.887 1 98.5 164 GLN B N 1
ATOM 3024 C CA . GLN B 1 164 ? 10.703 4.395 4.887 1 98.5 164 GLN B CA 1
ATOM 3025 C C . GLN B 1 164 ? 11.367 5.766 4.734 1 98.5 164 GLN B C 1
ATOM 3027 O O . GLN B 1 164 ? 12.594 5.867 4.699 1 98.5 164 GLN B O 1
ATOM 3032 N N . LEU B 1 165 ? 10.586 6.797 4.637 1 98.62 165 LEU B N 1
ATOM 3033 C CA . LEU B 1 165 ? 11.102 8.156 4.52 1 98.62 165 LEU B CA 1
ATOM 3034 C C . LEU B 1 165 ? 11.953 8.523 5.734 1 98.62 165 LEU B C 1
ATOM 3036 O O . LEU B 1 165 ? 13.023 9.109 5.594 1 98.62 165 LEU B O 1
ATOM 3040 N N . ALA B 1 166 ? 11.477 8.172 6.918 1 98.62 166 ALA B N 1
ATOM 3041 C CA . ALA B 1 166 ? 12.211 8.445 8.148 1 98.62 166 ALA B CA 1
ATOM 3042 C C . ALA B 1 166 ? 13.586 7.781 8.125 1 98.62 166 ALA B C 1
ATOM 3044 O O . ALA B 1 166 ? 14.578 8.383 8.539 1 98.62 166 ALA B O 1
ATOM 3045 N N . ALA B 1 167 ? 13.625 6.527 7.645 1 97.94 167 ALA B N 1
ATOM 3046 C CA . ALA B 1 167 ? 14.875 5.77 7.598 1 97.94 167 ALA B CA 1
ATOM 3047 C C . ALA B 1 167 ? 15.852 6.375 6.594 1 97.94 167 ALA B C 1
ATOM 3049 O O . ALA B 1 167 ? 17.062 6.332 6.797 1 97.94 167 ALA B O 1
ATOM 3050 N N . GLU B 1 168 ? 15.359 7.012 5.602 1 97.88 168 GLU B N 1
ATOM 3051 C CA . GLU B 1 168 ? 16.188 7.457 4.488 1 97.88 168 GLU B CA 1
ATOM 3052 C C . GLU B 1 168 ? 16.672 8.891 4.695 1 97.88 168 GLU B C 1
ATOM 3054 O O . GLU B 1 168 ? 17.734 9.273 4.191 1 97.88 168 GLU B O 1
ATOM 3059 N N . VAL B 1 169 ? 15.844 9.648 5.391 1 97.88 169 VAL B N 1
ATOM 3060 C CA . VAL B 1 169 ? 16.172 11.062 5.578 1 97.88 169 VAL B CA 1
ATOM 3061 C C . VAL B 1 169 ? 16.031 11.438 7.051 1 97.88 169 VAL B C 1
ATOM 3063 O O . VAL B 1 169 ? 15.086 12.133 7.43 1 97.88 169 VAL B O 1
ATOM 3066 N N . PRO B 1 170 ? 17 11.133 7.805 1 96.75 170 PRO B N 1
ATOM 3067 C CA . PRO B 1 170 ? 16.875 11.289 9.258 1 96.75 170 PRO B CA 1
ATOM 3068 C C . PRO B 1 170 ? 16.781 12.75 9.695 1 96.75 170 PRO B C 1
ATOM 3070 O O . PRO B 1 170 ? 16.391 13.039 10.82 1 96.75 170 PRO B O 1
ATOM 3073 N N . GLU B 1 171 ? 17.141 13.688 8.836 1 96.69 171 GLU B N 1
ATOM 3074 C CA . GLU B 1 171 ? 17.125 15.109 9.188 1 96.69 171 GLU B CA 1
ATOM 3075 C C . GLU B 1 171 ? 15.695 15.625 9.336 1 96.69 171 GLU B C 1
ATOM 3077 O O . GLU B 1 171 ? 15.461 16.641 9.977 1 96.69 171 GLU B O 1
ATOM 3082 N N . ILE B 1 172 ? 14.766 15 8.711 1 98.44 172 ILE B N 1
ATOM 3083 C CA . ILE B 1 172 ? 13.359 15.383 8.773 1 98.44 172 ILE B CA 1
ATOM 3084 C C . ILE B 1 172 ? 12.617 14.492 9.766 1 98.44 172 ILE B C 1
ATOM 3086 O O . ILE B 1 172 ? 12.57 13.273 9.594 1 98.44 172 ILE B O 1
ATOM 3090 N N . ALA B 1 173 ? 12.117 15.078 10.852 1 98.75 173 ALA B N 1
ATOM 3091 C CA . ALA B 1 173 ? 11.297 14.289 11.766 1 98.75 173 ALA B CA 1
ATOM 3092 C C . ALA B 1 173 ? 10.039 13.773 11.07 1 98.75 173 ALA B C 1
ATOM 3094 O O . ALA B 1 173 ? 9.227 14.555 10.578 1 98.75 173 ALA B O 1
ATOM 3095 N N . CYS B 1 174 ? 9.914 12.508 10.953 1 98.81 174 CYS B N 1
ATOM 3096 C CA . CYS B 1 174 ? 8.812 11.859 10.242 1 98.81 174 CYS B CA 1
ATOM 3097 C C . CYS B 1 174 ? 8.18 10.766 11.094 1 98.81 174 CYS B C 1
ATOM 3099 O O . CYS B 1 174 ? 8.867 9.859 11.555 1 98.81 174 CYS B O 1
ATOM 3101 N N . PHE B 1 175 ? 6.848 10.875 11.359 1 98.75 175 PHE B N 1
ATOM 3102 C CA . PHE B 1 175 ? 6.215 9.836 12.164 1 98.75 175 PHE B CA 1
ATOM 3103 C C . PHE B 1 175 ? 4.754 9.656 11.773 1 98.75 175 PHE B C 1
ATOM 3105 O O . PHE B 1 175 ? 4.199 10.477 11.031 1 98.75 175 PHE B O 1
ATOM 3112 N N . VAL B 1 176 ? 4.211 8.539 12.141 1 98.75 176 VAL B N 1
ATOM 3113 C CA . VAL B 1 176 ? 2.797 8.234 11.953 1 98.75 176 VAL B CA 1
ATOM 3114 C C . VAL B 1 176 ? 2.008 8.664 13.188 1 98.75 176 VAL B C 1
ATOM 3116 O O . VAL B 1 176 ? 2.428 8.414 14.32 1 98.75 176 VAL B O 1
ATOM 3119 N N . TYR B 1 177 ? 0.905 9.375 12.984 1 98.75 177 TYR B N 1
ATOM 3120 C CA . TYR B 1 177 ? -0.012 9.727 14.062 1 98.75 177 TYR B CA 1
ATOM 3121 C C . TYR B 1 177 ? -1.328 8.969 13.93 1 98.75 177 TYR B C 1
ATOM 3123 O O . TYR B 1 177 ? -1.992 9.047 12.891 1 98.75 177 TYR B O 1
ATOM 3131 N N . ARG B 1 178 ? -1.709 8.219 14.867 1 97.94 178 ARG B N 1
ATOM 3132 C CA . ARG B 1 178 ? -3.01 7.562 14.906 1 97.94 178 ARG B CA 1
ATOM 3133 C C . ARG B 1 178 ? -3.971 8.297 15.836 1 97.94 178 ARG B C 1
ATOM 3135 O O . ARG B 1 178 ? -3.816 8.25 17.062 1 97.94 178 ARG B O 1
ATOM 3142 N N . PRO B 1 179 ? -4.949 8.898 15.336 1 96.19 179 PRO B N 1
ATOM 3143 C CA . PRO B 1 179 ? -5.816 9.789 16.125 1 96.19 179 PRO B CA 1
ATOM 3144 C C . PRO B 1 179 ? -6.805 9.023 17 1 96.19 179 PRO B C 1
ATOM 3146 O O . PRO B 1 179 ? -7.449 9.617 17.859 1 96.19 179 PRO B O 1
ATOM 3149 N N . GLY B 1 180 ? -6.938 7.672 16.781 1 91.94 180 GLY B N 1
ATOM 3150 C CA . GLY B 1 180 ? -7.98 6.922 17.469 1 91.94 180 GLY B CA 1
ATOM 3151 C C . GLY B 1 180 ? -9.281 6.875 16.688 1 91.94 180 GLY B C 1
ATOM 3152 O O . GLY B 1 180 ? -9.289 7.039 15.469 1 91.94 180 GLY B O 1
ATOM 3153 N N . VAL B 1 181 ? -10.383 6.469 17.406 1 92.62 181 VAL B N 1
ATOM 3154 C CA . VAL B 1 181 ? -11.711 6.426 16.797 1 92.62 181 VAL B CA 1
ATOM 3155 C C . VAL B 1 181 ? -12.391 7.781 16.953 1 92.62 181 VAL B C 1
ATOM 3157 O O . VAL B 1 181 ? -12.844 8.133 18.047 1 92.62 181 VAL B O 1
ATOM 3160 N N . VAL B 1 182 ? -12.438 8.523 15.867 1 94.25 182 VAL B N 1
ATOM 3161 C CA . VAL B 1 182 ? -12.875 9.914 15.938 1 94.25 182 VAL B CA 1
ATOM 3162 C C . VAL B 1 182 ? -14.242 10.062 15.281 1 94.25 182 VAL B C 1
ATOM 3164 O O . VAL B 1 182 ? -14.484 9.5 14.211 1 94.25 182 VAL B O 1
ATOM 3167 N N . GLU B 1 183 ? -15.117 10.742 15.914 1 93.06 183 GLU B N 1
ATOM 3168 C CA . GLU B 1 183 ? -16.438 11 15.359 1 93.06 183 GLU B CA 1
ATOM 3169 C C . GLU B 1 183 ? -16.375 11.953 14.18 1 93.06 183 GLU B C 1
ATOM 3171 O O . GLU B 1 183 ? -16.359 13.172 14.359 1 93.06 183 GLU B O 1
ATOM 3176 N N . THR B 1 184 ? -16.328 11.422 13 1 92.94 184 THR B N 1
ATOM 3177 C CA . THR B 1 184 ? -16.281 12.156 11.742 1 92.94 184 THR B CA 1
ATOM 3178 C C . THR B 1 184 ? -17.312 11.617 10.758 1 92.94 184 THR B C 1
ATOM 3180 O O . THR B 1 184 ? -18.016 10.648 11.062 1 92.94 184 THR B O 1
ATOM 3183 N N . GLU B 1 185 ? -17.453 12.289 9.633 1 89.56 185 GLU B N 1
ATOM 3184 C CA . GLU B 1 185 ? -18.297 11.789 8.562 1 89.56 185 GLU B CA 1
ATOM 3185 C C . GLU B 1 185 ? -17.859 10.398 8.109 1 89.56 185 GLU B C 1
ATOM 3187 O O . GLU B 1 185 ? -18.688 9.562 7.754 1 89.56 185 GLU B O 1
ATOM 3192 N N . MET B 1 186 ? -16.609 10.148 8.086 1 88.31 186 MET B N 1
ATOM 3193 C CA . MET B 1 186 ? -16.078 8.836 7.73 1 88.31 186 MET B CA 1
ATOM 3194 C C . MET B 1 186 ? -16.609 7.754 8.664 1 88.31 186 MET B C 1
ATOM 3196 O O . MET B 1 186 ? -16.984 6.672 8.211 1 88.31 186 MET B O 1
ATOM 3200 N N . GLN B 1 187 ? -16.609 8.031 9.938 1 89.69 187 GLN B N 1
ATOM 3201 C CA . GLN B 1 187 ? -17.141 7.105 10.93 1 89.69 187 GLN B CA 1
ATOM 3202 C C . GLN B 1 187 ? -18.641 6.867 10.727 1 89.69 187 GLN B C 1
ATOM 3204 O O . GLN B 1 187 ? -19.109 5.738 10.852 1 89.69 187 GLN B O 1
ATOM 3209 N N . ARG B 1 188 ? -19.328 7.945 10.438 1 90.81 188 ARG B N 1
ATOM 3210 C CA . ARG B 1 188 ? -20.75 7.824 10.172 1 90.81 188 ARG B CA 1
ATOM 3211 C C . ARG B 1 188 ? -21.016 6.941 8.953 1 90.81 188 ARG B C 1
ATOM 3213 O O . ARG B 1 188 ? -21.906 6.098 8.969 1 90.81 188 ARG B O 1
ATOM 3220 N N . GLN B 1 189 ? -20.234 7.152 7.949 1 91.5 189 GLN B N 1
ATOM 3221 C CA . GLN B 1 189 ? -20.359 6.355 6.734 1 91.5 189 GLN B CA 1
ATOM 3222 C C . GLN B 1 189 ? -20.141 4.875 7.027 1 91.5 189 GLN B C 1
ATOM 3224 O O . GLN B 1 189 ? -20.812 4.016 6.457 1 91.5 189 GLN B O 1
ATOM 3229 N N . ALA B 1 190 ? -19.188 4.582 7.879 1 91.75 190 ALA B N 1
ATOM 3230 C CA . ALA B 1 190 ? -18.906 3.197 8.258 1 91.75 190 ALA B CA 1
ATOM 3231 C C . ALA B 1 190 ? -20.078 2.588 9.008 1 91.75 190 ALA B C 1
ATOM 3233 O O . ALA B 1 190 ? -20.453 1.434 8.773 1 91.75 190 ALA B O 1
ATOM 3234 N N . ARG B 1 191 ? -20.703 3.381 9.859 1 92.69 191 ARG B N 1
ATOM 3235 C CA . ARG B 1 191 ? -21.844 2.922 10.641 1 92.69 191 ARG B CA 1
ATOM 3236 C C . ARG B 1 191 ? -23.062 2.711 9.75 1 92.69 191 ARG B C 1
ATOM 3238 O O . ARG B 1 191 ? -23.969 1.951 10.102 1 92.69 191 ARG B O 1
ATOM 3245 N N . GLU B 1 192 ? -23.062 3.383 8.594 1 93.5 192 GLU B N 1
ATOM 3246 C CA . GLU B 1 192 ? -24.203 3.322 7.688 1 93.5 192 GLU B CA 1
ATOM 3247 C C . GLU B 1 192 ? -23.828 2.605 6.391 1 93.5 192 GLU B C 1
ATOM 3249 O O . GLU B 1 192 ? -24.5 2.783 5.367 1 93.5 192 GLU B O 1
ATOM 3254 N N . ALA B 1 193 ? -22.766 1.918 6.496 1 93.25 193 ALA B N 1
ATOM 3255 C CA . ALA B 1 193 ? -22.25 1.276 5.293 1 93.25 193 ALA B CA 1
ATOM 3256 C C . ALA B 1 193 ? -23.281 0.341 4.676 1 93.25 193 ALA B C 1
ATOM 3258 O O . ALA B 1 193 ? -24.141 -0.192 5.375 1 93.25 193 ALA B O 1
ATOM 3259 N N . GLN B 1 194 ? -23.203 0.218 3.395 1 93.25 194 GLN B N 1
ATOM 3260 C CA . GLN B 1 194 ? -23.984 -0.746 2.635 1 93.25 194 GLN B CA 1
ATOM 3261 C C . GLN B 1 194 ? -23.094 -1.712 1.87 1 93.25 194 GLN B C 1
ATOM 3263 O O . GLN B 1 194 ? -21.906 -1.434 1.66 1 93.25 194 GLN B O 1
ATOM 3268 N N . GLY B 1 195 ? -23.641 -2.842 1.545 1 94 195 GLY B N 1
ATOM 3269 C CA . GLY B 1 195 ? -22.875 -3.82 0.792 1 94 195 GLY B CA 1
ATOM 3270 C C . GLY B 1 195 ? -22.656 -5.121 1.546 1 94 195 GLY B C 1
ATOM 3271 O O . GLY B 1 195 ? -23.266 -5.336 2.602 1 94 195 GLY B O 1
ATOM 3272 N N . SER B 1 196 ? -21.734 -5.934 1.052 1 95.81 196 SER B N 1
ATOM 3273 C CA . SER B 1 196 ? -21.594 -7.312 1.505 1 95.81 196 SER B CA 1
ATOM 3274 C C . SER B 1 196 ? -21.047 -7.375 2.932 1 95.81 196 SER B C 1
ATOM 3276 O O . SER B 1 196 ? -21.328 -8.328 3.664 1 95.81 196 SER B O 1
ATOM 3278 N N . ALA B 1 197 ? -20.312 -6.309 3.361 1 96.06 197 ALA B N 1
ATOM 3279 C CA . ALA B 1 197 ? -19.719 -6.352 4.691 1 96.06 197 ALA B CA 1
ATOM 3280 C C . ALA B 1 197 ? -20.406 -5.375 5.641 1 96.06 197 ALA B C 1
ATOM 3282 O O . ALA B 1 197 ? -19.891 -5.082 6.723 1 96.06 197 ALA B O 1
ATOM 3283 N N . ALA B 1 198 ? -21.5 -4.816 5.285 1 94.94 198 ALA B N 1
ATOM 3284 C CA . ALA B 1 198 ? -22.203 -3.76 6.023 1 94.94 198 ALA B CA 1
ATOM 3285 C C . ALA B 1 198 ? -22.516 -4.203 7.449 1 94.94 198 ALA B C 1
ATOM 3287 O O . ALA B 1 198 ? -22.281 -3.453 8.398 1 94.94 198 ALA B O 1
ATOM 3288 N N . SER B 1 199 ? -23.016 -5.414 7.602 1 95.5 199 SER B N 1
ATOM 3289 C CA . SER B 1 199 ? -23.438 -5.883 8.914 1 95.5 199 SER B CA 1
ATOM 3290 C C . SER B 1 199 ? -22.266 -5.922 9.891 1 95.5 199 SER B C 1
ATOM 3292 O O . SER B 1 199 ? -22.391 -5.52 11.047 1 95.5 199 SER B O 1
ATOM 3294 N N . VAL B 1 200 ? -21.156 -6.359 9.414 1 94.88 200 VAL B N 1
ATOM 3295 C CA . VAL B 1 200 ? -19.953 -6.434 10.242 1 94.88 200 VAL B CA 1
ATOM 3296 C C . VAL B 1 200 ? -19.516 -5.027 10.633 1 94.88 200 VAL B C 1
ATOM 3298 O O . VAL B 1 200 ? -19.234 -4.762 11.805 1 94.88 200 VAL B O 1
ATOM 3301 N N . LEU B 1 201 ? -19.5 -4.148 9.734 1 94.25 201 LEU B N 1
ATOM 3302 C CA . LEU B 1 201 ? -19.031 -2.787 9.969 1 94.25 201 LEU B CA 1
ATOM 3303 C C . LEU B 1 201 ? -19.969 -2.049 10.922 1 94.25 201 LEU B C 1
ATOM 3305 O O . LEU B 1 201 ? -19.5 -1.362 11.836 1 94.25 201 LEU B O 1
ATOM 3309 N N . GLN B 1 202 ? -21.234 -2.199 10.625 1 94.69 202 GLN B N 1
ATOM 3310 C CA . GLN B 1 202 ? -22.203 -1.54 11.484 1 94.69 202 GLN B CA 1
ATOM 3311 C C . GLN B 1 202 ? -22.078 -2.008 12.93 1 94.69 202 GLN B C 1
ATOM 3313 O O . GLN B 1 202 ? -22.094 -1.193 13.852 1 94.69 202 GLN B O 1
ATOM 3318 N N . ARG B 1 203 ? -21.906 -3.273 13.078 1 94.38 203 ARG B N 1
ATOM 3319 C CA . ARG B 1 203 ? -21.75 -3.82 14.422 1 94.38 203 ARG B CA 1
ATOM 3320 C C . ARG B 1 203 ? -20.5 -3.248 15.102 1 94.38 203 ARG B C 1
ATOM 3322 O O . ARG B 1 203 ? -20.562 -2.812 16.25 1 94.38 203 ARG B O 1
ATOM 3329 N N . VAL B 1 204 ? -19.375 -3.174 14.398 1 92.56 204 VAL B N 1
ATOM 3330 C CA . VAL B 1 204 ? -18.109 -2.725 14.953 1 92.56 204 VAL B CA 1
ATOM 3331 C C . VAL B 1 204 ? -18.172 -1.228 15.25 1 92.56 204 VAL B C 1
ATOM 3333 O O . VAL B 1 204 ? -17.875 -0.794 16.359 1 92.56 204 VAL B O 1
ATOM 3336 N N . PHE B 1 205 ? -18.641 -0.458 14.367 1 92.12 205 PHE B N 1
ATOM 3337 C CA . PHE B 1 205 ? -18.531 0.993 14.477 1 92.12 205 PHE B CA 1
ATOM 3338 C C . PHE B 1 205 ? -19.656 1.55 15.344 1 92.12 205 PHE B C 1
ATOM 3340 O O . PHE B 1 205 ? -19.469 2.559 16.031 1 92.12 205 PHE B O 1
ATOM 3347 N N . ARG B 1 206 ? -20.781 0.91 15.273 1 91.56 206 ARG B N 1
ATOM 3348 C CA . ARG B 1 206 ? -21.812 1.283 16.25 1 91.56 206 ARG B CA 1
ATOM 3349 C C . ARG B 1 206 ? -21.375 0.93 17.656 1 91.56 206 ARG B C 1
ATOM 3351 O O . ARG B 1 206 ? -21.688 1.653 18.609 1 91.56 206 ARG B O 1
ATOM 3358 N N . GLY B 1 207 ? -20.672 -0.138 17.734 1 91.19 207 GLY B N 1
ATOM 3359 C CA . GLY B 1 207 ? -20.141 -0.531 19.016 1 91.19 207 GLY B CA 1
ATOM 3360 C C . GLY B 1 207 ? -19.188 0.501 19.625 1 91.19 207 GLY B C 1
ATOM 3361 O O . GLY B 1 207 ? -19.266 0.795 20.812 1 91.19 207 GLY B O 1
ATOM 3362 N N . TYR B 1 208 ? -18.344 1.061 18.844 1 90.06 208 TYR B N 1
ATOM 3363 C CA . TYR B 1 208 ? -17.438 2.111 19.312 1 90.06 208 TYR B CA 1
ATOM 3364 C C . TYR B 1 208 ? -18.234 3.279 19.891 1 90.06 208 TYR B C 1
ATOM 3366 O O . TYR B 1 208 ? -17.859 3.826 20.938 1 90.06 208 TYR B O 1
ATOM 3374 N N . LYS B 1 209 ? -19.266 3.676 19.203 1 88.5 209 LYS B N 1
ATOM 3375 C CA . LYS B 1 209 ? -20.078 4.801 19.641 1 88.5 209 LYS B CA 1
ATOM 3376 C C . LYS B 1 209 ? -20.828 4.465 20.938 1 88.5 209 LYS B C 1
ATOM 3378 O O . LYS B 1 209 ? -20.844 5.262 21.875 1 88.5 209 LYS B O 1
ATOM 3383 N N . GLU B 1 210 ? -21.391 3.299 20.953 1 91.94 210 GLU B N 1
ATOM 3384 C CA . GLU B 1 210 ? -22.188 2.873 22.094 1 91.94 210 GLU B CA 1
ATOM 3385 C C . GLU B 1 210 ? -21.328 2.73 23.344 1 91.94 210 GLU B C 1
ATOM 3387 O O . GLU B 1 210 ? -21.781 2.965 24.469 1 91.94 210 GLU B O 1
ATOM 3392 N N . GLU B 1 211 ? -20.062 2.373 23.109 1 93.06 211 GLU B N 1
ATOM 3393 C CA . GLU B 1 211 ? -19.141 2.148 24.234 1 93.06 211 GLU B CA 1
ATOM 3394 C C . GLU B 1 211 ? -18.438 3.441 24.641 1 93.06 211 GLU B C 1
ATOM 3396 O O . GLU B 1 211 ? -17.625 3.445 25.562 1 93.06 211 GLU B O 1
ATOM 3401 N N . GLY B 1 212 ? -18.719 4.547 23.953 1 89.19 212 GLY B N 1
ATOM 3402 C CA . GLY B 1 212 ? -18.156 5.844 24.297 1 89.19 212 GLY B CA 1
ATOM 3403 C C . GLY B 1 212 ? -16.688 5.969 23.969 1 89.19 212 GLY B C 1
ATOM 3404 O O . GLY B 1 212 ? -15.938 6.66 24.656 1 89.19 212 GLY B O 1
ATOM 3405 N N . LEU B 1 213 ? -16.266 5.309 22.938 1 89.12 213 LEU B N 1
ATOM 3406 C CA . LEU B 1 213 ? -14.836 5.27 22.594 1 89.12 213 LEU B CA 1
ATOM 3407 C C . LEU B 1 213 ? -14.484 6.375 21.609 1 89.12 213 LEU B C 1
ATOM 3409 O O . LEU B 1 213 ? -13.312 6.594 21.312 1 89.12 213 LEU B O 1
ATOM 3413 N N . LEU B 1 214 ? -15.461 7.125 21.156 1 93.69 214 LEU B N 1
ATOM 3414 C CA . LEU B 1 214 ? -15.219 8.109 20.094 1 93.69 214 LEU B CA 1
ATOM 3415 C C . LEU B 1 214 ? -14.594 9.375 20.672 1 93.69 214 LEU B C 1
ATOM 3417 O O . LEU B 1 214 ? -15.047 9.891 21.703 1 93.69 214 LEU B O 1
ATOM 3421 N N . LEU B 1 215 ? -13.562 9.82 20.016 1 95.19 215 LEU B N 1
ATOM 3422 C CA . LEU B 1 215 ? -12.992 11.141 20.25 1 95.19 215 LEU B CA 1
ATOM 3423 C C . LEU B 1 215 ? -13.641 12.188 19.344 1 95.19 215 LEU B C 1
ATOM 3425 O O . LEU B 1 215 ? -14.148 11.852 18.266 1 95.19 215 LEU B O 1
ATOM 3429 N N . THR B 1 216 ? -13.664 13.43 19.859 1 96.31 216 THR B N 1
ATOM 3430 C CA . THR B 1 216 ? -14.047 14.508 18.953 1 96.31 216 THR B CA 1
ATOM 3431 C C . THR B 1 216 ? -12.883 14.875 18.031 1 96.31 216 THR B C 1
ATOM 3433 O O . THR B 1 216 ? -11.719 14.633 18.359 1 96.31 216 THR B O 1
ATOM 3436 N N . PRO B 1 217 ? -13.18 15.43 16.859 1 97.69 217 PRO B N 1
ATOM 3437 C CA . PRO B 1 217 ? -12.102 15.922 16 1 97.69 217 PRO B CA 1
ATOM 3438 C C . PRO B 1 217 ? -11.156 16.875 16.734 1 97.69 217 PRO B C 1
ATOM 3440 O O . PRO B 1 217 ? -9.938 16.812 16.531 1 97.69 217 PRO B O 1
ATOM 3443 N N . GLU B 1 218 ? -11.664 17.688 17.594 1 97.75 218 GLU B N 1
ATOM 3444 C CA . GLU B 1 218 ? -10.875 18.656 18.344 1 97.75 218 GLU B CA 1
ATOM 3445 C C . GLU B 1 218 ? -9.898 17.953 19.297 1 97.75 218 GLU B C 1
ATOM 3447 O O . GLU B 1 218 ? -8.742 18.375 19.422 1 97.75 218 GLU B O 1
ATOM 3452 N N . GLU B 1 219 ? -10.383 16.891 19.953 1 97.56 219 GLU B N 1
ATOM 3453 C CA . GLU B 1 219 ? -9.516 16.141 20.844 1 97.56 219 GLU B CA 1
ATOM 3454 C C . GLU B 1 219 ? -8.359 15.5 20.094 1 97.56 219 GLU B C 1
ATOM 3456 O O . GLU B 1 219 ? -7.211 15.547 20.547 1 97.56 219 GLU B O 1
ATOM 3461 N N . ALA B 1 220 ? -8.656 14.93 18.969 1 97.81 220 ALA B N 1
ATOM 3462 C CA . ALA B 1 220 ? -7.629 14.32 18.141 1 97.81 220 ALA B CA 1
ATOM 3463 C C . ALA B 1 220 ? -6.629 15.367 17.641 1 97.81 220 ALA B C 1
ATOM 3465 O O . ALA B 1 220 ? -5.422 15.125 17.641 1 97.81 220 ALA B O 1
ATOM 3466 N N . ALA B 1 221 ? -7.117 16.516 17.234 1 98.44 221 ALA B N 1
ATOM 3467 C CA . ALA B 1 221 ? -6.285 17.594 16.734 1 98.44 221 ALA B CA 1
ATOM 3468 C C . ALA B 1 221 ? -5.359 18.141 17.812 1 98.44 221 ALA B C 1
ATOM 3470 O O . ALA B 1 221 ? -4.156 18.297 17.594 1 98.44 221 ALA B O 1
ATOM 3471 N N . LYS B 1 222 ? -5.922 18.391 19.016 1 98.38 222 LYS B N 1
ATOM 3472 C CA . LYS B 1 222 ? -5.133 18.906 20.125 1 98.38 222 LYS B CA 1
ATOM 3473 C C . LYS B 1 222 ? -4.012 17.938 20.5 1 98.38 222 LYS B C 1
ATOM 3475 O O . LYS B 1 222 ? -2.902 18.375 20.828 1 98.38 222 LYS B O 1
ATOM 3480 N N . ALA B 1 223 ? -4.348 16.672 20.469 1 98.38 223 ALA B N 1
ATOM 3481 C CA . ALA B 1 223 ? -3.346 15.664 20.797 1 98.38 223 ALA B CA 1
ATOM 3482 C C . ALA B 1 223 ? -2.158 15.742 19.844 1 98.38 223 ALA B C 1
ATOM 3484 O O . ALA B 1 223 ? -1.003 15.727 20.266 1 98.38 223 ALA B O 1
ATOM 3485 N N . LEU B 1 224 ? -2.389 15.844 18.516 1 98.56 224 LEU B N 1
ATOM 3486 C CA . LEU B 1 224 ? -1.298 15.93 17.547 1 98.56 224 LEU B CA 1
ATOM 3487 C C . LEU B 1 224 ? -0.484 17.203 17.75 1 98.56 224 LEU B C 1
ATOM 3489 O O . LEU B 1 224 ? 0.749 17.172 17.719 1 98.56 224 LEU B O 1
ATOM 3493 N N . VAL B 1 225 ? -1.123 18.344 18 1 98.69 225 VAL B N 1
ATOM 3494 C CA . VAL B 1 225 ? -0.428 19.609 18.172 1 98.69 225 VAL B CA 1
ATOM 3495 C C . VAL B 1 225 ? 0.506 19.516 19.391 1 98.69 225 VAL B C 1
ATOM 3497 O O . VAL B 1 225 ? 1.622 20.047 19.359 1 98.69 225 VAL B O 1
ATOM 3500 N N . ARG B 1 226 ? 0.051 18.797 20.422 1 98.31 226 ARG B N 1
ATOM 3501 C CA . ARG B 1 226 ? 0.866 18.625 21.609 1 98.31 226 ARG B CA 1
ATOM 3502 C C . ARG B 1 226 ? 2.078 17.75 21.328 1 98.31 226 ARG B C 1
ATOM 3504 O O . ARG B 1 226 ? 3.096 17.828 22.016 1 98.31 226 ARG B O 1
ATOM 3511 N N . LEU B 1 227 ? 2.023 16.906 20.328 1 98.38 227 LEU B N 1
ATOM 3512 C CA . LEU B 1 227 ? 3.105 15.977 20 1 98.38 227 LEU B CA 1
ATOM 3513 C C . LEU B 1 227 ? 4.145 16.656 19.109 1 98.38 227 LEU B C 1
ATOM 3515 O O . LEU B 1 227 ? 5.285 16.188 19.031 1 98.38 227 LEU B O 1
ATOM 3519 N N . LEU B 1 228 ? 3.818 17.734 18.422 1 98.31 228 LEU B N 1
ATOM 3520 C CA . LEU B 1 228 ? 4.652 18.328 17.375 1 98.31 228 LEU B CA 1
ATOM 3521 C C . LEU B 1 228 ? 5.992 18.781 17.938 1 98.31 228 LEU B C 1
ATOM 3523 O O . LEU B 1 228 ? 7.043 18.531 17.344 1 98.31 228 LEU B O 1
ATOM 3527 N N . PRO B 1 229 ? 6.027 19.391 19.188 1 97.19 229 PRO B N 1
ATOM 3528 C CA . PRO B 1 229 ? 7.324 19.781 19.75 1 97.19 229 PRO B CA 1
ATOM 3529 C C . PRO B 1 229 ? 8.195 18.578 20.109 1 97.19 229 PRO B C 1
ATOM 3531 O O . PRO B 1 229 ? 9.406 18.719 20.297 1 97.19 229 PRO B O 1
ATOM 3534 N N . LYS B 1 230 ? 7.621 17.359 20.188 1 96.94 230 LYS B N 1
ATOM 3535 C CA . LYS B 1 230 ? 8.32 16.125 20.531 1 96.94 230 LYS B CA 1
ATOM 3536 C C . LYS B 1 230 ? 8.453 15.219 19.312 1 96.94 230 LYS B C 1
ATOM 3538 O O . LYS B 1 230 ? 8.672 14.016 19.453 1 96.94 230 LYS B O 1
ATOM 3543 N N . ALA B 1 231 ? 8.328 15.766 18.156 1 97.88 231 ALA B N 1
ATOM 3544 C CA . ALA B 1 231 ? 8.273 14.992 16.922 1 97.88 231 ALA B CA 1
ATOM 3545 C C . ALA B 1 231 ? 9.492 14.086 16.781 1 97.88 231 ALA B C 1
ATOM 3547 O O . ALA B 1 231 ? 9.375 12.945 16.328 1 97.88 231 ALA B O 1
ATOM 3548 N N . ARG B 1 232 ? 10.641 14.578 17.156 1 97.88 232 ARG B N 1
ATOM 3549 C CA . ARG B 1 232 ? 11.891 13.828 17.016 1 97.88 232 ARG B CA 1
ATOM 3550 C C . ARG B 1 232 ? 11.852 12.539 17.828 1 97.88 232 ARG B C 1
ATOM 3552 O O . ARG B 1 232 ? 12.445 11.531 17.438 1 97.88 232 ARG B O 1
ATOM 3559 N N . GLN B 1 233 ? 11.156 12.555 18.953 1 97.81 233 GLN B N 1
ATOM 3560 C CA . GLN B 1 233 ? 11.023 11.383 19.812 1 97.81 233 GLN B CA 1
ATOM 3561 C C . GLN B 1 233 ? 10.242 10.273 19.109 1 97.81 233 GLN B C 1
ATOM 3563 O O . GLN B 1 233 ? 10.398 9.094 19.438 1 97.81 233 GLN B O 1
ATOM 3568 N N . TYR B 1 234 ? 9.508 10.656 18.078 1 98.12 234 TYR B N 1
ATOM 3569 C CA . TYR B 1 234 ? 8.641 9.695 17.406 1 98.12 234 TYR B CA 1
ATOM 3570 C C . TYR B 1 234 ? 9.125 9.422 15.992 1 98.12 234 TYR B C 1
ATOM 3572 O O . TYR B 1 234 ? 8.438 8.758 15.211 1 98.12 234 TYR B O 1
ATOM 3580 N N . HIS B 1 235 ? 10.32 9.938 15.672 1 98.62 235 HIS B N 1
ATOM 3581 C CA . HIS B 1 235 ? 10.883 9.734 14.336 1 98.62 235 HIS B CA 1
ATOM 3582 C C . HIS B 1 235 ? 10.922 8.258 13.969 1 98.62 235 HIS B C 1
ATOM 3584 O O . HIS B 1 235 ? 11.508 7.449 14.695 1 98.62 235 HIS B O 1
ATOM 3590 N N . GLY B 1 236 ? 10.242 7.898 12.891 1 98.12 236 GLY B N 1
ATOM 3591 C CA . GLY B 1 236 ? 10.219 6.531 12.398 1 98.12 236 GLY B CA 1
ATOM 3592 C C . GLY B 1 236 ? 9.273 5.633 13.172 1 98.12 236 GLY B C 1
ATOM 3593 O O . GLY B 1 236 ? 9.25 4.418 12.969 1 98.12 236 GLY B O 1
ATOM 3594 N N . LYS B 1 237 ? 8.477 6.23 14.094 1 97.75 237 LYS B N 1
ATOM 3595 C CA . LYS B 1 237 ? 7.594 5.461 14.961 1 97.75 237 LYS B CA 1
ATOM 3596 C C . LYS B 1 237 ? 6.141 5.898 14.789 1 97.75 237 LYS B C 1
ATOM 3598 O O . LYS B 1 237 ? 5.832 6.734 13.938 1 97.75 237 LYS B O 1
ATOM 3603 N N . THR B 1 238 ? 5.297 5.199 15.398 1 98 238 THR B N 1
ATOM 3604 C CA . THR B 1 238 ? 3.885 5.551 15.484 1 98 238 THR B CA 1
ATOM 3605 C C . THR B 1 238 ? 3.551 6.145 16.844 1 98 238 THR B C 1
ATOM 3607 O O . THR B 1 238 ? 3.939 5.598 17.875 1 98 238 THR B O 1
ATOM 3610 N N . ALA B 1 239 ? 2.932 7.289 16.844 1 98 239 ALA B N 1
ATOM 3611 C CA . ALA B 1 239 ? 2.35 7.879 18.047 1 98 239 ALA B CA 1
ATOM 3612 C C . ALA B 1 239 ? 0.825 7.875 17.984 1 98 239 ALA B C 1
ATOM 3614 O O . ALA B 1 239 ? 0.246 8.008 16.906 1 98 239 ALA B O 1
ATOM 3615 N N . SER B 1 240 ? 0.172 7.719 19.078 1 96.56 240 SER B N 1
ATOM 3616 C CA . SER B 1 240 ? -1.282 7.824 19.141 1 96.56 240 SER B CA 1
ATOM 3617 C C . SER B 1 240 ? -1.711 9.031 19.984 1 96.56 240 SER B C 1
ATOM 3619 O O . SER B 1 240 ? -0.884 9.656 20.641 1 96.56 240 SER B O 1
ATOM 3621 N N . TRP B 1 241 ? -2.977 9.289 19.906 1 95.56 241 TRP B N 1
ATOM 3622 C CA . TRP B 1 241 ? -3.516 10.398 20.688 1 95.56 241 TRP B CA 1
ATOM 3623 C C . TRP B 1 241 ? -3.232 10.203 22.172 1 95.56 241 TRP B C 1
ATOM 3625 O O . TRP B 1 241 ? -3.113 11.172 22.922 1 95.56 241 TRP B O 1
ATOM 3635 N N . ARG B 1 242 ? -2.994 8.992 22.562 1 94.25 242 ARG B N 1
ATOM 3636 C CA . ARG B 1 242 ? -2.729 8.68 23.969 1 94.25 242 ARG B CA 1
ATOM 3637 C C . ARG B 1 242 ? -1.32 9.109 24.359 1 94.25 242 ARG B C 1
ATOM 3639 O O . ARG B 1 242 ? -1.028 9.281 25.547 1 94.25 242 ARG B O 1
ATOM 3646 N N . ASP B 1 243 ? -0.453 9.289 23.406 1 94.94 243 ASP B N 1
ATOM 3647 C CA . ASP B 1 243 ? 0.939 9.641 23.672 1 94.94 243 ASP B CA 1
ATOM 3648 C C . ASP B 1 243 ? 1.087 11.141 23.922 1 94.94 243 ASP B C 1
ATOM 3650 O O . ASP B 1 243 ? 2.164 11.609 24.297 1 94.94 243 ASP B O 1
ATOM 3654 N N . ALA B 1 244 ? 0.035 11.977 23.734 1 92.06 244 ALA B N 1
ATOM 3655 C CA . ALA B 1 244 ? 0.079 13.438 23.812 1 92.06 244 ALA B CA 1
ATOM 3656 C C . ALA B 1 244 ? 0.117 13.906 25.25 1 92.06 244 ALA B C 1
ATOM 3658 O O . ALA B 1 244 ? 0.759 14.914 25.562 1 92.06 244 ALA B O 1
#